Protein AF-A0A382CA10-F1 (afdb_monomer_lite)

Foldseek 3Di:
DDDDDDDDDDDDDDPDPPDDVVVVVVCLVPDQQALQLCQFFCNVVLVLVCLQVQNFAWSVLPDTFDRDHCPDPLNVLSVVDLHRDDPPDPSNVVNVVCCCPRRVDPHSSRTRCVSSVSDADPLHDDDLLLLLLLLQLLLCVLLVHDRCDDDSNVSHVSVCVRQVQLSVLLNVQCCVVPVDSGKDAQQPDDDADWDPLLPPDPGPGFLQGIDDDLAREREAEVVAFFLDWAALTNLLSLLSLLVVQDDDDDVLVVLSVVLNVLSVVQFWWFPDFFDPVVLVVQVVVCVVVVNDDDPNSVSSVVVQLSNLVSQVVSLVSQVVSCVVLLSQLSSSLCSNFVCNTNHHSGSSGGQKYWYAYSSSDTLDIDGSDDSVPNSSLRSQQKGWTWDWDHDPRGDIIIITITIAGDDDDDDDDDDDDDQAALLRLLVVLCVVLVNPDPVCVVLNVDQSVRSVVVLVVQCVDDDPPSNVSSVSSVVSSVVSVVVLLVVLVVVVVCSSVSSCVRNVNPPDDDDDDDHHSPGGD

pLDDT: mean 73.77, std 19.65, range [24.27, 97.69]

Sequence (521 aa):
MSMIQDCVKQVKPRTENYIPPVEKIQNFLSEAFGLADIWKRDNHKNFIDKLVAGELLNVDGITKFPKLSAGDELVKLLKSLKDEPETKTPDHTKLNSLLKTKLGIRGLNSIAKAENNFSGPSSGNPKGEDWEALAVCGIRAHQGKPYNSGPEWERVGKFWGDYSLPAIELGKNFASEFGIDDMEQWGAKGGLSTTDRWKPAKNKTPKTDLKSGKYKISLKKFGGSQLMSGGPEESISTLDAAMVTYCEDKRSKDKVHAVMTNIQNKMGSMSEKGTIGALEKRMADAEKTGKKLSPKDAQSAVELSLGNLNAAAITKDLENLFKDKAMKAHFCWEAATGQVKFGKNHPAAANELIVFKETGTLANRMTLDSPLGAGMKLATANNFYVSFKTGGGGSKPYLALRSSKAKVDKASLQTSSYIPTFNEILAEELHRENLLTEATEHLLQLDEFALWNTIKKKAKGAASKVLDASKKIYGAVMKRLKQAFDAIKRLAGRMLNGLLNFFGIKVSNVKVKGGGSYPLL

Radius of gyration: 28.77 Å; chains: 1; bounding box: 77×86×63 Å

Secondary structure (DSSP, 8-state):
---------PPPP-------HHHHHHHHS-----HHHHTSTTHHHHHHHHHHHT-PBBTTSSPBPPP--TTSHHHHHHHH-SSPPPTTSHHHHHHHHHHHHHH--SSGGGB-TTTTT-SPPTT----HHHHHHHHHHHHHHHTT---SSSHHHHHHHHHHHHHHHHHHHHHHHHHHHHT-S--EE-TT-------TTS-S------S-SEEETTEEEEEEETTT--S-EE-HHHHHHHHHHHHHHS---HHHHHHHHHHHHHHHHH--B-SS-S-HHHHHHHHHHHHHHTPPPPHHHHHHHHHHHHHHHHHHHHHHHHHHHTTSHHHHHHHHHHHHH-HHHH-TT-TTS-SEEEEE-TTS-EEEEEE---IIIIIHHHHHHEEEEEEEE--STTS--EEEEEEEEPPP-------------HHHHHHHHHHHTT---TTTGGGGGS-HHHHHHHHHHHTTS--HHHHHHHHHHHHHHHHHHHHHHHHHHTTGGGHHHHHHHHTT------------S----

Structure (mmCIF, N/CA/C/O backbone):
data_AF-A0A382CA10-F1
#
_entry.id   AF-A0A382CA10-F1
#
loop_
_atom_site.group_PDB
_atom_site.id
_atom_site.type_symbol
_atom_site.label_atom_id
_atom_site.label_alt_id
_atom_site.label_comp_id
_atom_site.label_asym_id
_atom_site.label_entity_id
_atom_site.label_seq_id
_atom_site.pdbx_PDB_ins_code
_atom_site.Cartn_x
_atom_site.Cartn_y
_atom_site.Cartn_z
_atom_site.occupancy
_atom_site.B_iso_or_equiv
_atom_site.auth_seq_id
_atom_site.auth_comp_id
_atom_site.auth_asym_id
_atom_site.auth_atom_id
_atom_site.pdbx_PDB_model_num
ATOM 1 N N . MET A 1 1 ? 47.431 -10.584 39.532 1.00 34.59 1 MET A N 1
ATOM 2 C CA . MET A 1 1 ? 47.152 -11.941 39.011 1.00 34.59 1 MET A CA 1
ATOM 3 C C . MET A 1 1 ? 46.099 -12.555 39.908 1.00 34.59 1 MET A C 1
ATOM 5 O O . MET A 1 1 ? 46.282 -12.473 41.107 1.00 34.59 1 MET A O 1
ATOM 9 N N . SER A 1 2 ? 44.989 -13.120 39.477 1.00 37.59 2 SER A N 1
ATOM 10 C CA . SER A 1 2 ? 44.355 -13.335 38.176 1.00 37.59 2 SER A CA 1
ATOM 11 C C . SER A 1 2 ? 42.897 -13.656 38.552 1.00 37.59 2 SER A C 1
ATOM 13 O O . SER A 1 2 ? 42.641 -14.255 39.591 1.00 37.59 2 SER A O 1
ATOM 15 N N . MET A 1 3 ? 41.904 -13.076 37.885 1.00 24.27 3 MET A N 1
ATOM 16 C CA . MET A 1 3 ? 41.167 -13.779 36.830 1.00 24.27 3 MET A CA 1
ATOM 17 C C . MET A 1 3 ? 40.839 -15.235 37.197 1.00 24.27 3 MET A C 1
ATOM 19 O O . MET A 1 3 ? 41.730 -16.071 37.272 1.00 24.27 3 MET A O 1
ATOM 23 N N . ILE A 1 4 ? 39.573 -15.475 37.542 1.00 26.61 4 ILE A N 1
ATOM 24 C CA . ILE A 1 4 ? 38.610 -16.167 36.662 1.00 26.61 4 ILE A CA 1
ATOM 25 C C . ILE A 1 4 ? 38.807 -17.681 36.736 1.00 26.61 4 ILE A C 1
ATOM 27 O O . ILE A 1 4 ? 39.700 -18.221 36.098 1.00 26.61 4 ILE A O 1
ATOM 31 N N . GLN A 1 5 ? 37.943 -18.335 37.511 1.00 26.28 5 GLN A N 1
ATOM 32 C CA . GLN A 1 5 ? 37.141 -19.492 37.093 1.00 26.28 5 GLN A CA 1
ATOM 33 C C . GLN A 1 5 ? 36.351 -19.959 38.323 1.00 26.28 5 GLN A C 1
ATOM 35 O O . GLN A 1 5 ? 36.919 -20.287 39.356 1.00 26.28 5 GLN A O 1
ATOM 40 N N . ASP A 1 6 ? 35.042 -19.741 38.369 1.00 29.66 6 ASP A N 1
ATOM 41 C CA . ASP A 1 6 ? 34.031 -20.471 37.592 1.00 29.66 6 ASP A CA 1
ATOM 42 C C . ASP A 1 6 ? 33.881 -21.923 38.054 1.00 29.66 6 ASP A C 1
ATOM 44 O O . ASP A 1 6 ? 34.851 -22.667 38.134 1.00 29.66 6 ASP A O 1
ATOM 48 N N . CYS A 1 7 ? 32.611 -22.303 38.242 1.00 27.89 7 CYS A N 1
ATOM 49 C CA . CYS A 1 7 ? 32.060 -23.569 38.751 1.00 27.89 7 CYS A CA 1
ATOM 50 C C . CYS A 1 7 ? 31.847 -23.515 40.274 1.00 27.89 7 CYS A C 1
ATOM 52 O O . CYS A 1 7 ? 32.763 -23.720 41.047 1.00 27.89 7 CYS A O 1
ATOM 54 N N . VAL A 1 8 ? 30.659 -23.224 40.812 1.00 26.59 8 VAL A N 1
ATOM 55 C CA . VAL A 1 8 ? 29.401 -23.941 40.574 1.00 26.59 8 VAL A CA 1
ATOM 56 C C . VAL A 1 8 ? 28.214 -23.023 40.906 1.00 26.59 8 VAL A C 1
ATOM 58 O O . VAL A 1 8 ? 28.053 -22.568 42.036 1.00 26.59 8 VAL A O 1
ATOM 61 N N . LYS A 1 9 ? 27.338 -22.778 39.924 1.00 28.89 9 LYS A N 1
ATOM 62 C CA . LYS A 1 9 ? 25.990 -22.240 40.160 1.00 28.89 9 LYS A CA 1
ATOM 63 C C . LYS A 1 9 ? 25.115 -23.357 40.731 1.00 28.89 9 LYS A C 1
ATOM 65 O O . LYS A 1 9 ? 24.809 -24.313 40.025 1.00 28.89 9 LYS A O 1
ATOM 70 N N . GLN A 1 10 ? 24.673 -23.212 41.979 1.00 28.09 10 GLN A N 1
ATOM 71 C CA . GLN A 1 10 ? 23.561 -23.996 42.514 1.00 28.09 10 GLN A CA 1
ATOM 72 C C . GLN A 1 10 ? 22.258 -23.567 41.829 1.00 28.09 10 GLN A C 1
ATOM 74 O O . GLN A 1 10 ? 21.859 -22.400 41.843 1.00 28.09 10 GLN A O 1
ATOM 79 N N . VAL A 1 11 ? 21.631 -24.544 41.186 1.00 29.16 11 VAL A N 1
ATOM 80 C CA . VAL A 1 11 ? 20.383 -24.448 40.433 1.00 29.16 11 VAL A CA 1
ATOM 81 C C . VAL A 1 11 ? 19.231 -24.164 41.404 1.00 29.16 11 VAL A C 1
ATOM 83 O O . VAL A 1 11 ? 18.971 -24.961 42.302 1.00 29.16 11 VAL A O 1
ATOM 86 N N . LYS A 1 12 ? 18.532 -23.033 41.234 1.00 29.34 12 LYS A N 1
ATOM 87 C CA . LYS A 1 12 ? 17.223 -22.793 41.869 1.00 29.34 12 LYS A CA 1
ATOM 88 C C . LYS A 1 12 ? 16.103 -23.453 41.043 1.00 29.34 12 LYS A C 1
ATOM 90 O O . LYS A 1 12 ? 16.277 -23.618 39.835 1.00 29.34 12 LYS A O 1
ATOM 95 N N . PRO A 1 13 ? 14.975 -23.841 41.669 1.00 32.38 13 PRO A N 1
ATOM 96 C CA . PRO A 1 13 ? 13.980 -24.736 41.080 1.00 32.38 13 PRO A CA 1
ATOM 97 C C . PRO A 1 13 ? 13.322 -24.157 39.825 1.00 32.38 13 PRO A C 1
ATOM 99 O O . PRO A 1 13 ? 13.088 -22.951 39.744 1.00 32.38 13 PRO A O 1
ATOM 102 N N . ARG A 1 14 ? 12.985 -25.043 38.878 1.00 32.69 14 ARG A N 1
ATOM 103 C CA . ARG A 1 14 ? 12.124 -24.758 37.722 1.00 32.69 14 ARG A CA 1
ATOM 104 C C . ARG A 1 14 ? 10.846 -24.064 38.199 1.00 32.69 14 ARG A C 1
ATOM 106 O O . ARG A 1 14 ? 9.996 -24.691 38.822 1.00 32.69 14 ARG A O 1
ATOM 113 N N . THR A 1 15 ? 10.680 -22.797 37.843 1.00 34.03 15 THR A N 1
ATOM 114 C CA . THR A 1 15 ? 9.354 -22.219 37.648 1.00 34.03 15 THR A CA 1
ATOM 115 C C . THR A 1 15 ? 8.733 -22.934 36.455 1.00 34.03 15 THR A C 1
ATOM 117 O O . THR A 1 15 ? 9.037 -22.643 35.298 1.00 34.03 15 THR A O 1
ATOM 120 N N . GLU A 1 16 ? 7.899 -23.932 36.728 1.00 36.88 16 GLU A N 1
ATOM 121 C CA . GLU A 1 16 ? 6.942 -24.400 35.738 1.00 36.88 16 GLU A CA 1
ATOM 122 C C . GLU A 1 16 ? 6.044 -23.210 35.390 1.00 36.88 16 GLU A C 1
ATOM 124 O O . GLU A 1 16 ? 5.404 -22.620 36.261 1.00 36.88 16 GLU A O 1
ATOM 129 N N . ASN A 1 17 ? 6.053 -22.812 34.116 1.00 37.00 17 ASN A N 1
ATOM 130 C CA . ASN A 1 17 ? 5.106 -21.849 33.569 1.00 37.00 17 ASN A CA 1
ATOM 131 C C . ASN A 1 17 ? 3.706 -22.471 33.633 1.00 37.00 17 ASN A C 1
ATOM 133 O O . ASN A 1 17 ? 3.216 -23.046 32.659 1.00 37.00 17 ASN A O 1
ATOM 137 N N . TYR A 1 18 ? 3.073 -22.382 34.798 1.00 39.38 18 TYR A N 1
ATOM 138 C CA . TYR A 1 18 ? 1.661 -22.666 34.955 1.00 39.38 18 TYR A CA 1
ATOM 139 C C . TYR A 1 18 ? 0.876 -21.534 34.291 1.00 39.38 18 TYR A C 1
ATOM 141 O O . TYR A 1 18 ? 0.683 -20.458 34.852 1.00 39.38 18 TYR A O 1
ATOM 149 N N . ILE A 1 19 ? 0.471 -21.782 33.050 1.00 37.72 19 ILE A N 1
ATOM 150 C CA . ILE A 1 19 ? -0.463 -20.940 32.308 1.00 37.72 19 ILE A CA 1
ATOM 151 C C . ILE A 1 19 ? -1.875 -21.365 32.736 1.00 37.72 19 ILE A C 1
ATOM 153 O O . ILE A 1 19 ? -2.214 -22.543 32.560 1.00 37.72 19 ILE A O 1
ATOM 157 N N . PRO A 1 20 ? -2.714 -20.461 33.277 1.00 34.78 20 PRO A N 1
ATOM 158 C CA . PRO A 1 20 ? -4.090 -20.783 33.631 1.00 34.78 20 PRO A CA 1
ATOM 159 C C . PRO A 1 20 ? -4.843 -21.365 32.419 1.00 34.78 20 PRO A C 1
ATOM 161 O O . PRO A 1 20 ? -4.661 -20.873 31.302 1.00 34.78 20 PRO A O 1
ATOM 164 N N . PRO A 1 21 ? -5.740 -22.354 32.595 1.00 41.38 21 PRO A N 1
ATOM 165 C CA . PRO A 1 21 ? -6.520 -22.935 31.495 1.00 41.38 21 PRO A CA 1
ATOM 166 C C . PRO A 1 21 ? -7.257 -21.891 30.639 1.00 41.38 21 PRO A C 1
ATOM 168 O O . PRO A 1 21 ? -7.434 -22.088 29.441 1.00 41.38 21 PRO A O 1
ATOM 171 N N . VAL A 1 22 ? -7.609 -20.745 31.229 1.00 36.31 22 VAL A N 1
ATOM 172 C CA . VAL A 1 22 ? -8.256 -19.613 30.550 1.00 36.31 22 VAL A CA 1
ATOM 173 C C . VAL A 1 22 ? -7.341 -18.958 29.501 1.00 36.31 22 VAL A C 1
ATOM 175 O O . VAL A 1 22 ? -7.819 -18.637 28.420 1.00 36.31 22 VAL A O 1
ATOM 178 N N . GLU A 1 23 ? -6.027 -18.854 29.737 1.00 34.66 23 GLU A N 1
ATOM 179 C CA . GLU A 1 23 ? -5.065 -18.347 28.739 1.00 34.66 23 GLU A CA 1
ATOM 180 C C . GLU A 1 23 ? -4.758 -19.379 27.643 1.00 34.66 23 GLU A C 1
ATOM 182 O O . GLU A 1 23 ? -4.571 -19.008 26.483 1.00 34.66 23 GLU A O 1
ATOM 187 N N . LYS A 1 24 ? -4.799 -20.684 27.957 1.00 34.91 24 LYS A N 1
ATOM 188 C CA . LYS A 1 24 ? -4.784 -21.730 26.918 1.00 34.91 24 LYS A CA 1
ATOM 189 C C . LYS A 1 24 ? -6.020 -21.622 26.022 1.00 34.91 24 LYS A C 1
ATOM 191 O O . LYS A 1 24 ? -5.872 -21.633 24.805 1.00 34.91 24 LYS A O 1
ATOM 196 N N . ILE A 1 25 ? -7.208 -21.419 26.594 1.00 33.62 25 ILE A N 1
ATOM 197 C CA . ILE A 1 25 ? -8.459 -21.214 25.841 1.00 33.62 25 ILE A CA 1
ATOM 198 C C . ILE A 1 25 ? -8.427 -19.897 25.038 1.00 33.62 25 ILE A C 1
ATOM 200 O O . ILE A 1 25 ? -8.965 -19.838 23.936 1.00 33.62 25 ILE A O 1
ATOM 204 N N . GLN A 1 26 ? -7.728 -18.862 25.516 1.00 28.91 26 GLN A N 1
ATOM 205 C CA . GLN A 1 26 ? -7.550 -17.604 24.779 1.00 28.91 26 GLN A CA 1
ATOM 206 C C . GLN A 1 26 ? -6.580 -17.721 23.590 1.00 28.91 26 GLN A C 1
ATOM 208 O O . GLN A 1 26 ? -6.774 -17.029 22.596 1.00 28.91 26 GLN A O 1
ATOM 213 N N . ASN A 1 27 ? -5.594 -18.624 23.642 1.00 30.44 27 ASN A N 1
ATOM 214 C CA . ASN A 1 27 ? -4.784 -18.991 22.472 1.00 30.44 27 ASN A CA 1
ATOM 215 C C . ASN A 1 27 ? -5.535 -19.936 21.508 1.00 30.44 27 ASN A C 1
ATOM 217 O O . ASN A 1 27 ? -5.245 -19.935 20.313 1.00 30.44 27 ASN A O 1
ATOM 221 N N . PHE A 1 28 ? -6.527 -20.695 22.000 1.00 34.38 28 PHE A N 1
ATOM 222 C CA . PHE A 1 28 ? -7.478 -21.458 21.174 1.00 34.38 28 PHE A CA 1
ATOM 223 C C . PHE A 1 28 ? -8.572 -20.596 20.529 1.00 34.38 28 PHE A C 1
ATOM 225 O O . PHE A 1 28 ? -9.148 -21.018 19.525 1.00 34.38 28 PHE A O 1
ATOM 232 N N . LEU A 1 29 ? -8.755 -19.338 20.958 1.00 35.28 29 LEU A N 1
ATOM 233 C CA . LEU A 1 29 ? -9.301 -18.265 20.106 1.00 35.28 29 LEU A CA 1
ATOM 234 C C . LEU A 1 29 ? -8.260 -17.846 19.046 1.00 35.28 29 LEU A C 1
ATOM 236 O O . LEU A 1 29 ? -7.985 -16.669 18.814 1.00 35.28 29 LEU A O 1
ATOM 240 N N . SER A 1 30 ? -7.669 -18.869 18.433 1.00 42.72 30 SER A N 1
ATOM 241 C CA . SER A 1 30 ? -6.812 -18.847 17.268 1.00 42.72 30 SER A CA 1
ATOM 242 C C . SER A 1 30 ? -7.513 -18.103 16.138 1.00 42.72 30 SER A C 1
ATOM 244 O O . SER A 1 30 ? -8.743 -18.091 16.051 1.00 42.72 30 SER A O 1
ATOM 246 N N . GLU A 1 31 ? -6.728 -17.443 15.287 1.00 58.78 31 GLU A N 1
ATOM 247 C CA . GLU A 1 31 ? -7.199 -16.825 14.050 1.00 58.78 31 GLU A CA 1
ATOM 248 C C . GLU A 1 31 ? -8.205 -17.744 13.348 1.00 58.78 31 GLU A C 1
ATOM 250 O O . GLU A 1 31 ? -7.814 -18.760 12.769 1.00 58.78 31 GLU A O 1
ATOM 255 N N . ALA A 1 32 ? -9.494 -17.408 13.420 1.00 66.25 32 ALA A N 1
ATOM 256 C CA . ALA A 1 32 ? -10.532 -18.213 12.799 1.00 66.25 32 ALA A CA 1
ATOM 257 C C . ALA A 1 32 ? -10.167 -18.461 11.331 1.00 66.25 32 ALA A C 1
ATOM 259 O O . ALA A 1 32 ? -9.778 -17.519 10.632 1.00 66.25 32 ALA A O 1
ATOM 260 N N . PHE A 1 33 ? -10.273 -19.714 10.878 1.00 78.44 33 PHE A N 1
ATOM 261 C CA . PHE A 1 33 ? -9.975 -20.058 9.492 1.00 78.44 33 PHE A CA 1
ATOM 262 C C . PHE A 1 33 ? -10.861 -19.219 8.562 1.00 78.44 33 PHE A C 1
ATOM 264 O O . PHE A 1 33 ? -12.093 -19.269 8.622 1.00 78.44 33 PHE A O 1
ATOM 271 N N . GLY A 1 34 ? -10.219 -18.378 7.757 1.00 83.94 34 GLY A N 1
ATOM 272 C CA . GLY A 1 34 ? -10.864 -17.471 6.818 1.00 83.94 34 GLY A CA 1
ATOM 273 C C . GLY A 1 34 ? -10.759 -17.968 5.381 1.00 83.94 34 GLY A C 1
ATOM 274 O O . GLY A 1 34 ? -9.956 -18.839 5.065 1.00 83.94 34 GLY A O 1
ATOM 275 N N . LEU A 1 35 ? -11.534 -17.366 4.475 1.00 83.25 35 LEU A N 1
ATOM 276 C CA . LEU A 1 35 ? -11.519 -17.733 3.051 1.00 83.25 35 LEU A CA 1
ATOM 277 C C . LEU A 1 35 ? -10.123 -17.597 2.436 1.00 83.25 35 LEU A C 1
ATOM 279 O O . LEU A 1 35 ? -9.640 -18.523 1.791 1.00 83.25 35 LEU A O 1
ATOM 283 N N . ALA A 1 36 ? -9.449 -16.487 2.732 1.00 78.44 36 ALA A N 1
ATOM 284 C CA . ALA A 1 36 ? -8.081 -16.234 2.304 1.00 78.44 36 ALA A CA 1
ATOM 285 C C . ALA A 1 36 ? -7.090 -17.315 2.764 1.00 78.44 36 ALA A C 1
ATOM 287 O O . ALA A 1 36 ? -6.092 -17.539 2.087 1.00 78.44 36 ALA A O 1
ATOM 288 N N . ASP A 1 37 ? -7.337 -17.997 3.892 1.00 83.56 37 ASP A N 1
ATOM 289 C CA . ASP A 1 37 ? -6.430 -19.041 4.382 1.00 83.56 37 ASP A CA 1
ATOM 290 C C . ASP A 1 37 ? -6.384 -20.256 3.447 1.00 83.56 37 ASP A C 1
ATOM 292 O O . ASP A 1 37 ? -5.364 -20.940 3.437 1.00 83.56 37 ASP A O 1
ATOM 296 N N . ILE A 1 38 ? -7.413 -20.489 2.619 1.00 88.75 38 ILE A N 1
ATOM 297 C CA . ILE A 1 38 ? -7.394 -21.547 1.597 1.00 88.75 38 ILE A CA 1
ATOM 298 C C . ILE A 1 38 ? -6.277 -21.287 0.581 1.00 88.75 38 ILE A C 1
ATOM 300 O O . ILE A 1 38 ? -5.610 -22.228 0.190 1.00 88.75 38 ILE A O 1
ATOM 304 N N . TRP A 1 39 ? -6.010 -20.039 0.186 1.00 86.12 39 TRP A N 1
ATOM 305 C CA . TRP A 1 39 ? -5.020 -19.715 -0.858 1.00 86.12 39 TRP A CA 1
ATOM 306 C C . TRP A 1 39 ? -3.644 -19.300 -0.329 1.00 86.12 39 TRP A C 1
ATOM 308 O O . TRP A 1 39 ? -2.800 -18.835 -1.090 1.00 86.12 39 TRP A O 1
ATOM 318 N N . LYS A 1 40 ? -3.378 -19.458 0.969 1.00 79.81 40 LYS A N 1
ATOM 319 C CA . LYS A 1 40 ? -2.053 -19.154 1.525 1.00 79.81 40 LYS A CA 1
ATOM 320 C C . LYS A 1 40 ? -1.101 -20.328 1.333 1.00 79.81 40 LYS A C 1
ATOM 322 O O . LYS A 1 40 ? -1.406 -21.427 1.787 1.00 79.81 40 LYS A O 1
ATOM 327 N N . ARG A 1 41 ? 0.091 -20.073 0.781 1.00 79.06 41 ARG A N 1
ATOM 328 C CA . ARG A 1 41 ? 1.165 -21.078 0.647 1.00 79.06 41 ARG A CA 1
ATOM 329 C C . ARG A 1 41 ? 0.636 -22.348 -0.043 1.00 79.06 41 ARG A C 1
ATOM 331 O O . ARG A 1 41 ? 0.036 -22.257 -1.110 1.00 79.06 41 ARG A O 1
ATOM 338 N N . ASP A 1 42 ? 0.767 -23.495 0.618 1.00 82.00 42 ASP A N 1
ATOM 339 C CA . ASP A 1 42 ? 0.346 -24.803 0.114 1.00 82.00 42 ASP A CA 1
ATOM 340 C C . ASP A 1 42 ? -1.058 -25.194 0.591 1.00 82.00 42 ASP A C 1
ATOM 342 O O . ASP A 1 42 ? -1.559 -26.272 0.258 1.00 82.00 42 ASP A O 1
ATOM 346 N N . ASN A 1 43 ? -1.730 -24.318 1.352 1.00 87.69 43 ASN A N 1
ATOM 347 C CA . ASN A 1 43 ? -3.038 -24.608 1.931 1.00 87.69 43 ASN A CA 1
ATOM 348 C C . ASN A 1 43 ? -4.063 -24.959 0.857 1.00 87.69 43 ASN A C 1
ATOM 350 O O . ASN A 1 43 ? -4.928 -25.781 1.122 1.00 87.69 43 ASN A O 1
ATOM 354 N N . HIS A 1 44 ? -3.959 -24.407 -0.355 1.00 90.12 44 HIS A N 1
ATOM 355 C CA . HIS A 1 44 ? -4.973 -24.645 -1.379 1.00 90.12 44 HIS A CA 1
ATOM 356 C C . HIS A 1 44 ? -4.956 -26.105 -1.828 1.00 90.12 44 HIS A C 1
ATOM 358 O O . HIS A 1 44 ? -5.987 -26.782 -1.837 1.00 90.12 44 HIS A O 1
ATOM 364 N N . LYS A 1 45 ? -3.755 -26.613 -2.113 1.00 88.81 45 LYS A N 1
ATOM 365 C CA . LYS A 1 45 ? -3.528 -28.021 -2.425 1.00 88.81 45 LYS A CA 1
ATOM 366 C C . LYS A 1 45 ? -3.908 -28.904 -1.237 1.00 88.81 45 LYS A C 1
ATOM 368 O O . LYS A 1 45 ? -4.704 -29.822 -1.405 1.00 88.81 45 LYS A O 1
ATOM 373 N N . ASN A 1 46 ? -3.419 -28.581 -0.041 1.00 90.62 46 ASN A N 1
ATOM 374 C CA . ASN A 1 46 ? -3.677 -29.370 1.167 1.00 90.62 46 ASN A CA 1
ATOM 375 C C . ASN A 1 46 ? -5.171 -29.429 1.522 1.00 90.62 46 ASN A C 1
ATOM 377 O O . ASN A 1 46 ? -5.666 -30.467 1.955 1.00 90.62 46 ASN A O 1
ATOM 381 N N . PHE A 1 47 ? -5.907 -28.339 1.307 1.00 93.56 47 PHE A N 1
ATOM 382 C CA . PHE A 1 47 ? -7.348 -28.260 1.520 1.00 93.56 47 PHE A CA 1
ATOM 383 C C . PHE A 1 47 ? -8.105 -29.166 0.546 1.00 93.56 47 PHE A C 1
ATOM 385 O O . PHE A 1 47 ? -8.951 -29.949 0.976 1.00 93.56 47 PHE A O 1
ATOM 392 N N . ILE A 1 48 ? -7.768 -29.118 -0.749 1.00 94.50 48 ILE A N 1
ATOM 393 C CA . ILE A 1 48 ? -8.353 -30.009 -1.763 1.00 94.50 48 ILE A CA 1
ATOM 394 C C . ILE A 1 48 ? -8.027 -31.475 -1.454 1.00 94.50 48 ILE A C 1
ATOM 396 O O . ILE A 1 48 ? -8.927 -32.316 -1.478 1.00 94.50 48 ILE A O 1
ATOM 400 N N . ASP A 1 49 ? -6.768 -31.785 -1.147 1.00 94.81 49 ASP A N 1
ATOM 401 C CA . ASP A 1 49 ? -6.316 -33.153 -0.891 1.00 94.81 49 ASP A CA 1
ATOM 402 C C . ASP A 1 49 ? -7.028 -33.735 0.345 1.00 94.81 49 ASP A C 1
ATOM 404 O O . ASP A 1 49 ? -7.569 -34.840 0.282 1.00 94.81 49 ASP A O 1
ATOM 408 N N . LYS A 1 50 ? -7.163 -32.955 1.428 1.00 95.38 50 LYS A N 1
ATOM 409 C CA . LYS A 1 50 ? -7.919 -33.352 2.630 1.00 95.38 50 LYS A CA 1
ATOM 410 C C . LYS A 1 50 ? -9.418 -33.511 2.382 1.00 95.38 50 LYS A C 1
ATOM 412 O O . LYS A 1 50 ? -10.021 -34.433 2.931 1.00 95.38 50 LYS A O 1
ATOM 417 N N . LEU A 1 51 ? -10.033 -32.660 1.556 1.00 95.31 51 LEU A N 1
ATOM 418 C CA . LEU A 1 51 ? -11.439 -32.815 1.160 1.00 95.31 51 LEU A CA 1
ATOM 419 C C . LEU A 1 51 ? -11.675 -34.125 0.402 1.00 95.31 51 LEU A C 1
ATOM 421 O O . LEU A 1 51 ? -12.642 -34.839 0.677 1.00 95.31 51 LEU A O 1
ATOM 425 N N . VAL A 1 52 ? -10.783 -34.449 -0.537 1.00 96.44 52 VAL A N 1
ATOM 426 C CA . VAL A 1 52 ? -10.887 -35.663 -1.355 1.00 96.44 52 VAL A CA 1
ATOM 427 C C . VAL A 1 52 ? -10.558 -36.919 -0.550 1.00 96.44 52 VAL A C 1
ATOM 429 O O . VAL A 1 52 ? -11.176 -37.962 -0.763 1.00 96.44 52 VAL A O 1
ATOM 432 N N . ALA A 1 53 ? -9.634 -36.829 0.407 1.00 95.44 53 ALA A N 1
ATOM 433 C CA . ALA A 1 53 ? -9.306 -37.922 1.318 1.00 95.44 53 ALA A CA 1
ATOM 434 C C . ALA A 1 53 ? -10.379 -38.147 2.403 1.00 95.44 53 ALA A C 1
ATOM 436 O O . ALA A 1 53 ? -10.490 -39.252 2.930 1.00 95.44 53 ALA A O 1
ATOM 437 N N . GLY A 1 54 ? -11.208 -37.140 2.709 1.00 94.50 54 GLY A N 1
ATOM 438 C CA . GLY A 1 54 ? -12.128 -37.179 3.852 1.00 94.50 54 GLY A CA 1
ATOM 439 C C . GLY A 1 54 ? -11.405 -36.969 5.184 1.00 94.50 54 GLY A C 1
ATOM 440 O O . GLY A 1 54 ? -11.747 -37.582 6.190 1.00 94.50 54 GLY A O 1
ATOM 441 N N . GLU A 1 55 ? -10.362 -36.142 5.181 1.00 95.62 55 GLU A N 1
ATOM 442 C CA . GLU A 1 55 ? -9.481 -35.876 6.325 1.00 95.62 55 GLU A CA 1
ATOM 443 C C . GLU A 1 55 ? -9.540 -34.425 6.807 1.00 95.62 55 GLU A C 1
ATOM 445 O O . GLU A 1 55 ? -8.781 -34.041 7.695 1.00 95.62 55 GLU A O 1
ATOM 450 N N . LEU A 1 56 ? -10.410 -33.603 6.217 1.00 94.12 56 LEU A N 1
ATOM 451 C CA . LEU A 1 56 ? -10.599 -32.228 6.656 1.00 94.12 56 LEU A CA 1
ATOM 452 C C . LEU A 1 56 ? -11.324 -32.216 8.008 1.00 94.12 56 LEU A C 1
ATOM 454 O O . LEU A 1 56 ? -12.442 -32.720 8.113 1.00 94.12 56 LEU A O 1
ATOM 458 N N . LEU A 1 57 ? -10.697 -31.628 9.023 1.00 90.12 57 LEU A N 1
ATOM 459 C CA . LEU A 1 57 ? -11.203 -31.583 10.395 1.00 90.12 57 LEU A CA 1
ATOM 460 C C . LEU A 1 57 ? -12.017 -30.310 10.674 1.00 90.12 57 LEU A C 1
ATOM 462 O O . LEU A 1 57 ? -11.675 -29.213 10.221 1.00 90.12 57 LEU A O 1
ATOM 466 N N . ASN A 1 58 ? -13.084 -30.466 11.447 1.00 89.19 58 ASN A N 1
ATOM 467 C CA . ASN A 1 58 ? -13.899 -29.400 12.023 1.00 89.19 58 ASN A CA 1
ATOM 468 C C . ASN A 1 58 ? -13.146 -28.720 13.179 1.00 89.19 58 ASN A C 1
ATOM 470 O O . ASN A 1 58 ? -12.130 -29.226 13.634 1.00 89.19 58 ASN A O 1
ATOM 474 N N . VAL A 1 59 ? -13.641 -27.579 13.656 1.00 83.44 59 VAL A N 1
ATOM 475 C CA . VAL A 1 59 ? -13.064 -26.730 14.714 1.00 83.44 59 VAL A CA 1
ATOM 476 C C . VAL A 1 59 ? -12.815 -27.450 16.043 1.00 83.44 59 VAL A C 1
ATOM 478 O O . VAL A 1 59 ? -12.029 -26.971 16.850 1.00 83.44 59 VAL A O 1
ATOM 481 N N . ASP A 1 60 ? -13.456 -28.596 16.276 1.00 82.12 60 ASP A N 1
ATOM 482 C CA . ASP A 1 60 ? -13.182 -29.455 17.434 1.00 82.12 60 ASP A CA 1
ATOM 483 C C . ASP A 1 60 ? -11.887 -30.281 17.297 1.00 82.12 60 ASP A C 1
ATOM 485 O O . ASP A 1 60 ? -11.476 -30.930 18.255 1.00 82.12 60 ASP A O 1
ATOM 489 N N . GLY A 1 61 ? -11.251 -30.270 16.120 1.00 80.00 61 GLY A N 1
ATOM 490 C CA . GLY A 1 61 ? -10.017 -30.995 15.821 1.00 80.00 61 GLY A CA 1
ATOM 491 C C . GLY A 1 61 ? -10.186 -32.510 15.669 1.00 80.00 61 GLY A C 1
ATOM 492 O O . GLY A 1 61 ? -9.196 -33.213 15.479 1.00 80.00 61 GLY A O 1
ATOM 493 N N . ILE A 1 62 ? -11.414 -33.029 15.750 1.00 82.75 62 ILE A N 1
ATOM 494 C CA . ILE A 1 62 ? -11.702 -34.471 15.818 1.00 82.75 62 ILE A CA 1
ATOM 495 C C . ILE A 1 62 ? -12.699 -34.870 14.730 1.00 82.75 62 ILE A C 1
ATOM 497 O O . ILE A 1 62 ? -12.490 -35.853 14.013 1.00 82.75 62 ILE A O 1
ATOM 501 N N . THR A 1 63 ? -13.784 -34.112 14.581 1.00 89.81 63 THR A N 1
ATOM 502 C CA . THR A 1 63 ? -14.856 -34.427 13.641 1.00 89.81 63 THR A CA 1
ATOM 503 C C . THR A 1 63 ? -14.399 -34.148 12.216 1.00 89.81 63 THR A C 1
ATOM 505 O O . THR A 1 63 ? -13.927 -33.058 11.902 1.00 89.81 63 THR A O 1
ATOM 508 N N . LYS A 1 64 ? -14.572 -35.122 11.321 1.00 93.81 64 LYS A N 1
ATOM 509 C CA . LYS A 1 64 ? -14.237 -34.987 9.898 1.00 93.81 64 LYS A CA 1
ATOM 510 C C . LYS A 1 64 ? -15.423 -34.459 9.096 1.00 93.81 64 LYS A C 1
ATOM 512 O O . LYS A 1 64 ? -16.563 -34.866 9.314 1.00 93.81 64 LYS A O 1
ATOM 517 N N . PHE A 1 65 ? -15.146 -33.589 8.131 1.00 93.06 65 PHE A N 1
ATOM 518 C CA . PHE A 1 65 ? -16.120 -33.205 7.113 1.00 93.06 65 PHE A CA 1
ATOM 519 C C . PHE A 1 65 ? -16.394 -34.356 6.132 1.00 93.06 65 PHE A C 1
ATOM 521 O O . PHE A 1 65 ? -15.560 -35.257 5.985 1.00 93.06 65 PHE A O 1
ATOM 528 N N . PRO A 1 66 ? -17.540 -34.328 5.422 1.00 92.88 66 PRO A N 1
ATOM 529 C CA . PRO A 1 66 ? -17.845 -35.321 4.401 1.00 92.88 66 PRO A CA 1
ATOM 530 C C . PRO A 1 66 ? -16.744 -35.407 3.340 1.00 92.88 66 PRO A C 1
ATOM 532 O O . PRO A 1 66 ? -16.309 -34.392 2.793 1.00 92.88 66 PRO A O 1
ATOM 535 N N . LYS A 1 67 ? -16.328 -36.636 3.018 1.00 96.12 67 LYS A N 1
ATOM 536 C CA . LYS A 1 67 ? -15.435 -36.911 1.889 1.00 96.12 67 LYS A CA 1
ATOM 537 C C . LYS A 1 67 ? -16.114 -36.489 0.588 1.00 96.12 67 LYS A C 1
ATOM 539 O O . LYS A 1 67 ? -17.230 -36.927 0.307 1.00 96.12 67 LYS A O 1
ATOM 544 N N . LEU A 1 68 ? -15.425 -35.701 -0.232 1.00 96.31 68 LEU A N 1
ATOM 545 C CA . LEU A 1 68 ? -15.912 -35.309 -1.555 1.00 96.31 68 LEU A CA 1
ATOM 546 C C . LEU A 1 68 ? -15.166 -36.069 -2.650 1.00 96.31 68 LEU A C 1
ATOM 548 O O . LEU A 1 68 ? -13.965 -36.306 -2.563 1.00 96.31 68 LEU A O 1
ATOM 552 N N . SER A 1 69 ? -15.867 -36.462 -3.713 1.00 94.56 69 SER A N 1
ATOM 553 C CA . SER A 1 69 ? -15.194 -37.076 -4.862 1.00 94.56 69 SER A CA 1
ATOM 554 C C . SER A 1 69 ? -14.350 -36.041 -5.613 1.00 94.56 69 SER A C 1
ATOM 556 O O . SER A 1 69 ? -14.674 -34.854 -5.635 1.00 94.56 69 SER A O 1
ATOM 558 N N . ALA A 1 70 ? -13.308 -36.488 -6.320 1.00 91.44 70 ALA A N 1
ATOM 559 C CA . ALA A 1 70 ? -12.514 -35.608 -7.181 1.00 91.44 70 ALA A CA 1
ATOM 560 C C . ALA A 1 70 ? -13.346 -34.920 -8.286 1.00 91.44 70 ALA A C 1
ATOM 562 O O . ALA A 1 70 ? -12.910 -33.906 -8.835 1.00 91.44 70 ALA A O 1
ATOM 563 N N . GLY A 1 71 ? -14.519 -35.480 -8.610 1.00 93.19 71 GLY A N 1
ATOM 564 C CA . GLY A 1 71 ? -15.470 -34.950 -9.580 1.00 93.19 71 GLY A CA 1
ATOM 565 C C . GLY A 1 71 ? -16.545 -34.027 -8.997 1.00 93.19 71 GLY A C 1
ATOM 566 O O . GLY A 1 71 ? -17.329 -33.489 -9.786 1.00 93.19 71 GLY A O 1
ATOM 567 N N . ASP A 1 72 ? -16.593 -33.848 -7.670 1.00 97.19 72 ASP A N 1
ATOM 568 C CA . ASP A 1 72 ? -17.559 -32.973 -7.003 1.00 97.19 72 ASP A CA 1
ATOM 569 C C . ASP A 1 72 ? -17.390 -31.518 -7.458 1.00 97.19 72 ASP A C 1
ATOM 571 O O . ASP A 1 72 ? -16.286 -31.054 -7.754 1.00 97.19 72 ASP A O 1
ATOM 575 N N . GLU A 1 73 ? -18.502 -30.791 -7.527 1.00 95.94 73 GLU A N 1
ATOM 576 C CA . GLU A 1 73 ? -18.533 -29.423 -8.033 1.00 95.94 73 GLU A CA 1
ATOM 577 C C . GLU A 1 73 ? -17.665 -28.460 -7.210 1.00 95.94 73 GLU A C 1
ATOM 579 O O . GLU A 1 73 ? -16.995 -27.608 -7.796 1.00 95.94 73 GLU A O 1
ATOM 584 N N . LEU A 1 74 ? -17.610 -28.616 -5.880 1.00 95.19 74 LEU A N 1
ATOM 585 C CA . LEU A 1 74 ? -16.736 -27.800 -5.031 1.00 95.19 74 LEU A CA 1
ATOM 586 C C . LEU A 1 74 ? -15.265 -28.080 -5.342 1.00 95.19 74 LEU A C 1
ATOM 588 O O . LEU A 1 74 ? -14.481 -27.150 -5.511 1.00 95.19 74 LEU A O 1
ATOM 592 N N . VAL A 1 75 ? -14.901 -29.358 -5.463 1.00 96.12 75 VAL A N 1
ATOM 593 C CA . VAL A 1 75 ? -13.523 -29.777 -5.753 1.00 96.12 75 VAL A CA 1
ATOM 594 C C . VAL A 1 75 ? -13.089 -29.296 -7.139 1.00 96.12 75 VAL A C 1
ATOM 596 O O . VAL A 1 75 ? -11.978 -28.787 -7.290 1.00 96.12 75 VAL A O 1
ATOM 599 N N . LYS A 1 76 ? -13.963 -29.401 -8.147 1.00 96.50 76 LYS A N 1
ATOM 600 C CA . LYS A 1 76 ? -13.711 -28.877 -9.498 1.00 96.50 76 LYS A CA 1
ATOM 601 C C . LYS A 1 76 ? -13.526 -27.362 -9.498 1.00 96.50 76 LYS A C 1
ATOM 603 O O . LYS A 1 76 ? -12.583 -26.875 -10.118 1.00 96.50 76 LYS A O 1
ATOM 608 N N . LEU A 1 77 ? -14.390 -26.631 -8.790 1.00 95.00 77 LEU A N 1
ATOM 609 C CA . LEU A 1 77 ? -14.290 -25.178 -8.695 1.00 95.00 77 LEU A CA 1
ATOM 610 C C . LEU A 1 77 ? -12.978 -24.759 -8.023 1.00 95.00 77 LEU A C 1
ATOM 612 O O . LEU A 1 77 ? -12.249 -23.956 -8.595 1.00 95.00 77 LEU A O 1
ATOM 616 N N . LEU A 1 78 ? -12.634 -25.345 -6.872 1.00 94.06 78 LEU A N 1
ATOM 617 C CA . LEU A 1 78 ? -11.373 -25.063 -6.175 1.00 94.06 78 LEU A CA 1
ATOM 618 C C . LEU A 1 78 ? -10.165 -25.308 -7.090 1.00 94.06 78 LEU A C 1
ATOM 620 O O . LEU A 1 78 ? -9.351 -24.413 -7.280 1.00 94.06 78 LEU A O 1
ATOM 624 N N . LYS A 1 79 ? -10.105 -26.457 -7.774 1.00 93.50 79 LYS A N 1
ATOM 625 C CA . LYS A 1 79 ? -9.024 -26.760 -8.731 1.00 93.50 79 LYS A CA 1
ATOM 626 C C . LYS A 1 79 ? -8.921 -25.758 -9.886 1.00 93.50 79 LYS A C 1
ATOM 628 O O . LYS A 1 79 ? -7.825 -25.551 -10.399 1.00 93.50 79 LYS A O 1
ATOM 633 N N . SER A 1 80 ? -10.034 -25.157 -10.311 1.00 92.62 80 SER A N 1
ATOM 634 C CA . SER A 1 80 ? -10.026 -24.137 -11.369 1.00 92.62 80 SER A CA 1
ATOM 635 C C . SER A 1 80 ? -9.566 -22.754 -10.886 1.00 92.62 80 SER A C 1
ATOM 637 O O . SER A 1 80 ? -9.094 -21.949 -11.687 1.00 92.62 80 SER A O 1
ATOM 639 N N . LEU A 1 81 ? -9.670 -22.478 -9.582 1.00 89.69 81 LEU A N 1
ATOM 640 C CA . LEU A 1 81 ? -9.370 -21.179 -8.984 1.00 89.69 81 LEU A CA 1
ATOM 641 C C . LEU A 1 81 ? -7.916 -21.104 -8.516 1.00 89.69 81 LEU A C 1
ATOM 643 O O . LEU A 1 81 ? -7.575 -21.545 -7.424 1.00 89.69 81 LEU A O 1
ATOM 647 N N . LYS A 1 82 ? -7.048 -20.469 -9.306 1.00 83.88 82 LYS A N 1
ATOM 648 C CA . LYS A 1 82 ? -5.647 -20.248 -8.901 1.00 83.88 82 LYS A CA 1
ATOM 649 C C . LYS A 1 82 ? -5.501 -19.369 -7.653 1.00 83.88 82 LYS A C 1
ATOM 651 O O . LYS A 1 82 ? -4.576 -19.575 -6.877 1.00 83.88 82 LYS A O 1
ATOM 656 N N . ASP A 1 83 ? -6.422 -18.428 -7.458 1.00 82.94 83 ASP A N 1
ATOM 657 C CA . ASP A 1 83 ? -6.421 -17.468 -6.354 1.00 82.94 83 ASP A CA 1
ATOM 658 C C . ASP A 1 83 ? -7.784 -17.391 -5.670 1.00 82.94 83 ASP A C 1
ATOM 660 O O . ASP A 1 83 ? -8.801 -17.788 -6.244 1.00 82.94 83 ASP A O 1
ATOM 664 N N . GLU A 1 84 ? -7.807 -16.762 -4.490 1.00 84.12 84 GLU A N 1
ATOM 665 C CA . GLU A 1 84 ? -9.052 -16.345 -3.852 1.00 84.12 84 GLU A CA 1
ATOM 666 C C . GLU A 1 84 ? -9.868 -15.478 -4.832 1.00 84.12 84 GLU A C 1
ATOM 668 O O . GLU A 1 84 ? -9.356 -14.461 -5.330 1.00 84.12 84 GLU A O 1
ATOM 673 N N . PRO A 1 85 ? -11.123 -15.860 -5.132 1.00 80.69 85 PRO A N 1
ATOM 674 C CA . PRO A 1 85 ? -11.963 -15.097 -6.038 1.00 80.69 85 PRO A CA 1
ATOM 675 C C . PRO A 1 85 ? -12.347 -13.763 -5.395 1.00 80.69 85 PRO A C 1
ATOM 677 O O . PRO A 1 85 ? -12.709 -13.698 -4.219 1.00 80.69 85 PRO A O 1
ATOM 680 N N . GLU A 1 86 ? -12.317 -12.684 -6.179 1.00 73.31 86 GLU A N 1
ATOM 681 C CA . GLU A 1 86 ? -12.654 -11.357 -5.667 1.00 73.31 86 GLU A CA 1
ATOM 682 C C . GLU A 1 86 ? -14.080 -11.319 -5.106 1.00 73.31 86 GLU A C 1
ATOM 684 O O . GLU A 1 86 ? -15.016 -11.911 -5.656 1.00 73.31 86 GLU A O 1
ATOM 689 N N . THR A 1 87 ? -14.267 -10.584 -4.010 1.00 73.81 87 THR A N 1
ATOM 690 C CA . THR A 1 87 ? -15.569 -10.481 -3.349 1.00 73.81 87 THR A CA 1
ATOM 691 C C . THR A 1 87 ? -16.655 -10.035 -4.329 1.00 73.81 87 THR A C 1
ATOM 693 O O . THR A 1 87 ? -16.454 -9.081 -5.078 1.00 73.81 87 THR A O 1
ATOM 696 N N . LYS A 1 88 ? -17.837 -10.661 -4.251 1.00 72.44 88 LYS A N 1
ATOM 697 C CA . LYS A 1 88 ? -19.026 -10.378 -5.089 1.00 72.44 88 LYS A CA 1
ATOM 698 C C . LYS A 1 88 ? -18.916 -10.795 -6.563 1.00 72.44 88 LYS A C 1
ATOM 700 O O . LYS A 1 88 ? -19.818 -10.480 -7.334 1.00 72.44 88 LYS A O 1
ATOM 705 N N . THR A 1 89 ? -17.880 -11.530 -6.955 1.00 76.69 89 THR A N 1
ATOM 706 C CA . THR A 1 89 ? -17.858 -12.211 -8.259 1.00 76.69 89 THR A CA 1
ATOM 707 C C . THR A 1 89 ? -18.783 -13.440 -8.267 1.00 76.69 89 THR A C 1
ATOM 709 O O . THR A 1 89 ? -19.131 -13.959 -7.192 1.00 76.69 89 THR A O 1
ATOM 712 N N . PRO A 1 90 ? -19.195 -13.933 -9.455 1.00 87.00 90 PRO A N 1
ATOM 713 C CA . PRO A 1 90 ? -19.918 -15.198 -9.579 1.00 87.00 90 PRO A CA 1
ATOM 714 C C . PRO A 1 90 ? -19.168 -16.355 -8.916 1.00 87.00 90 PRO A C 1
ATOM 716 O O . PRO A 1 90 ? -19.772 -17.090 -8.139 1.00 87.00 90 PRO A O 1
ATOM 719 N N . ASP A 1 91 ? -17.850 -16.441 -9.114 1.00 87.00 91 ASP A N 1
ATOM 720 C CA . ASP A 1 91 ? -17.013 -17.483 -8.512 1.00 87.00 91 ASP A CA 1
ATOM 721 C C . ASP A 1 91 ? -16.972 -17.381 -6.989 1.00 87.00 91 ASP A C 1
ATOM 723 O O . ASP A 1 91 ? -17.173 -18.382 -6.307 1.00 87.00 91 ASP A O 1
ATOM 727 N N . HIS A 1 92 ? -16.818 -16.175 -6.428 1.00 86.12 92 HIS A N 1
ATOM 728 C CA . HIS A 1 92 ? -16.877 -15.975 -4.977 1.00 86.12 92 HIS A CA 1
ATOM 729 C C . HIS A 1 92 ? -18.243 -16.373 -4.399 1.00 86.12 92 HIS A C 1
ATOM 731 O O . HIS A 1 92 ? -18.328 -16.970 -3.323 1.00 86.12 92 HIS A O 1
ATOM 737 N N . THR A 1 93 ? -19.331 -16.055 -5.100 1.00 87.69 93 THR A N 1
ATOM 738 C CA . THR A 1 93 ? -20.694 -16.408 -4.671 1.00 87.69 93 THR A CA 1
ATOM 739 C C . THR A 1 93 ? -20.917 -17.917 -4.742 1.00 87.69 93 THR A C 1
ATOM 741 O O . THR A 1 93 ? -21.398 -18.519 -3.779 1.00 87.69 93 THR A O 1
ATOM 744 N N . LYS A 1 94 ? -20.512 -18.534 -5.855 1.00 92.62 94 LYS A N 1
ATOM 745 C CA . LYS A 1 94 ? -20.625 -19.970 -6.097 1.00 92.62 94 LYS A CA 1
ATOM 746 C C . LYS A 1 94 ? -19.797 -20.766 -5.094 1.00 92.62 94 LYS A C 1
ATOM 748 O O . LYS A 1 94 ? -20.325 -21.681 -4.470 1.00 92.62 94 LYS A O 1
ATOM 753 N N . LEU A 1 95 ? -18.546 -20.370 -4.872 1.00 92.31 95 LEU A N 1
ATOM 754 C CA . LEU A 1 95 ? -17.647 -20.988 -3.905 1.00 92.31 95 LEU A CA 1
ATOM 755 C C . LEU A 1 95 ? -18.233 -20.963 -2.491 1.00 92.31 95 LEU A C 1
ATOM 757 O O . LEU A 1 95 ? -18.313 -22.004 -1.848 1.00 92.31 95 LEU A O 1
ATOM 761 N N . ASN A 1 96 ? -18.693 -19.802 -2.015 1.00 89.19 96 ASN A N 1
ATOM 762 C CA . ASN A 1 96 ? -19.300 -19.698 -0.686 1.00 89.19 96 ASN A CA 1
ATOM 763 C C . ASN A 1 96 ? -20.572 -20.548 -0.556 1.00 89.19 96 ASN A C 1
ATOM 765 O O . ASN A 1 96 ? -20.823 -21.118 0.504 1.00 89.19 96 ASN A O 1
ATOM 769 N N . SER A 1 97 ? -21.374 -20.641 -1.619 1.00 91.69 97 SER A N 1
ATOM 770 C CA . SER A 1 97 ? -22.565 -21.494 -1.634 1.00 91.69 97 SER A CA 1
ATOM 771 C C . SER A 1 97 ? -22.195 -22.979 -1.571 1.00 91.69 97 SER A C 1
ATOM 773 O O . SER A 1 97 ? -22.740 -23.722 -0.754 1.00 91.69 97 SER A O 1
ATOM 775 N N . LEU A 1 98 ? -21.209 -23.409 -2.362 1.00 94.06 98 LEU A N 1
ATOM 776 C CA . LEU A 1 98 ? -20.731 -24.790 -2.378 1.00 94.06 98 LEU A CA 1
ATOM 777 C C . LEU A 1 98 ? -20.059 -25.191 -1.064 1.00 94.06 98 LEU A C 1
ATOM 779 O O . LEU A 1 98 ? -20.345 -26.265 -0.554 1.00 94.06 98 LEU A O 1
ATOM 783 N N . LEU A 1 99 ? -19.243 -24.324 -0.460 1.00 91.81 99 LEU A N 1
ATOM 784 C CA . LEU A 1 99 ? -18.659 -24.572 0.861 1.00 91.81 99 LEU A CA 1
ATOM 785 C C . LEU A 1 99 ? -19.750 -24.835 1.909 1.00 91.81 99 LEU A C 1
ATOM 787 O O . LEU A 1 99 ? -19.679 -25.821 2.637 1.00 91.81 99 LEU A O 1
ATOM 791 N N . LYS A 1 100 ? -20.804 -24.010 1.942 1.00 90.19 100 LYS A N 1
ATOM 792 C CA . LYS A 1 100 ? -21.929 -24.184 2.876 1.00 90.19 100 LYS A CA 1
ATOM 793 C C . LYS A 1 100 ? -22.724 -25.458 2.609 1.00 90.19 100 LYS A C 1
ATOM 795 O O . LYS A 1 100 ? -23.030 -26.196 3.538 1.00 90.19 100 LYS A O 1
ATOM 800 N N . THR A 1 101 ? -23.071 -25.708 1.350 1.00 92.62 101 THR A N 1
ATOM 801 C CA . THR A 1 101 ? -23.961 -26.817 0.972 1.00 92.62 101 THR A CA 1
ATOM 802 C C . THR A 1 101 ? -23.260 -28.172 1.001 1.00 92.62 101 THR A C 1
ATOM 804 O O . THR A 1 101 ? -23.856 -29.143 1.451 1.00 92.62 101 THR A O 1
ATOM 807 N N . LYS A 1 102 ? -21.995 -28.251 0.569 1.00 92.69 102 LYS A N 1
ATOM 808 C CA . LYS A 1 102 ? -21.229 -29.506 0.502 1.00 92.69 102 LYS A CA 1
ATOM 809 C C . LYS A 1 102 ? -20.582 -29.890 1.826 1.00 92.69 102 LYS A C 1
ATOM 811 O O . LYS A 1 102 ? -20.466 -31.078 2.103 1.00 92.69 102 LYS A O 1
ATOM 816 N N . LEU A 1 103 ? -20.171 -28.913 2.639 1.00 89.25 103 LEU A N 1
ATOM 817 C CA . LEU A 1 103 ? -19.532 -29.176 3.936 1.00 89.25 103 LEU A CA 1
ATOM 818 C C . LEU A 1 103 ? -20.485 -28.998 5.124 1.00 89.25 103 LEU A C 1
ATOM 820 O O . LEU A 1 103 ? -20.109 -29.299 6.251 1.00 89.25 103 LEU A O 1
ATOM 824 N N . GLY A 1 104 ? -21.702 -28.490 4.904 1.00 86.12 104 GLY A N 1
ATOM 825 C CA . GLY A 1 104 ? -22.674 -28.238 5.973 1.00 86.12 104 GLY A CA 1
ATOM 826 C C . GLY A 1 104 ? -22.265 -27.118 6.939 1.00 86.12 104 GLY A C 1
ATOM 827 O O . GLY A 1 104 ? -22.806 -27.023 8.039 1.00 86.12 104 GLY A O 1
ATOM 828 N N . ILE A 1 105 ? -21.303 -26.269 6.561 1.00 82.56 105 ILE A N 1
ATOM 829 C CA . ILE A 1 105 ? -20.770 -25.216 7.434 1.00 82.56 105 ILE A CA 1
ATOM 830 C C . ILE A 1 105 ? -21.600 -23.933 7.357 1.00 82.56 105 ILE A C 1
ATOM 832 O O . ILE A 1 105 ? -22.038 -23.513 6.288 1.00 82.56 105 ILE A O 1
ATOM 836 N N . ARG A 1 106 ? -21.768 -23.248 8.497 1.00 71.56 106 ARG A N 1
ATOM 837 C CA . ARG A 1 106 ? -22.351 -21.890 8.541 1.00 71.56 106 ARG A CA 1
ATOM 838 C C . ARG A 1 106 ? -21.313 -20.803 8.247 1.00 71.56 106 ARG A C 1
ATOM 840 O O . ARG A 1 106 ? -21.670 -19.741 7.735 1.00 71.56 106 ARG A O 1
ATOM 847 N N . GLY A 1 107 ? -20.042 -21.091 8.519 1.00 78.50 107 GLY A N 1
ATOM 848 C CA . GLY A 1 107 ? -18.895 -20.230 8.259 1.00 78.50 107 GLY A CA 1
ATOM 849 C C . GLY A 1 107 ? -17.594 -21.032 8.264 1.00 78.50 107 GLY A C 1
ATOM 850 O O . GLY A 1 107 ? -17.543 -22.147 8.777 1.00 78.50 107 GLY A O 1
ATOM 851 N N . LEU A 1 108 ? -16.540 -20.468 7.676 1.00 83.81 108 LEU A N 1
ATOM 852 C CA . LEU A 1 108 ? -15.226 -21.120 7.586 1.00 83.81 108 LEU A CA 1
ATOM 853 C C . LEU A 1 108 ? -14.518 -21.256 8.939 1.00 83.81 108 LEU A C 1
ATOM 855 O O . LEU A 1 108 ? -13.650 -22.108 9.085 1.00 83.81 108 LEU A O 1
ATOM 859 N N . ASN A 1 109 ? -14.960 -20.510 9.953 1.00 81.12 109 ASN A N 1
ATOM 860 C CA . ASN A 1 109 ? -14.517 -20.664 11.337 1.00 81.12 109 ASN A CA 1
ATOM 861 C C . ASN A 1 109 ? -14.864 -22.034 11.949 1.00 81.12 109 ASN A C 1
ATOM 863 O O . ASN A 1 109 ? -14.385 -22.342 13.034 1.00 81.12 109 ASN A O 1
ATOM 867 N N . SER A 1 110 ? -15.682 -22.847 11.273 1.00 86.38 110 SER A N 1
ATOM 868 C CA . SER A 1 110 ? -15.909 -24.254 11.613 1.00 86.38 110 SER A CA 1
ATOM 869 C C . SER A 1 110 ? -14.779 -25.184 11.148 1.00 86.38 110 SER A C 1
ATOM 871 O O . SER A 1 110 ? -14.870 -26.378 11.373 1.00 86.38 110 SER A O 1
ATOM 873 N N . ILE A 1 111 ? -13.730 -24.706 10.479 1.00 87.69 111 ILE A N 1
ATOM 874 C CA . ILE A 1 111 ? -12.583 -25.540 10.086 1.00 87.69 111 ILE A CA 1
ATOM 875 C C . ILE A 1 111 ? -11.451 -25.333 11.092 1.00 87.69 111 ILE A C 1
ATOM 877 O O . ILE A 1 111 ? -11.044 -24.199 11.351 1.00 87.69 111 ILE A O 1
ATOM 881 N N . ALA A 1 112 ? -10.923 -26.430 11.636 1.00 86.31 112 ALA A N 1
ATOM 882 C CA . ALA A 1 112 ? -9.788 -26.397 12.553 1.00 86.31 112 ALA A CA 1
ATOM 883 C C . ALA A 1 112 ? -8.515 -25.960 11.822 1.00 86.31 112 ALA A C 1
ATOM 885 O O . ALA A 1 112 ? -7.937 -26.717 11.042 1.00 86.31 112 ALA A O 1
ATOM 886 N N . LYS A 1 113 ? -8.071 -24.722 12.041 1.00 85.94 113 LYS A N 1
ATOM 887 C CA . LYS A 1 113 ? -6.912 -24.171 11.329 1.00 85.94 113 LYS A CA 1
ATOM 888 C C . LYS A 1 113 ? -5.619 -24.914 11.679 1.00 85.94 113 LYS A C 1
ATOM 890 O O . LYS A 1 113 ? -4.851 -25.239 10.776 1.00 85.94 113 LYS A O 1
ATOM 895 N N . ALA A 1 114 ? -5.382 -25.203 12.957 1.00 80.25 114 ALA A N 1
ATOM 896 C CA . ALA A 1 114 ? -4.132 -25.804 13.416 1.00 80.25 114 ALA A CA 1
ATOM 897 C C . ALA A 1 114 ? -4.052 -27.297 13.106 1.00 80.25 114 ALA A C 1
ATOM 899 O O . ALA A 1 114 ? -3.072 -27.750 12.526 1.00 80.25 114 ALA A O 1
ATOM 900 N N . GLU A 1 115 ? -5.108 -28.036 13.410 1.00 82.56 115 GLU A N 1
ATOM 901 C CA . GLU A 1 115 ? -5.178 -29.489 13.278 1.00 82.56 115 GLU A CA 1
ATOM 902 C C . GLU A 1 115 ? -5.198 -29.926 11.805 1.00 82.56 115 GLU A C 1
ATOM 904 O O . GLU A 1 115 ? -4.779 -31.031 11.468 1.00 82.56 115 GLU A O 1
ATOM 909 N N . ASN A 1 116 ? -5.618 -29.037 10.897 1.00 84.81 116 ASN A N 1
ATOM 910 C CA . ASN A 1 116 ? -5.487 -29.250 9.456 1.00 84.81 116 ASN A CA 1
ATOM 911 C C . ASN A 1 116 ? -4.162 -28.743 8.860 1.00 84.81 116 ASN A C 1
ATOM 913 O O . ASN A 1 116 ? -3.983 -28.848 7.647 1.00 84.81 116 ASN A O 1
ATOM 917 N N . ASN A 1 117 ? -3.234 -28.230 9.675 1.00 82.75 117 ASN A N 1
ATOM 918 C CA . ASN A 1 117 ? -1.966 -27.627 9.247 1.00 82.75 117 ASN A CA 1
ATOM 919 C C . ASN A 1 117 ? -2.131 -26.389 8.342 1.00 82.75 117 ASN A C 1
ATOM 921 O O . ASN A 1 117 ? -1.313 -26.140 7.461 1.00 82.75 117 ASN A O 1
ATOM 925 N N . PHE A 1 118 ? -3.175 -25.588 8.566 1.00 84.06 118 PHE A N 1
ATOM 926 C CA . PHE A 1 118 ? -3.391 -24.302 7.889 1.00 84.06 118 PHE A CA 1
ATOM 927 C C . PHE A 1 118 ? -2.952 -23.088 8.724 1.00 84.06 118 PHE A C 1
ATOM 929 O O . PHE A 1 118 ? -3.134 -21.938 8.308 1.00 84.06 118 PHE A O 1
ATOM 936 N N . SER A 1 119 ? -2.400 -23.326 9.916 1.00 70.06 119 SER A N 1
ATOM 937 C CA . SER A 1 119 ? -1.882 -22.292 10.817 1.00 70.06 119 SER A CA 1
ATOM 938 C C . SER A 1 119 ? -0.755 -21.463 10.206 1.00 70.06 119 SER A C 1
ATOM 940 O O . SER A 1 119 ? -0.138 -21.832 9.207 1.00 70.06 119 SER A O 1
ATOM 942 N N . GLY A 1 120 ? -0.511 -20.292 10.805 1.00 62.84 120 GLY A N 1
ATOM 943 C CA . GLY A 1 120 ? 0.612 -19.426 10.453 1.00 62.84 120 GLY A CA 1
ATOM 944 C C . GLY A 1 120 ? 1.956 -20.166 10.543 1.00 62.84 120 GLY A C 1
ATOM 945 O O . GLY A 1 120 ? 2.101 -21.061 11.373 1.00 62.84 120 GLY A O 1
ATOM 946 N N . PRO A 1 121 ? 2.933 -19.803 9.702 1.00 59.62 121 PRO A N 1
ATOM 947 C CA . PRO A 1 121 ? 4.215 -20.485 9.654 1.00 59.62 121 PRO A CA 1
ATOM 948 C C . PRO A 1 121 ? 5.046 -20.114 10.884 1.00 59.62 121 PRO A C 1
ATOM 950 O O . PRO A 1 121 ? 4.972 -18.977 11.366 1.00 59.62 121 PRO A O 1
ATOM 953 N N . SER A 1 122 ? 5.899 -21.024 11.358 1.00 58.03 122 SER A N 1
ATOM 954 C CA . SER A 1 122 ? 6.837 -20.727 12.451 1.00 58.03 122 SER A CA 1
ATOM 955 C C . SER A 1 122 ? 7.814 -19.599 12.094 1.00 58.03 122 SER A C 1
ATOM 957 O O . SER A 1 122 ? 8.345 -18.942 12.987 1.00 58.03 122 SER A O 1
ATOM 959 N N . SER A 1 123 ? 8.018 -19.330 10.797 1.00 64.12 123 SER A N 1
ATOM 960 C CA . SER A 1 123 ? 8.866 -18.248 10.284 1.00 64.12 123 SER A CA 1
ATOM 961 C C . SER A 1 123 ? 8.246 -16.844 10.379 1.00 64.12 123 SER A C 1
ATOM 963 O O . SER A 1 123 ? 8.947 -15.852 10.174 1.00 64.12 123 SER A O 1
ATOM 965 N N . GLY A 1 124 ? 6.935 -16.730 10.632 1.00 75.50 124 GLY A N 1
ATOM 966 C CA . GLY A 1 124 ? 6.178 -15.481 10.483 1.00 75.50 124 GLY A CA 1
ATOM 967 C C . GLY A 1 124 ? 5.891 -15.098 9.019 1.00 75.50 124 GLY A C 1
ATOM 968 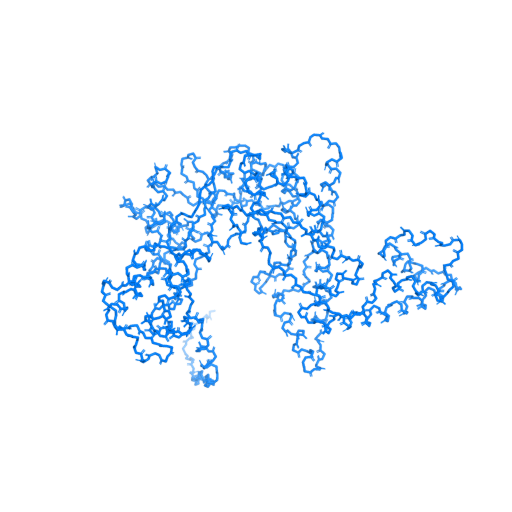O O . GLY A 1 124 ? 6.262 -15.807 8.084 1.00 75.50 124 GLY A O 1
ATOM 969 N N . ASN A 1 125 ? 5.200 -13.971 8.807 1.00 82.31 125 ASN A N 1
ATOM 970 C CA . ASN A 1 125 ? 4.798 -13.505 7.470 1.00 82.31 125 ASN A CA 1
ATOM 971 C C . ASN A 1 125 ? 5.884 -12.618 6.818 1.00 82.31 125 ASN A C 1
ATOM 973 O O . ASN A 1 125 ? 6.319 -11.658 7.468 1.00 82.31 125 ASN A O 1
ATOM 977 N N . PRO A 1 126 ? 6.268 -12.861 5.546 1.00 86.38 126 PRO A N 1
ATOM 978 C CA . PRO A 1 126 ? 7.209 -12.010 4.821 1.00 86.38 126 PRO A CA 1
ATOM 979 C C . PRO A 1 126 ? 6.685 -10.574 4.658 1.00 86.38 126 PRO A C 1
ATOM 981 O O . PRO A 1 126 ? 5.509 -10.343 4.348 1.00 86.38 126 PRO A O 1
ATOM 984 N N . LYS A 1 127 ? 7.564 -9.590 4.865 1.00 86.56 127 LYS A N 1
ATOM 985 C CA . LYS A 1 127 ? 7.311 -8.163 4.602 1.00 86.56 127 LYS A CA 1
ATOM 986 C C . LYS A 1 127 ? 7.581 -7.823 3.130 1.00 86.56 127 LYS A C 1
ATOM 988 O O . LYS A 1 127 ? 7.984 -8.680 2.359 1.00 86.56 127 LYS A O 1
ATOM 993 N N . GLY A 1 128 ? 7.379 -6.559 2.739 1.00 85.56 128 GLY A N 1
ATOM 994 C CA . GLY A 1 128 ? 7.608 -6.093 1.359 1.00 85.56 128 GLY A CA 1
ATOM 995 C C . GLY A 1 128 ? 9.002 -6.442 0.823 1.00 85.56 128 GLY A C 1
ATOM 996 O O . GLY A 1 128 ? 9.104 -7.169 -0.156 1.00 85.56 128 GLY A O 1
ATOM 997 N N . GLU A 1 129 ? 10.055 -6.042 1.541 1.00 89.81 129 GLU A N 1
ATOM 998 C CA . GLU A 1 129 ? 11.445 -6.370 1.178 1.00 89.81 129 GLU A CA 1
ATOM 999 C C . GLU A 1 129 ? 11.735 -7.881 1.188 1.00 89.81 129 GLU A C 1
ATOM 1001 O O . GLU A 1 129 ? 12.621 -8.350 0.480 1.00 89.81 129 GLU A O 1
ATOM 1006 N N . ASP A 1 130 ? 11.015 -8.661 1.998 1.00 93.81 130 ASP A N 1
ATOM 1007 C CA . ASP A 1 130 ? 11.179 -10.116 2.007 1.00 93.81 130 ASP A CA 1
ATOM 1008 C C . ASP A 1 130 ? 10.544 -10.724 0.747 1.00 93.81 130 ASP A C 1
ATOM 1010 O O . ASP A 1 130 ? 11.118 -11.619 0.143 1.00 93.81 130 ASP A O 1
ATOM 1014 N N . TRP A 1 131 ? 9.400 -10.207 0.288 1.00 94.06 131 TRP A N 1
ATOM 1015 C CA . TRP A 1 131 ? 8.781 -10.635 -0.971 1.00 94.06 131 TRP A CA 1
ATOM 1016 C C . TRP A 1 131 ? 9.618 -10.287 -2.204 1.00 94.06 131 TRP A C 1
ATOM 1018 O O . TRP A 1 131 ? 9.652 -11.071 -3.148 1.00 94.06 131 TRP A O 1
ATOM 1028 N N . GLU A 1 132 ? 10.323 -9.156 -2.194 1.00 95.44 132 GLU A N 1
ATOM 1029 C CA . GLU A 1 132 ? 11.289 -8.815 -3.246 1.00 95.44 132 GLU A CA 1
ATOM 1030 C C . GLU A 1 132 ? 12.412 -9.859 -3.329 1.00 95.44 132 GLU A C 1
ATOM 1032 O O . GLU A 1 132 ? 12.672 -10.411 -4.395 1.00 95.44 132 GLU A O 1
ATOM 1037 N N . ALA A 1 133 ? 13.042 -10.183 -2.196 1.00 96.25 133 ALA A N 1
ATOM 1038 C CA . ALA A 1 133 ? 14.093 -11.195 -2.145 1.00 96.25 133 ALA A CA 1
ATOM 1039 C C . ALA A 1 133 ? 13.567 -12.606 -2.474 1.00 96.25 133 ALA A C 1
ATOM 1041 O O . ALA A 1 133 ? 14.227 -13.354 -3.194 1.00 96.25 133 ALA A O 1
ATOM 1042 N N . LEU A 1 134 ? 12.352 -12.957 -2.032 1.00 96.69 134 LEU A N 1
ATOM 1043 C CA . LEU A 1 134 ? 11.688 -14.206 -2.420 1.00 96.69 134 LEU A CA 1
ATOM 1044 C C . LEU A 1 134 ? 11.468 -14.277 -3.934 1.00 96.69 134 LEU A C 1
ATOM 1046 O O . LEU A 1 134 ? 11.705 -15.332 -4.513 1.00 96.69 134 LEU A O 1
ATOM 1050 N N . ALA A 1 135 ? 11.074 -13.182 -4.590 1.00 97.25 135 ALA A N 1
ATOM 1051 C CA . ALA A 1 135 ? 10.922 -13.151 -6.044 1.00 97.25 135 ALA A CA 1
ATOM 1052 C C . ALA A 1 135 ? 12.260 -13.416 -6.758 1.00 97.25 135 ALA A C 1
ATOM 1054 O O . ALA A 1 135 ? 12.298 -14.214 -7.695 1.00 97.25 135 ALA A O 1
ATOM 1055 N N . VAL A 1 136 ? 13.356 -12.803 -6.288 1.00 97.62 136 VAL A N 1
ATOM 1056 C CA . VAL A 1 136 ? 14.719 -13.006 -6.820 1.00 97.62 136 VAL A CA 1
ATOM 1057 C C . VAL A 1 136 ? 15.169 -14.464 -6.666 1.00 97.62 136 VAL A C 1
ATOM 1059 O O . VAL A 1 136 ? 15.571 -15.100 -7.639 1.00 97.62 136 VAL A O 1
ATOM 1062 N N . CYS A 1 137 ? 15.062 -15.037 -5.465 1.00 97.00 137 CYS A N 1
ATOM 1063 C CA . CYS A 1 137 ? 15.373 -16.453 -5.253 1.00 97.00 137 CYS A CA 1
ATOM 1064 C C . CYS A 1 137 ? 14.447 -17.360 -6.085 1.00 97.00 137 CYS A C 1
ATOM 1066 O O . CYS A 1 137 ? 14.892 -18.345 -6.667 1.00 97.00 137 CYS A O 1
ATOM 1068 N N . GLY A 1 138 ? 13.167 -17.006 -6.190 1.00 96.81 138 GLY A N 1
ATOM 1069 C CA . GLY A 1 138 ? 12.154 -17.742 -6.934 1.00 96.81 138 GLY A CA 1
ATOM 1070 C C . GLY A 1 138 ? 12.424 -17.824 -8.433 1.00 96.81 138 GLY A C 1
ATOM 1071 O O . GLY A 1 138 ? 12.337 -18.912 -9.001 1.00 96.81 138 GLY A O 1
ATOM 1072 N N . ILE A 1 139 ? 12.794 -16.713 -9.083 1.00 97.69 139 ILE A N 1
ATOM 1073 C CA . ILE A 1 139 ? 13.108 -16.733 -10.520 1.00 97.69 139 ILE A CA 1
ATOM 1074 C C . ILE A 1 139 ? 14.371 -17.546 -10.790 1.00 97.69 139 ILE A C 1
ATOM 1076 O O . ILE A 1 139 ? 14.394 -18.340 -11.725 1.00 97.69 139 ILE A O 1
ATOM 1080 N N . ARG A 1 140 ? 15.392 -17.432 -9.932 1.00 97.12 140 ARG A N 1
ATOM 1081 C CA . ARG A 1 140 ? 16.626 -18.217 -10.056 1.00 97.12 140 ARG A CA 1
ATOM 1082 C C . ARG A 1 140 ? 16.345 -19.708 -9.892 1.00 97.12 140 ARG A C 1
ATOM 1084 O O . ARG A 1 140 ? 16.761 -20.489 -10.741 1.00 97.12 140 ARG A O 1
ATOM 1091 N N . ALA A 1 141 ? 15.560 -20.088 -8.882 1.00 94.50 141 ALA A N 1
ATOM 1092 C CA . ALA A 1 141 ? 15.126 -21.467 -8.673 1.00 94.50 141 ALA A CA 1
ATOM 1093 C C . ALA A 1 141 ? 14.333 -22.011 -9.872 1.00 94.50 141 ALA A C 1
ATOM 1095 O O . ALA A 1 141 ? 14.605 -23.115 -10.336 1.00 94.50 141 ALA A O 1
ATOM 1096 N N . HIS A 1 142 ? 13.399 -21.223 -10.417 1.00 95.00 142 HIS A N 1
ATOM 1097 C CA . HIS A 1 142 ? 12.633 -21.590 -11.610 1.00 95.00 142 HIS A CA 1
ATOM 1098 C C . HIS A 1 142 ? 13.529 -21.847 -12.833 1.00 95.00 142 HIS A C 1
ATOM 1100 O O . HIS A 1 142 ? 13.273 -22.773 -13.597 1.00 95.00 142 HIS A O 1
ATOM 1106 N N . GLN A 1 143 ? 14.588 -21.052 -12.991 1.00 93.88 143 GLN A N 1
ATOM 1107 C CA . GLN A 1 143 ? 15.540 -21.134 -14.101 1.00 93.88 143 GLN A CA 1
ATOM 1108 C C . GLN A 1 143 ? 16.677 -22.145 -13.859 1.00 93.88 143 GLN A C 1
ATOM 1110 O O . GLN A 1 143 ? 17.610 -22.219 -14.655 1.00 93.88 143 GLN A O 1
ATOM 1115 N N . GLY A 1 144 ? 16.655 -22.894 -12.748 1.00 90.38 144 GLY A N 1
ATOM 1116 C CA . GLY A 1 144 ? 17.732 -23.821 -12.380 1.00 90.38 144 GLY A CA 1
ATOM 1117 C C . GLY A 1 144 ? 19.062 -23.137 -12.030 1.00 90.38 144 GLY A C 1
ATOM 1118 O O . GLY A 1 144 ? 20.110 -23.780 -12.042 1.00 90.38 144 GLY A O 1
ATOM 1119 N N . LYS A 1 145 ? 19.038 -21.835 -11.728 1.00 92.75 145 LYS A N 1
ATOM 1120 C CA . LYS A 1 145 ? 20.204 -21.051 -11.302 1.00 92.75 145 LYS A CA 1
ATOM 1121 C C . LYS A 1 145 ? 20.407 -21.162 -9.784 1.00 92.75 145 LYS A C 1
ATOM 1123 O O . LYS A 1 145 ? 19.433 -21.367 -9.054 1.00 92.75 145 LYS A O 1
ATOM 1128 N N . PRO A 1 146 ? 21.635 -20.956 -9.269 1.00 91.50 146 PRO A N 1
ATOM 1129 C CA . PRO A 1 146 ? 21.869 -20.843 -7.830 1.00 91.50 146 PRO A CA 1
ATOM 1130 C C . PRO A 1 146 ? 20.993 -19.747 -7.207 1.00 91.50 146 PRO A C 1
ATOM 1132 O O . PRO A 1 146 ? 21.056 -18.585 -7.604 1.00 91.50 146 PRO A O 1
ATOM 1135 N N . TYR A 1 147 ? 20.159 -20.120 -6.237 1.00 92.75 147 TYR A N 1
ATOM 1136 C CA . TYR A 1 147 ? 19.179 -19.223 -5.607 1.00 92.75 147 TYR A CA 1
ATOM 1137 C C . TYR A 1 147 ? 19.313 -19.145 -4.083 1.00 92.75 147 TYR A C 1
ATOM 1139 O O . TYR A 1 147 ? 18.739 -18.256 -3.456 1.00 92.75 147 TYR A O 1
ATOM 1147 N N . ASN A 1 148 ? 20.056 -20.078 -3.489 1.00 90.44 148 ASN A N 1
ATOM 1148 C CA . ASN A 1 148 ? 20.184 -20.296 -2.052 1.00 90.44 148 ASN A CA 1
ATOM 1149 C C . ASN A 1 148 ? 21.502 -19.750 -1.477 1.00 90.44 148 ASN A C 1
ATOM 1151 O O . ASN A 1 148 ? 22.087 -20.326 -0.561 1.00 90.44 148 ASN A O 1
ATOM 1155 N N . SER A 1 149 ? 21.978 -18.639 -2.034 1.00 88.12 149 SER A N 1
ATOM 1156 C CA . SER A 1 149 ? 23.203 -17.953 -1.625 1.00 88.12 149 SER A CA 1
ATOM 1157 C C . SER A 1 149 ? 23.089 -16.448 -1.874 1.00 88.12 149 SER A C 1
ATOM 1159 O O . SER A 1 149 ? 22.364 -16.029 -2.777 1.00 88.12 149 SER A O 1
ATOM 1161 N N . GLY A 1 150 ? 23.847 -15.647 -1.124 1.00 89.31 150 GLY A N 1
ATOM 1162 C CA . GLY A 1 150 ? 23.906 -14.192 -1.279 1.00 89.31 150 GLY A CA 1
ATOM 1163 C C . GLY A 1 150 ? 22.868 -13.420 -0.449 1.00 89.31 150 GLY A C 1
ATOM 1164 O O . GLY A 1 150 ? 22.087 -14.028 0.288 1.00 89.31 150 GLY A O 1
ATOM 1165 N N . PRO A 1 151 ? 22.852 -12.077 -0.562 1.00 91.56 151 PRO A N 1
ATOM 1166 C CA . PRO A 1 151 ? 22.103 -11.202 0.344 1.00 91.56 151 PRO A CA 1
ATOM 1167 C C . PRO A 1 151 ? 20.588 -11.440 0.350 1.00 91.56 151 PRO A C 1
ATOM 1169 O O . PRO A 1 151 ? 19.956 -11.373 1.405 1.00 91.56 151 PRO A O 1
ATOM 1172 N N . GLU A 1 152 ? 19.986 -11.741 -0.807 1.00 94.06 152 GLU A N 1
ATOM 1173 C CA . GLU A 1 152 ? 18.560 -12.062 -0.877 1.00 94.06 152 GLU A CA 1
ATOM 1174 C C . GLU A 1 152 ? 18.250 -13.348 -0.104 1.00 94.06 152 GLU A C 1
ATOM 1176 O O . GLU A 1 152 ? 17.327 -13.365 0.712 1.00 94.06 152 GLU A O 1
ATOM 1181 N N . TRP A 1 153 ? 19.063 -14.397 -0.273 1.00 93.38 153 TRP A N 1
ATOM 1182 C CA . TRP A 1 153 ? 18.890 -15.649 0.463 1.00 93.38 153 TRP A CA 1
ATOM 1183 C C . TRP A 1 153 ? 19.119 -15.483 1.966 1.00 93.38 153 TRP A C 1
ATOM 1185 O O . TRP A 1 153 ? 18.344 -16.010 2.758 1.00 93.38 153 TRP A O 1
ATOM 1195 N N . GLU A 1 154 ? 20.125 -14.716 2.388 1.00 92.62 154 GLU A N 1
ATOM 1196 C CA . GLU A 1 154 ? 20.360 -14.424 3.810 1.00 92.62 154 GLU A CA 1
ATOM 1197 C C . GLU A 1 154 ? 19.135 -13.776 4.474 1.00 92.62 154 GLU A C 1
ATOM 1199 O O . GLU A 1 154 ? 18.814 -14.063 5.631 1.00 92.62 154 GLU A O 1
ATOM 1204 N N . ARG A 1 155 ? 18.396 -12.946 3.726 1.00 92.25 155 ARG A N 1
ATOM 1205 C CA . ARG A 1 155 ? 17.143 -12.340 4.188 1.00 92.25 155 ARG A CA 1
ATOM 1206 C C . ARG A 1 155 ? 15.998 -13.350 4.269 1.00 92.25 155 ARG A C 1
ATOM 1208 O O . ARG A 1 155 ? 15.257 -13.340 5.261 1.00 92.25 155 ARG A O 1
ATOM 1215 N N . VAL A 1 156 ? 15.815 -14.179 3.234 1.00 93.06 156 VAL A N 1
ATOM 1216 C CA . VAL A 1 156 ? 14.579 -14.970 3.059 1.00 93.06 156 VAL A CA 1
ATOM 1217 C C . VAL A 1 156 ? 14.710 -16.471 3.253 1.00 93.06 156 VAL A C 1
ATOM 1219 O O . VAL A 1 156 ? 13.691 -17.157 3.270 1.00 93.06 156 VAL A O 1
ATOM 1222 N N . GLY A 1 157 ? 15.911 -16.997 3.486 1.00 87.62 157 GLY A N 1
ATOM 1223 C CA . GLY A 1 157 ? 16.148 -18.428 3.686 1.00 87.62 157 GLY A CA 1
ATOM 1224 C C . GLY A 1 157 ? 15.295 -19.006 4.819 1.00 87.62 157 GLY A C 1
ATOM 1225 O O . GLY A 1 157 ? 14.740 -20.093 4.689 1.00 87.62 157 GLY A O 1
ATOM 1226 N N . LYS A 1 158 ? 15.060 -18.221 5.881 1.00 86.50 158 LYS A N 1
ATOM 1227 C CA . LYS A 1 158 ? 14.156 -18.577 6.992 1.00 86.50 158 LYS A CA 1
ATOM 1228 C C . LYS A 1 158 ? 12.677 -18.719 6.601 1.00 86.50 158 LYS A C 1
ATOM 1230 O O . LYS A 1 158 ? 11.928 -19.342 7.340 1.00 86.50 158 LYS A O 1
ATOM 1235 N N . PHE A 1 159 ? 12.250 -18.107 5.496 1.00 88.06 159 PHE A N 1
ATOM 1236 C CA . PHE A 1 159 ? 10.887 -18.200 4.965 1.00 88.06 159 PHE A CA 1
ATOM 1237 C C . PHE A 1 159 ? 10.763 -19.294 3.900 1.00 88.06 159 PHE A C 1
ATOM 1239 O O . PHE A 1 159 ? 9.653 -19.696 3.572 1.00 88.06 159 PHE A O 1
ATOM 1246 N N . TRP A 1 160 ? 11.872 -19.777 3.335 1.00 84.62 160 TRP A N 1
ATOM 1247 C CA . TRP A 1 160 ? 11.839 -20.627 2.144 1.00 84.62 160 TRP A CA 1
ATOM 1248 C C . TRP A 1 160 ? 11.073 -21.938 2.346 1.00 84.62 160 TRP A C 1
ATOM 1250 O O . TRP A 1 160 ? 10.340 -22.352 1.453 1.00 84.62 160 TRP A O 1
ATOM 1260 N N . GLY A 1 161 ? 11.182 -22.558 3.526 1.00 80.19 161 GLY A N 1
ATOM 1261 C CA . GLY A 1 161 ? 10.432 -23.779 3.846 1.00 80.19 161 GLY A CA 1
ATOM 1262 C C . GLY A 1 161 ? 8.918 -23.610 3.680 1.00 80.19 161 GLY A C 1
ATOM 1263 O O . GLY A 1 161 ? 8.264 -24.497 3.147 1.00 80.19 161 GLY A O 1
ATOM 1264 N N . ASP A 1 162 ? 8.393 -22.439 4.043 1.00 79.75 162 ASP A N 1
ATOM 1265 C CA . ASP A 1 162 ? 6.960 -22.136 4.005 1.00 79.75 162 ASP A CA 1
ATOM 1266 C C . ASP A 1 162 ? 6.523 -21.397 2.725 1.00 79.75 162 ASP A C 1
ATOM 1268 O O . ASP A 1 162 ? 5.339 -21.373 2.395 1.00 79.75 162 ASP A O 1
ATOM 1272 N N . TYR A 1 163 ? 7.454 -20.747 2.016 1.00 86.31 163 TYR A N 1
ATOM 1273 C CA . TYR A 1 163 ? 7.148 -19.826 0.911 1.00 86.31 163 TYR A CA 1
ATOM 1274 C C . TYR A 1 163 ? 7.862 -20.153 -0.410 1.00 86.31 163 TYR A C 1
ATOM 1276 O O . TYR A 1 163 ? 7.763 -19.372 -1.353 1.00 86.31 163 TYR A O 1
ATOM 1284 N N . SER A 1 164 ? 8.553 -21.288 -0.527 1.00 87.12 164 SER A N 1
ATOM 1285 C CA . SER A 1 164 ? 9.256 -21.669 -1.764 1.00 87.12 164 SER A CA 1
ATOM 1286 C C . SER A 1 164 ? 8.325 -21.806 -2.971 1.00 87.12 164 SER A C 1
ATOM 1288 O O . SER A 1 164 ? 8.621 -21.237 -4.019 1.00 87.12 164 SER A O 1
ATOM 1290 N N . LEU A 1 165 ? 7.180 -22.486 -2.838 1.00 86.50 165 LEU A N 1
ATOM 1291 C CA . LEU A 1 165 ? 6.210 -22.627 -3.930 1.00 86.50 165 LEU A CA 1
ATOM 1292 C C . LEU A 1 165 ? 5.679 -21.275 -4.439 1.00 86.50 165 LEU A C 1
ATOM 1294 O O . LEU A 1 165 ? 5.834 -21.006 -5.634 1.00 86.50 165 LEU A O 1
ATOM 1298 N N . PRO A 1 166 ? 5.126 -20.383 -3.591 1.00 89.38 166 PRO A N 1
ATOM 1299 C CA . PRO A 1 166 ? 4.689 -19.073 -4.065 1.00 89.38 166 PRO A CA 1
ATOM 1300 C C . PRO A 1 166 ? 5.846 -18.187 -4.549 1.00 89.38 166 PRO A C 1
ATOM 1302 O O . PRO A 1 166 ? 5.650 -17.389 -5.461 1.00 89.38 166 PRO A O 1
ATOM 1305 N N . ALA A 1 167 ? 7.057 -18.323 -3.998 1.00 93.25 167 ALA A N 1
ATOM 1306 C CA . ALA A 1 167 ? 8.231 -17.596 -4.482 1.00 93.25 167 ALA A CA 1
ATOM 1307 C C . ALA A 1 167 ? 8.631 -18.024 -5.903 1.00 93.25 167 ALA A C 1
ATOM 1309 O O . ALA A 1 167 ? 8.846 -17.173 -6.765 1.00 93.25 167 ALA A O 1
ATOM 1310 N N . ILE A 1 168 ? 8.690 -19.333 -6.166 1.00 94.38 168 ILE A N 1
ATOM 1311 C CA . ILE A 1 168 ? 8.998 -19.893 -7.489 1.00 94.38 168 ILE A CA 1
ATOM 1312 C C . ILE A 1 168 ? 7.917 -19.499 -8.499 1.00 94.38 168 ILE A C 1
ATOM 1314 O O . ILE A 1 168 ? 8.248 -19.069 -9.602 1.00 94.38 168 ILE A O 1
ATOM 1318 N N . GLU A 1 169 ? 6.638 -19.584 -8.125 1.00 93.44 169 GLU A N 1
ATOM 1319 C CA . GLU A 1 169 ? 5.534 -19.162 -8.995 1.00 93.44 169 GLU A CA 1
ATOM 1320 C C . GLU A 1 169 ? 5.604 -17.656 -9.299 1.00 93.44 169 GLU A C 1
ATOM 1322 O O . GLU A 1 169 ? 5.442 -17.254 -10.452 1.00 93.44 169 GLU A O 1
ATOM 1327 N N . LEU A 1 170 ? 5.947 -16.823 -8.309 1.00 95.00 170 LEU A N 1
ATOM 1328 C CA . LEU A 1 170 ? 6.195 -15.394 -8.518 1.00 95.00 170 LEU A CA 1
ATOM 1329 C C . LEU A 1 170 ? 7.335 -15.153 -9.508 1.00 95.00 170 LEU A C 1
ATOM 1331 O O . LEU A 1 170 ? 7.175 -14.393 -10.463 1.00 95.00 170 LEU A O 1
ATOM 1335 N N . GLY A 1 171 ? 8.467 -15.831 -9.316 1.00 96.31 171 GLY A N 1
ATOM 1336 C CA . GLY A 1 171 ? 9.624 -15.745 -10.201 1.00 96.31 171 GLY A CA 1
ATOM 1337 C C . GLY A 1 171 ? 9.328 -16.188 -11.635 1.00 96.31 171 GLY A C 1
ATOM 1338 O O . GLY A 1 171 ? 9.702 -15.501 -12.583 1.00 96.31 171 GLY A O 1
ATOM 1339 N N . LYS A 1 172 ? 8.597 -17.293 -11.802 1.00 97.12 172 LYS A N 1
ATOM 1340 C CA . LYS A 1 172 ? 8.114 -17.784 -13.099 1.00 97.12 172 LYS A CA 1
ATOM 1341 C C . LYS A 1 172 ? 7.205 -16.773 -13.792 1.00 97.12 172 LYS A C 1
ATOM 1343 O O . LYS A 1 172 ? 7.369 -16.518 -14.984 1.00 97.12 172 LYS A O 1
ATOM 1348 N N . ASN A 1 173 ? 6.268 -16.173 -13.058 1.00 95.56 173 ASN A N 1
ATOM 1349 C CA . ASN A 1 173 ? 5.381 -15.163 -13.625 1.00 95.56 173 ASN A CA 1
ATOM 1350 C C . ASN A 1 173 ? 6.155 -13.900 -14.031 1.00 95.56 173 ASN A C 1
ATOM 1352 O O . ASN A 1 173 ? 5.882 -13.350 -15.093 1.00 95.56 173 ASN A O 1
ATOM 1356 N N . PHE A 1 174 ? 7.178 -13.488 -13.273 1.00 97.38 174 PHE A N 1
ATOM 1357 C CA . PHE A 1 174 ? 8.097 -12.428 -13.706 1.00 97.38 174 PHE A CA 1
ATOM 1358 C C . PHE A 1 174 ? 8.872 -12.798 -14.972 1.00 97.38 174 PHE A C 1
ATOM 1360 O O . PHE A 1 174 ? 8.939 -11.989 -15.898 1.00 97.38 174 PHE A O 1
ATOM 1367 N N . ALA A 1 175 ? 9.423 -14.012 -15.035 1.00 96.56 175 ALA A N 1
ATOM 1368 C CA . ALA A 1 175 ? 10.162 -14.482 -16.201 1.00 96.56 175 ALA A CA 1
ATOM 1369 C C . ALA A 1 175 ? 9.300 -14.436 -17.469 1.00 96.56 175 ALA A C 1
ATOM 1371 O O . ALA A 1 175 ? 9.719 -13.886 -18.487 1.00 96.56 175 ALA A O 1
ATOM 1372 N N . SER A 1 176 ? 8.067 -14.939 -17.377 1.00 95.94 176 SER A N 1
ATOM 1373 C CA . SER A 1 176 ? 7.110 -14.945 -18.484 1.00 95.94 176 SER A CA 1
ATOM 1374 C C . SER A 1 176 ? 6.640 -13.541 -18.874 1.00 95.94 176 SER A C 1
ATOM 1376 O O . SER A 1 176 ? 6.573 -13.232 -20.059 1.00 95.94 176 SER A O 1
ATOM 1378 N N . GLU A 1 177 ? 6.294 -12.692 -17.903 1.00 94.12 177 GLU A N 1
ATOM 1379 C CA . GLU A 1 177 ? 5.697 -11.368 -18.146 1.00 94.12 177 GLU A CA 1
ATOM 1380 C C . GLU A 1 177 ? 6.700 -10.360 -18.732 1.00 94.12 177 GLU A C 1
ATOM 1382 O O . GLU A 1 177 ? 6.334 -9.454 -19.489 1.00 94.12 177 GLU A O 1
ATOM 1387 N N . PHE A 1 178 ? 7.978 -10.497 -18.372 1.00 94.69 178 PHE A N 1
ATOM 1388 C CA . PHE A 1 178 ? 9.028 -9.558 -18.764 1.00 94.69 178 PHE A CA 1
ATOM 1389 C C . PHE A 1 178 ? 10.047 -10.137 -19.749 1.00 94.69 178 PHE A C 1
ATOM 1391 O O . PHE A 1 178 ? 10.870 -9.377 -20.260 1.00 94.69 178 PHE A O 1
ATOM 1398 N N . GLY A 1 179 ? 10.000 -11.442 -20.032 1.00 95.94 179 GLY A N 1
ATOM 1399 C CA . GLY A 1 179 ? 11.005 -12.117 -20.856 1.00 95.94 179 GLY A CA 1
ATOM 1400 C C . GLY A 1 179 ? 12.398 -12.047 -20.226 1.00 95.94 179 GLY A C 1
ATOM 1401 O O . GLY A 1 179 ? 13.374 -11.779 -20.922 1.00 95.94 179 GLY A O 1
ATOM 1402 N N . ILE A 1 180 ? 12.470 -12.208 -18.903 1.00 95.75 180 ILE A N 1
ATOM 1403 C CA . ILE A 1 180 ? 13.708 -12.123 -18.118 1.00 95.75 180 ILE A CA 1
ATOM 1404 C C . ILE A 1 180 ? 14.042 -13.476 -17.498 1.00 95.75 180 ILE A C 1
ATOM 1406 O O . ILE A 1 180 ? 13.163 -14.280 -17.199 1.00 95.75 180 ILE A O 1
ATOM 1410 N N . ASP A 1 181 ? 15.321 -13.715 -17.262 1.00 94.12 181 ASP A N 1
ATOM 1411 C CA . ASP A 1 181 ? 15.836 -14.942 -16.661 1.00 94.12 181 ASP A CA 1
ATOM 1412 C C . ASP A 1 181 ? 16.474 -14.701 -15.281 1.00 94.12 181 ASP A C 1
ATOM 1414 O O . ASP A 1 181 ? 16.901 -15.650 -14.621 1.00 94.12 181 ASP A O 1
ATOM 1418 N N . ASP A 1 182 ? 16.579 -13.441 -14.851 1.00 95.88 182 ASP A N 1
ATOM 1419 C CA . ASP A 1 182 ? 17.030 -13.029 -13.522 1.00 95.88 182 ASP A CA 1
ATOM 1420 C C . ASP A 1 182 ? 16.578 -11.591 -13.197 1.00 95.88 182 ASP A C 1
ATOM 1422 O O . ASP A 1 182 ? 16.202 -10.808 -14.081 1.00 95.88 182 ASP A O 1
ATOM 1426 N N . MET A 1 183 ? 16.630 -11.234 -11.914 1.00 95.94 183 MET A N 1
ATOM 1427 C CA . MET A 1 183 ? 16.408 -9.878 -11.407 1.00 95.94 183 MET A CA 1
ATOM 1428 C C . MET A 1 183 ? 17.158 -9.646 -10.090 1.00 95.94 183 MET A C 1
ATOM 1430 O O . MET A 1 183 ? 17.586 -10.580 -9.421 1.00 95.94 183 MET A O 1
ATOM 1434 N N . GLU A 1 184 ? 17.296 -8.381 -9.706 1.00 94.88 184 GLU A N 1
ATOM 1435 C CA . GLU A 1 184 ? 17.948 -7.964 -8.462 1.00 94.88 184 GLU A CA 1
ATOM 1436 C C . GLU A 1 184 ? 16.968 -7.281 -7.515 1.00 94.88 184 GLU A C 1
ATOM 1438 O O . GLU A 1 184 ? 16.132 -6.477 -7.953 1.00 94.88 184 GLU A O 1
ATOM 1443 N N . GLN A 1 185 ? 17.157 -7.491 -6.210 1.00 94.88 185 GLN A N 1
ATOM 1444 C CA . GLN A 1 185 ? 16.487 -6.688 -5.198 1.00 94.88 185 GLN A CA 1
ATOM 1445 C C . GLN A 1 185 ? 17.079 -5.271 -5.156 1.00 94.88 185 GLN A C 1
ATOM 1447 O O . GLN A 1 185 ? 18.289 -5.061 -5.041 1.00 94.88 185 GLN A O 1
ATOM 1452 N N . TRP A 1 186 ? 16.199 -4.275 -5.211 1.00 93.50 186 TRP A N 1
ATOM 1453 C CA . TRP A 1 186 ? 16.545 -2.859 -5.117 1.00 93.50 186 TRP A CA 1
ATOM 1454 C C . TRP A 1 186 ? 15.898 -2.154 -3.927 1.00 93.50 186 TRP A C 1
ATOM 1456 O O . TRP A 1 186 ? 16.520 -1.232 -3.404 1.00 93.50 186 TRP A O 1
ATOM 1466 N N . GLY A 1 187 ? 14.735 -2.603 -3.440 1.00 85.50 187 GLY A N 1
ATOM 1467 C CA . GLY A 1 187 ? 14.023 -1.955 -2.328 1.00 85.50 187 GLY A CA 1
ATOM 1468 C C . GLY A 1 187 ? 14.842 -1.873 -1.033 1.00 85.50 187 GLY A C 1
ATOM 1469 O O . GLY A 1 187 ? 14.722 -0.911 -0.277 1.00 85.50 187 GLY A O 1
ATOM 1470 N N . ALA A 1 188 ? 15.766 -2.819 -0.833 1.00 83.75 188 ALA A N 1
ATOM 1471 C CA . ALA A 1 188 ? 16.693 -2.850 0.298 1.00 83.75 188 ALA A CA 1
ATOM 1472 C C . ALA A 1 188 ? 17.951 -1.963 0.136 1.00 83.75 188 ALA A C 1
ATOM 1474 O O . ALA A 1 188 ? 18.735 -1.839 1.081 1.00 83.75 188 ALA A O 1
ATOM 1475 N N . LYS A 1 189 ? 18.188 -1.344 -1.033 1.00 84.50 189 LYS A N 1
ATOM 1476 C CA . LYS A 1 189 ? 19.371 -0.494 -1.259 1.00 84.50 189 LYS A CA 1
ATOM 1477 C C . LYS A 1 189 ? 19.194 0.862 -0.560 1.00 84.50 189 LYS A C 1
ATOM 1479 O O . LYS A 1 189 ? 18.258 1.610 -0.837 1.00 84.50 189 LYS A O 1
ATOM 1484 N N . GLY A 1 190 ? 20.114 1.191 0.349 1.00 73.25 190 GLY A N 1
ATOM 1485 C CA . GLY A 1 190 ? 20.140 2.456 1.091 1.00 73.25 190 GLY A CA 1
ATOM 1486 C C . GLY A 1 190 ? 21.119 3.490 0.519 1.00 73.25 190 GLY A C 1
ATOM 1487 O O . GLY A 1 190 ? 21.937 3.189 -0.343 1.00 73.25 190 GLY A O 1
ATOM 1488 N N . GLY A 1 191 ? 21.053 4.727 1.025 1.00 71.81 191 GLY A N 1
ATOM 1489 C CA . GLY A 1 191 ? 22.095 5.743 0.798 1.00 71.81 191 GLY A CA 1
ATOM 1490 C C . GLY A 1 191 ? 22.112 6.428 -0.575 1.00 71.81 191 GLY A C 1
ATOM 1491 O O . GLY A 1 191 ? 23.029 7.200 -0.842 1.00 71.81 191 GLY A O 1
ATOM 1492 N N . LEU A 1 192 ? 21.105 6.204 -1.420 1.00 86.00 192 LEU A N 1
ATOM 1493 C CA . LEU A 1 192 ? 21.035 6.767 -2.774 1.00 86.00 192 LEU A CA 1
ATOM 1494 C C . LEU A 1 192 ? 20.952 8.305 -2.774 1.00 86.00 192 LEU A C 1
ATOM 1496 O O . LEU A 1 192 ? 20.424 8.919 -1.844 1.00 86.00 192 LEU A O 1
ATOM 1500 N N . SER A 1 193 ? 21.467 8.949 -3.821 1.00 87.12 193 SER A N 1
ATOM 1501 C CA . SER A 1 193 ? 21.297 10.390 -4.015 1.00 87.12 193 SER A CA 1
ATOM 1502 C C . SER A 1 193 ? 19.862 10.715 -4.439 1.00 87.12 193 SER A C 1
ATOM 1504 O O . SER A 1 193 ? 19.212 9.957 -5.155 1.00 87.12 193 SER A O 1
ATOM 1506 N N . THR A 1 194 ? 19.362 11.855 -3.973 1.00 91.56 194 THR A N 1
ATOM 1507 C CA . THR A 1 194 ? 18.110 12.467 -4.431 1.00 91.56 194 THR A CA 1
ATOM 1508 C C . THR A 1 194 ? 18.437 13.814 -5.057 1.00 91.56 194 THR A C 1
ATOM 1510 O O . THR A 1 194 ? 19.509 14.367 -4.811 1.00 91.56 194 THR A O 1
ATOM 1513 N N . THR A 1 195 ? 17.523 14.355 -5.854 1.00 89.44 195 THR A N 1
ATOM 1514 C CA . THR A 1 195 ? 17.682 15.695 -6.428 1.00 89.44 195 THR A CA 1
ATOM 1515 C C . THR A 1 195 ? 17.654 16.768 -5.335 1.00 89.44 195 THR A C 1
ATOM 1517 O O . THR A 1 195 ? 17.049 16.579 -4.277 1.00 89.44 195 THR A O 1
ATOM 1520 N N . ASP A 1 196 ? 18.263 17.929 -5.593 1.00 87.50 196 ASP A N 1
ATOM 1521 C CA . ASP A 1 196 ? 18.311 19.045 -4.632 1.00 87.50 196 ASP A CA 1
ATOM 1522 C C . ASP A 1 196 ? 16.936 19.587 -4.238 1.00 87.50 196 ASP A C 1
ATOM 1524 O O . ASP A 1 196 ? 16.790 20.207 -3.180 1.00 87.50 196 ASP A O 1
ATOM 1528 N N . ARG A 1 197 ? 15.936 19.355 -5.094 1.00 83.62 197 ARG A N 1
ATOM 1529 C CA . ARG A 1 197 ? 14.540 19.735 -4.884 1.00 83.62 197 ARG A CA 1
ATOM 1530 C C . ARG A 1 197 ? 13.803 18.789 -3.942 1.00 83.62 197 ARG A C 1
ATOM 1532 O O . ARG A 1 197 ? 12.804 19.193 -3.360 1.00 83.62 197 ARG A O 1
ATOM 1539 N N . TRP A 1 198 ? 14.280 17.558 -3.752 1.00 89.94 198 TRP A N 1
ATOM 1540 C CA . TRP A 1 198 ? 13.665 16.603 -2.833 1.00 89.94 198 TRP A CA 1
ATOM 1541 C C . TRP A 1 198 ? 13.936 16.994 -1.372 1.00 89.94 198 TRP A C 1
ATOM 1543 O O . TRP A 1 198 ? 14.745 16.393 -0.672 1.00 89.94 198 TRP A O 1
ATOM 1553 N N . LYS A 1 199 ? 13.284 18.072 -0.937 1.00 85.56 199 LYS A N 1
ATOM 1554 C CA . LYS A 1 199 ? 13.357 18.692 0.385 1.00 85.56 199 LYS A CA 1
ATOM 1555 C C . LYS A 1 199 ? 11.929 19.030 0.833 1.00 85.56 199 LYS A C 1
ATOM 1557 O O . LYS A 1 199 ? 11.068 19.265 -0.016 1.00 85.56 199 LYS A O 1
ATOM 1562 N N . PRO A 1 200 ? 11.620 18.997 2.136 1.00 89.12 200 PRO A N 1
ATOM 1563 C CA . PRO A 1 200 ? 12.524 18.728 3.255 1.00 89.12 200 PRO A CA 1
ATOM 1564 C C . PRO A 1 200 ? 12.840 17.237 3.482 1.00 89.12 200 PRO A C 1
ATOM 1566 O O . PRO A 1 200 ? 13.654 16.931 4.350 1.00 89.12 200 PRO A O 1
ATOM 1569 N N . ALA A 1 201 ? 12.238 16.313 2.722 1.00 89.06 201 ALA A N 1
ATOM 1570 C CA . ALA A 1 201 ? 12.401 14.878 2.941 1.00 89.06 201 ALA A CA 1
ATOM 1571 C C . ALA A 1 201 ? 13.853 14.402 2.821 1.00 89.06 201 ALA A C 1
ATOM 1573 O O . ALA A 1 201 ? 14.525 14.618 1.820 1.00 89.06 201 ALA A O 1
ATOM 1574 N N . LYS A 1 202 ? 14.308 13.641 3.821 1.00 85.81 202 LYS A N 1
ATOM 1575 C CA . LYS A 1 202 ? 15.647 13.021 3.825 1.00 85.81 202 LYS A CA 1
ATOM 1576 C C . LYS A 1 202 ? 15.648 11.558 3.386 1.00 85.81 202 LYS A C 1
ATOM 1578 O O . LYS A 1 202 ? 16.713 10.949 3.292 1.00 85.81 202 LYS A O 1
ATOM 1583 N N . ASN A 1 203 ? 14.471 10.969 3.159 1.00 80.81 203 ASN A N 1
ATOM 1584 C CA . ASN A 1 203 ? 14.363 9.554 2.830 1.00 80.81 203 ASN A CA 1
ATOM 1585 C C . ASN A 1 203 ? 14.900 9.253 1.420 1.00 80.81 203 ASN A C 1
ATOM 1587 O O . ASN A 1 203 ? 14.390 9.764 0.421 1.00 80.81 203 ASN A O 1
ATOM 1591 N N . LYS A 1 204 ? 15.863 8.333 1.348 1.00 85.12 204 LYS A N 1
ATOM 1592 C CA . LYS A 1 204 ? 16.581 7.917 0.138 1.00 85.12 204 LYS A CA 1
ATOM 1593 C C . LYS A 1 204 ? 16.172 6.532 -0.382 1.00 85.12 204 LYS A C 1
ATOM 1595 O O . LYS A 1 204 ? 16.801 6.036 -1.308 1.00 85.12 204 LYS A O 1
ATOM 1600 N N . THR A 1 205 ? 15.115 5.921 0.167 1.00 85.88 205 THR A N 1
ATOM 1601 C CA . THR A 1 205 ? 14.612 4.617 -0.304 1.00 85.88 205 THR A CA 1
ATOM 1602 C C . THR A 1 205 ? 14.146 4.699 -1.763 1.00 85.88 205 THR A C 1
ATOM 1604 O O . THR A 1 205 ? 13.350 5.606 -2.070 1.00 85.88 205 THR A O 1
ATOM 1607 N N . PRO A 1 206 ? 14.622 3.796 -2.646 1.00 91.19 206 PRO A N 1
ATOM 1608 C CA . PRO A 1 206 ? 14.206 3.732 -4.044 1.00 91.19 206 PRO A CA 1
ATOM 1609 C C . PRO A 1 206 ? 12.704 3.451 -4.184 1.00 91.19 206 PRO A C 1
ATOM 1611 O O . PRO A 1 206 ? 12.047 2.983 -3.260 1.00 91.19 206 PRO A O 1
ATOM 1614 N N . LYS A 1 207 ? 12.143 3.785 -5.349 1.00 92.62 207 LYS A N 1
ATOM 1615 C CA . LYS A 1 207 ? 10.809 3.326 -5.775 1.00 92.62 207 LYS A CA 1
ATOM 1616 C C . LYS A 1 207 ? 10.880 2.018 -6.555 1.00 92.62 207 LYS A C 1
ATOM 1618 O O . LYS A 1 207 ? 9.894 1.294 -6.629 1.00 92.62 207 LYS A O 1
ATOM 1623 N N . THR A 1 208 ? 12.040 1.749 -7.146 1.00 95.88 208 THR A N 1
ATOM 1624 C CA . THR A 1 208 ? 12.384 0.455 -7.721 1.00 95.88 208 THR A CA 1
ATOM 1625 C C . THR A 1 208 ? 12.616 -0.545 -6.598 1.00 95.88 208 THR A C 1
ATOM 1627 O O . THR A 1 208 ? 13.581 -0.422 -5.848 1.00 95.88 208 THR A O 1
ATOM 1630 N N . ASP A 1 209 ? 11.742 -1.535 -6.527 1.00 95.75 209 ASP A N 1
ATOM 1631 C CA . ASP A 1 209 ? 11.803 -2.641 -5.580 1.00 95.75 209 ASP A CA 1
ATOM 1632 C C . ASP A 1 209 ? 12.574 -3.822 -6.210 1.00 95.75 209 ASP A C 1
ATOM 1634 O O . ASP A 1 209 ? 13.426 -4.429 -5.565 1.00 95.75 209 ASP A O 1
ATOM 1638 N N . LEU A 1 210 ? 12.363 -4.071 -7.512 1.00 97.12 210 LEU A N 1
ATOM 1639 C CA . LEU A 1 210 ? 13.058 -5.081 -8.322 1.00 97.12 210 LEU A CA 1
ATOM 1640 C C . LEU A 1 210 ? 13.587 -4.476 -9.628 1.00 97.12 210 LEU A C 1
ATOM 1642 O O . LEU A 1 210 ? 12.915 -3.652 -10.255 1.00 97.12 210 LEU A O 1
ATOM 1646 N N . LYS A 1 211 ? 14.768 -4.904 -10.083 1.00 96.50 211 LYS A N 1
ATOM 1647 C CA . LYS A 1 211 ? 15.349 -4.440 -11.354 1.00 96.50 211 LYS A CA 1
ATOM 1648 C C . LYS A 1 211 ? 15.828 -5.599 -12.222 1.00 96.50 211 LYS A C 1
ATOM 1650 O O . LYS A 1 211 ? 16.552 -6.465 -11.748 1.00 96.50 211 LYS A O 1
ATOM 1655 N N . SER A 1 212 ? 15.510 -5.547 -13.516 1.00 96.06 212 SER A N 1
ATOM 1656 C CA . SER A 1 212 ? 16.110 -6.406 -14.544 1.00 96.06 212 SER A CA 1
ATOM 1657 C C . SER A 1 212 ? 16.215 -5.649 -15.869 1.00 96.06 212 SER A C 1
ATOM 1659 O O . SER A 1 212 ? 15.215 -5.175 -16.410 1.00 96.06 212 SER A O 1
ATOM 1661 N N . GLY A 1 213 ? 17.440 -5.443 -16.366 1.00 93.38 213 GLY A N 1
ATOM 1662 C CA . GLY A 1 213 ? 17.691 -4.638 -17.566 1.00 93.38 213 GLY A CA 1
ATOM 1663 C C . GLY A 1 213 ? 17.033 -3.251 -17.496 1.00 93.38 213 GLY A C 1
ATOM 1664 O O . GLY A 1 213 ? 17.347 -2.454 -16.600 1.00 93.38 213 GLY A O 1
ATOM 1665 N N . LYS A 1 214 ? 16.113 -2.989 -18.438 1.00 94.44 214 LYS A N 1
ATOM 1666 C CA . LYS A 1 214 ? 15.305 -1.757 -18.540 1.00 94.44 214 LYS A CA 1
ATOM 1667 C C . LYS A 1 214 ? 14.127 -1.696 -17.561 1.00 94.44 214 LYS A C 1
ATOM 1669 O O . LYS A 1 214 ? 13.589 -0.610 -17.349 1.00 94.44 214 LYS A O 1
ATOM 1674 N N . TYR A 1 215 ? 13.708 -2.823 -16.992 1.00 97.00 215 TYR A N 1
ATOM 1675 C CA . TYR A 1 215 ? 12.566 -2.896 -16.086 1.00 97.00 215 TYR A CA 1
ATOM 1676 C C . TYR A 1 215 ? 12.992 -2.507 -14.670 1.00 97.00 215 TYR A C 1
ATOM 1678 O O . TYR A 1 215 ? 13.939 -3.060 -14.108 1.00 97.00 215 TYR A O 1
ATOM 1686 N N . LYS A 1 216 ? 12.291 -1.519 -14.117 1.00 97.25 216 LYS A N 1
ATOM 1687 C CA . LYS A 1 216 ? 12.472 -0.951 -12.782 1.00 97.25 216 LYS A CA 1
ATOM 1688 C C . LYS A 1 216 ? 11.114 -1.005 -12.095 1.00 97.25 216 LYS A C 1
ATOM 1690 O O . LYS A 1 216 ? 10.273 -0.124 -12.268 1.00 97.25 216 LYS A O 1
ATOM 1695 N N . ILE A 1 217 ? 10.876 -2.104 -11.402 1.00 96.94 217 ILE A N 1
ATOM 1696 C CA . ILE A 1 217 ? 9.557 -2.524 -10.947 1.00 96.94 217 ILE A CA 1
ATOM 1697 C C . ILE A 1 217 ? 9.343 -2.023 -9.525 1.00 96.94 217 ILE A C 1
ATOM 1699 O O . ILE A 1 217 ? 10.138 -2.336 -8.642 1.00 96.94 217 ILE A O 1
ATOM 1703 N N . SER A 1 218 ? 8.254 -1.293 -9.289 1.00 94.75 218 SER A N 1
ATOM 1704 C CA . SER A 1 218 ? 7.685 -1.164 -7.952 1.00 94.75 218 SER A CA 1
ATOM 1705 C C . SER A 1 218 ? 6.724 -2.323 -7.706 1.00 94.75 218 SER A C 1
ATOM 1707 O O . SER A 1 218 ? 5.766 -2.525 -8.456 1.00 94.75 218 SER A O 1
ATOM 1709 N N . LEU A 1 219 ? 6.986 -3.088 -6.655 1.00 93.00 219 LEU A N 1
ATOM 1710 C CA . LEU A 1 219 ? 6.252 -4.282 -6.285 1.00 93.00 219 LEU A CA 1
ATOM 1711 C C . LEU A 1 219 ? 5.263 -3.962 -5.160 1.00 93.00 219 LEU A C 1
ATOM 1713 O O . LEU A 1 219 ? 5.618 -3.422 -4.111 1.00 93.00 219 LEU A O 1
ATOM 1717 N N . LYS A 1 220 ? 3.990 -4.302 -5.365 1.00 85.00 220 LYS A N 1
ATOM 1718 C CA . LYS A 1 220 ? 2.915 -4.095 -4.389 1.00 85.00 220 LYS A CA 1
ATOM 1719 C C . LYS A 1 220 ? 2.170 -5.389 -4.131 1.00 85.00 220 LYS A C 1
ATOM 1721 O O . LYS A 1 220 ? 1.799 -6.104 -5.051 1.00 85.00 220 LYS A O 1
ATOM 1726 N N . LYS A 1 221 ? 1.875 -5.657 -2.865 1.00 81.19 221 LYS A N 1
ATOM 1727 C CA . LYS A 1 221 ? 1.045 -6.791 -2.476 1.00 81.19 221 LYS A CA 1
ATOM 1728 C C . LYS A 1 221 ? -0.434 -6.434 -2.635 1.00 81.19 221 LYS A C 1
ATOM 1730 O O . LYS A 1 221 ? -0.901 -5.410 -2.120 1.00 81.19 221 LYS A O 1
ATOM 1735 N N . PHE A 1 222 ? -1.183 -7.297 -3.314 1.00 72.81 222 PHE A N 1
ATOM 1736 C CA . PHE A 1 222 ? -2.624 -7.178 -3.499 1.00 72.81 222 PHE A CA 1
ATOM 1737 C C . PHE A 1 222 ? -3.332 -7.091 -2.147 1.00 72.81 222 PHE A C 1
ATOM 1739 O O . PHE A 1 222 ? -3.066 -7.879 -1.241 1.00 72.81 222 PHE A O 1
ATOM 1746 N N . GLY A 1 223 ? -4.214 -6.098 -1.991 1.00 60.19 223 GLY A N 1
ATOM 1747 C CA . GLY A 1 223 ? -4.963 -5.901 -0.747 1.00 60.19 223 GLY A CA 1
ATOM 1748 C C . GLY A 1 223 ? -4.097 -5.610 0.486 1.00 60.19 223 GLY A C 1
ATOM 1749 O O . GLY A 1 223 ? -4.621 -5.650 1.593 1.00 60.19 223 GLY A O 1
ATOM 1750 N N . GLY A 1 224 ? -2.802 -5.309 0.315 1.00 58.53 224 GLY A N 1
ATOM 1751 C CA . GLY A 1 224 ? -1.851 -5.089 1.411 1.00 58.53 224 GLY A CA 1
ATOM 1752 C C . GLY A 1 224 ? -1.012 -3.812 1.303 1.00 58.53 224 GLY A C 1
ATOM 1753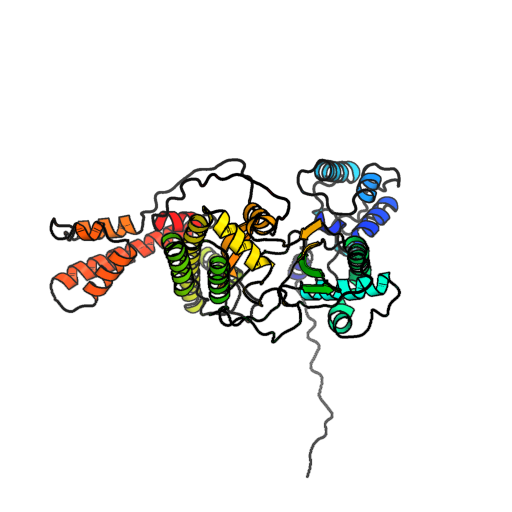 O O . GLY A 1 224 ? -0.425 -3.385 2.296 1.00 58.53 224 GLY A O 1
ATOM 1754 N N . SER A 1 225 ? -0.939 -3.188 0.126 1.00 65.00 225 SER A N 1
ATOM 1755 C CA . SER A 1 225 ? -0.045 -2.051 -0.117 1.00 65.00 225 SER A CA 1
ATOM 1756 C C . SER A 1 225 ? -0.797 -0.757 -0.415 1.00 65.00 225 SER A C 1
ATOM 1758 O O . SER A 1 225 ? -1.778 -0.754 -1.152 1.00 65.00 225 SER A O 1
ATOM 1760 N N . GLN A 1 226 ? -0.289 0.344 0.140 1.00 72.62 226 GLN A N 1
ATOM 1761 C CA . GLN A 1 226 ? -0.690 1.716 -0.178 1.00 72.62 226 GLN A CA 1
ATOM 1762 C C . GLN A 1 226 ? 0.253 2.276 -1.256 1.00 72.62 226 GLN A C 1
ATOM 1764 O O . GLN A 1 226 ? 1.425 1.895 -1.305 1.00 72.62 226 GLN A O 1
ATOM 1769 N N . LEU A 1 227 ? -0.230 3.196 -2.094 1.00 81.62 227 LEU A N 1
ATOM 1770 C CA . LEU A 1 227 ? 0.593 3.949 -3.048 1.00 81.62 227 LEU A CA 1
ATOM 1771 C C . LEU A 1 227 ? 1.658 4.764 -2.317 1.00 81.62 227 LEU A C 1
ATOM 1773 O O . LEU A 1 227 ? 2.807 4.839 -2.744 1.00 81.62 227 LEU A O 1
ATOM 1777 N N . MET A 1 228 ? 1.273 5.338 -1.178 1.00 83.62 228 MET A N 1
ATOM 1778 C CA . MET A 1 228 ? 2.188 6.012 -0.275 1.00 83.62 228 MET A CA 1
ATOM 1779 C C . MET A 1 228 ? 1.691 5.988 1.169 1.00 83.62 228 MET A C 1
ATOM 1781 O O . MET A 1 228 ? 0.500 5.844 1.447 1.00 83.62 228 MET A O 1
ATOM 1785 N N . SER A 1 229 ? 2.647 6.144 2.080 1.00 82.94 229 SER A N 1
ATOM 1786 C CA . SER A 1 229 ? 2.444 6.297 3.519 1.00 82.94 229 SER A CA 1
ATOM 1787 C C . SER A 1 229 ? 3.505 7.266 4.060 1.00 82.94 229 SER A C 1
ATOM 1789 O O . SER A 1 229 ? 4.303 6.892 4.924 1.00 82.94 229 SER A O 1
ATOM 1791 N N . GLY A 1 230 ? 3.552 8.474 3.499 1.00 85.00 230 GLY A N 1
ATOM 1792 C CA . GLY A 1 230 ? 4.607 9.450 3.766 1.00 85.00 230 GLY A CA 1
ATOM 1793 C C . GLY A 1 230 ? 4.389 10.215 5.068 1.00 85.00 230 GLY A C 1
ATOM 1794 O O . GLY A 1 230 ? 3.262 10.585 5.397 1.00 85.00 230 GLY A O 1
ATOM 1795 N N . GLY A 1 231 ? 5.471 10.480 5.801 1.00 88.00 231 GLY A N 1
ATOM 1796 C CA . GLY A 1 231 ? 5.457 11.486 6.869 1.00 88.00 231 GLY A CA 1
ATOM 1797 C C . GLY A 1 231 ? 5.265 12.910 6.319 1.00 88.00 231 GLY A C 1
ATOM 1798 O O . GLY A 1 231 ? 5.133 13.085 5.104 1.00 88.00 231 GLY A O 1
ATOM 1799 N N . PRO A 1 232 ? 5.277 13.942 7.181 1.00 87.31 232 PRO A N 1
ATOM 1800 C CA . PRO A 1 232 ? 5.084 15.333 6.763 1.00 87.31 232 PRO A CA 1
ATOM 1801 C C . PRO A 1 232 ? 6.060 15.737 5.654 1.00 87.31 232 PRO A C 1
ATOM 1803 O O . PRO A 1 232 ? 5.646 16.206 4.598 1.00 87.31 232 PRO A O 1
ATOM 1806 N N . GLU A 1 233 ? 7.350 15.455 5.856 1.00 90.31 233 GLU A N 1
ATOM 1807 C CA . GLU A 1 233 ? 8.401 15.840 4.917 1.00 90.31 233 GLU A CA 1
ATOM 1808 C C . GLU A 1 233 ? 8.245 15.157 3.554 1.00 90.31 233 GLU A C 1
ATOM 1810 O O . GLU A 1 233 ? 8.283 15.821 2.524 1.00 90.31 233 GLU A O 1
ATOM 1815 N N . GLU A 1 234 ? 8.015 13.839 3.534 1.00 90.12 234 GLU A N 1
ATOM 1816 C CA . GLU A 1 234 ? 7.807 13.093 2.285 1.00 90.12 234 GLU A CA 1
ATOM 1817 C C . GLU A 1 234 ? 6.540 13.540 1.553 1.00 90.12 234 GLU A C 1
ATOM 1819 O O . GLU A 1 234 ? 6.523 13.579 0.324 1.00 90.12 234 GLU A O 1
ATOM 1824 N N . SER A 1 235 ? 5.488 13.900 2.291 1.00 91.31 235 SER A N 1
ATOM 1825 C CA . SER A 1 235 ? 4.237 14.396 1.712 1.00 91.31 235 SER A CA 1
ATOM 1826 C C . SER A 1 235 ? 4.448 15.746 1.024 1.00 91.31 235 SER A C 1
ATOM 1828 O O . SER A 1 235 ? 4.027 15.920 -0.118 1.00 91.31 235 SER A O 1
ATOM 1830 N N . ILE A 1 236 ? 5.161 16.664 1.686 1.00 86.94 236 ILE A N 1
ATOM 1831 C CA . ILE A 1 236 ? 5.539 17.977 1.144 1.00 86.94 236 ILE A CA 1
ATOM 1832 C C . ILE A 1 236 ? 6.422 17.810 -0.092 1.00 86.94 236 ILE A C 1
ATOM 1834 O O . ILE A 1 236 ? 6.113 18.383 -1.133 1.00 86.94 236 ILE A O 1
ATOM 1838 N N . SER A 1 237 ? 7.474 16.990 -0.017 1.00 89.50 237 SER A N 1
ATOM 1839 C CA . SER A 1 237 ? 8.372 16.768 -1.157 1.00 89.50 237 SER A CA 1
ATOM 1840 C C . SER A 1 237 ? 7.667 16.111 -2.342 1.00 89.50 237 SER A C 1
ATOM 1842 O O . SER A 1 237 ? 7.969 16.450 -3.478 1.00 89.50 237 SER A O 1
ATOM 1844 N N . THR A 1 238 ? 6.691 15.225 -2.105 1.00 91.69 238 THR A N 1
ATOM 1845 C CA . THR A 1 238 ? 5.893 14.624 -3.190 1.00 91.69 238 THR A CA 1
ATOM 1846 C C . THR A 1 238 ? 4.966 15.655 -3.846 1.00 91.69 238 THR A C 1
ATOM 1848 O O . THR A 1 238 ? 4.829 15.650 -5.066 1.00 91.69 238 THR A O 1
ATOM 1851 N N . LEU A 1 239 ? 4.348 16.556 -3.069 1.00 88.94 239 LEU A N 1
ATOM 1852 C CA . LEU A 1 239 ? 3.529 17.653 -3.605 1.00 88.94 239 LEU A CA 1
ATOM 1853 C C . LEU A 1 239 ? 4.369 18.656 -4.412 1.00 88.94 239 LEU A C 1
ATOM 1855 O O . LEU A 1 239 ? 3.974 19.001 -5.524 1.00 88.94 239 LEU A O 1
ATOM 1859 N N . ASP A 1 240 ? 5.534 19.068 -3.898 1.00 84.44 240 ASP A N 1
ATOM 1860 C CA . ASP A 1 240 ? 6.456 19.962 -4.621 1.00 84.44 240 ASP A CA 1
ATOM 1861 C C . ASP A 1 240 ? 6.967 19.314 -5.912 1.00 84.44 240 ASP A C 1
ATOM 1863 O O . ASP A 1 240 ? 6.975 19.922 -6.980 1.00 84.44 240 ASP A O 1
ATOM 1867 N N . ALA A 1 241 ? 7.333 18.036 -5.843 1.00 87.69 241 ALA A N 1
ATOM 1868 C CA . ALA A 1 241 ? 7.766 17.282 -7.006 1.00 87.69 241 ALA A CA 1
ATOM 1869 C C . ALA A 1 241 ? 6.653 17.144 -8.058 1.00 87.69 241 ALA A C 1
ATOM 1871 O O . ALA A 1 241 ? 6.905 17.326 -9.250 1.00 87.69 241 ALA A O 1
ATOM 1872 N N . ALA A 1 242 ? 5.411 16.897 -7.634 1.00 88.31 242 ALA A N 1
ATOM 1873 C CA . ALA A 1 242 ? 4.264 16.874 -8.534 1.00 88.31 242 ALA A CA 1
ATOM 1874 C C . ALA A 1 242 ? 4.092 18.217 -9.259 1.00 88.31 242 ALA A C 1
ATOM 1876 O O . ALA A 1 242 ? 3.900 18.215 -10.475 1.00 88.31 242 ALA A O 1
ATOM 1877 N N . MET A 1 243 ? 4.259 19.345 -8.557 1.00 81.50 243 MET A N 1
ATOM 1878 C CA . MET A 1 243 ? 4.197 20.693 -9.141 1.00 81.50 243 MET A CA 1
ATOM 1879 C C . MET A 1 243 ? 5.256 20.966 -10.211 1.00 81.50 243 MET A C 1
ATOM 1881 O O . MET A 1 243 ? 5.013 21.772 -11.099 1.00 81.50 243 MET A O 1
ATOM 1885 N N . VAL A 1 244 ? 6.422 20.314 -10.175 1.00 76.25 244 VAL A N 1
ATOM 1886 C CA . VAL A 1 244 ? 7.413 20.452 -11.264 1.00 76.25 244 VAL A CA 1
ATOM 1887 C C . VAL A 1 244 ? 6.825 19.991 -12.592 1.00 76.25 244 VAL A C 1
ATOM 1889 O O . VAL A 1 244 ? 7.149 20.526 -13.647 1.00 76.25 244 VAL A O 1
ATOM 1892 N N . THR A 1 245 ? 5.974 18.973 -12.529 1.00 75.38 245 THR A N 1
ATOM 1893 C CA . THR A 1 245 ? 5.365 18.363 -13.709 1.00 75.38 245 THR A CA 1
ATOM 1894 C C . THR A 1 245 ? 3.952 18.888 -13.979 1.00 75.38 245 THR A C 1
ATOM 1896 O O . THR A 1 245 ? 3.494 18.795 -15.113 1.00 75.38 245 THR A O 1
ATOM 1899 N N . TYR A 1 246 ? 3.275 19.448 -12.971 1.00 71.25 246 TYR A N 1
ATOM 1900 C CA . TYR A 1 246 ? 1.918 19.990 -13.039 1.00 71.25 246 TYR A CA 1
ATOM 1901 C C . TYR A 1 246 ? 1.917 21.527 -13.131 1.00 71.25 246 TYR A C 1
ATOM 1903 O O . TYR A 1 246 ? 2.342 22.196 -12.199 1.00 71.25 246 TYR A O 1
ATOM 1911 N N . CYS A 1 247 ? 1.377 22.036 -14.243 1.00 55.22 247 CYS A N 1
ATOM 1912 C CA . CYS A 1 247 ? 0.927 23.402 -14.560 1.00 55.22 247 CYS A CA 1
ATOM 1913 C C . CYS A 1 247 ? 1.656 24.643 -13.986 1.00 55.22 247 CYS A C 1
ATOM 1915 O O . CYS A 1 247 ? 1.814 24.875 -12.790 1.00 55.22 247 CYS A O 1
ATOM 1917 N N . GLU A 1 248 ? 1.958 25.550 -14.918 1.00 55.47 248 GLU A N 1
ATOM 1918 C CA . GLU A 1 248 ? 2.819 26.729 -14.796 1.00 55.47 248 GLU A CA 1
ATOM 1919 C C . GLU A 1 248 ? 2.121 28.007 -14.267 1.00 55.47 248 GLU A C 1
ATOM 1921 O O . GLU A 1 248 ? 2.741 29.071 -14.250 1.00 55.47 248 GLU A O 1
ATOM 1926 N N . ASP A 1 249 ? 0.870 27.944 -13.780 1.00 56.22 249 ASP A N 1
ATOM 1927 C CA . ASP A 1 249 ? 0.112 29.125 -13.321 1.00 56.22 249 ASP A CA 1
ATOM 1928 C C . ASP A 1 249 ? 0.195 29.389 -11.801 1.00 56.22 249 ASP A C 1
ATOM 1930 O O . ASP A 1 249 ? 0.323 28.484 -10.975 1.00 56.22 249 ASP A O 1
ATOM 1934 N N . LYS A 1 250 ? 0.109 30.668 -11.413 1.00 59.84 250 LYS A N 1
ATOM 1935 C CA . LYS A 1 250 ? 0.301 31.125 -10.025 1.00 59.84 250 LYS A CA 1
ATOM 1936 C C . LYS A 1 250 ? -0.783 30.629 -9.053 1.00 59.84 250 LYS A C 1
ATOM 1938 O O . LYS A 1 250 ? -0.464 30.292 -7.917 1.00 59.84 250 LYS A O 1
ATOM 1943 N N . ARG A 1 251 ? -2.052 30.555 -9.478 1.00 62.59 251 ARG A N 1
ATOM 1944 C CA . ARG A 1 251 ? -3.181 30.204 -8.590 1.00 62.59 251 ARG A CA 1
ATOM 1945 C C . ARG A 1 251 ? -3.133 28.739 -8.172 1.00 62.59 251 ARG A C 1
ATOM 1947 O O . ARG A 1 251 ? -3.501 28.408 -7.045 1.00 62.59 251 ARG A O 1
ATOM 1954 N N . SER A 1 252 ? -2.688 27.869 -9.070 1.00 64.69 252 SER A N 1
ATOM 1955 C CA . SER A 1 252 ? -2.485 26.448 -8.793 1.00 64.69 252 SER A CA 1
ATOM 1956 C C . SER A 1 252 ? -1.357 26.235 -7.773 1.00 64.69 252 SER A C 1
ATOM 1958 O O . SER A 1 252 ? -1.526 25.467 -6.825 1.00 64.69 252 SER A O 1
ATOM 1960 N N . LYS A 1 253 ? -0.265 27.010 -7.873 1.00 68.31 253 LYS A N 1
ATOM 1961 C CA . LYS A 1 253 ? 0.852 26.994 -6.907 1.00 68.31 253 LYS A CA 1
ATOM 1962 C C . LYS A 1 253 ? 0.421 27.429 -5.507 1.00 68.31 253 LYS A C 1
ATOM 1964 O O . LYS A 1 253 ? 0.745 26.751 -4.537 1.00 68.31 253 LYS A O 1
ATOM 1969 N N . ASP A 1 254 ? -0.353 28.508 -5.393 1.00 72.19 254 ASP A N 1
ATOM 1970 C CA . ASP A 1 254 ? -0.803 29.026 -4.091 1.00 72.19 254 ASP A CA 1
ATOM 1971 C C . ASP A 1 254 ? -1.660 28.001 -3.326 1.00 72.19 254 ASP A C 1
ATOM 1973 O O . ASP A 1 254 ? -1.486 27.815 -2.120 1.00 72.19 254 ASP A O 1
ATOM 1977 N N . LYS A 1 255 ? -2.540 27.271 -4.029 1.00 77.00 255 LYS A N 1
ATOM 1978 C CA . LYS A 1 255 ? -3.350 26.199 -3.424 1.00 77.00 255 LYS A CA 1
ATOM 1979 C C . LYS A 1 255 ? -2.484 25.059 -2.898 1.00 77.00 255 LYS A C 1
ATOM 1981 O O . LYS A 1 255 ? -2.707 24.607 -1.779 1.00 77.00 255 LYS A O 1
ATOM 1986 N N . VAL A 1 256 ? -1.504 24.598 -3.678 1.00 79.19 256 VAL A N 1
ATOM 1987 C CA . VAL A 1 256 ? -0.615 23.507 -3.252 1.00 79.19 256 VAL A CA 1
ATOM 1988 C C . VAL A 1 256 ? 0.250 23.944 -2.069 1.00 79.19 256 VAL A C 1
ATOM 1990 O O . VAL A 1 256 ? 0.323 23.217 -1.078 1.00 79.19 256 VAL A O 1
ATOM 1993 N N . HIS A 1 257 ? 0.826 25.151 -2.112 1.00 80.81 257 HIS A N 1
ATOM 1994 C CA . HIS A 1 257 ? 1.604 25.697 -0.999 1.00 80.81 257 HIS A CA 1
ATOM 1995 C C . HIS A 1 257 ? 0.778 25.803 0.286 1.00 80.81 257 HIS A C 1
ATOM 1997 O O . HIS A 1 257 ? 1.277 25.434 1.346 1.00 80.81 257 HIS A O 1
ATOM 2003 N N . ALA A 1 258 ? -0.491 26.219 0.211 1.00 77.00 258 ALA A N 1
ATOM 2004 C CA . ALA A 1 258 ? -1.368 26.258 1.382 1.00 77.00 258 ALA A CA 1
ATOM 2005 C C . ALA A 1 258 ? -1.548 24.864 2.016 1.00 77.00 258 ALA A C 1
ATOM 2007 O O . ALA A 1 258 ? -1.440 24.718 3.237 1.00 77.00 258 ALA A O 1
ATOM 2008 N N . VAL A 1 259 ? -1.743 23.822 1.195 1.00 80.69 259 VAL A N 1
ATOM 2009 C CA . VAL A 1 259 ? -1.805 22.432 1.678 1.00 80.69 259 VAL A CA 1
ATOM 2010 C C . VAL A 1 259 ? -0.466 21.995 2.282 1.00 80.69 259 VAL A C 1
ATOM 2012 O O . VAL A 1 259 ? -0.453 21.406 3.362 1.00 80.69 259 VAL A O 1
ATOM 2015 N N . MET A 1 260 ? 0.665 22.316 1.645 1.00 80.06 260 MET A N 1
ATOM 2016 C CA . MET A 1 260 ? 2.005 22.008 2.166 1.00 80.06 260 MET A CA 1
ATOM 2017 C C . MET A 1 260 ? 2.270 22.693 3.513 1.00 80.06 260 MET A C 1
ATOM 2019 O O . MET A 1 260 ? 2.767 22.050 4.436 1.00 80.06 260 MET A O 1
ATOM 2023 N N . THR A 1 261 ? 1.892 23.964 3.670 1.00 77.38 261 THR A N 1
ATOM 2024 C CA . THR A 1 261 ? 1.987 24.697 4.940 1.00 77.38 261 THR A CA 1
ATOM 2025 C C . THR A 1 261 ? 1.121 24.052 6.018 1.00 77.38 261 THR A C 1
ATOM 2027 O O . THR A 1 261 ? 1.575 23.875 7.150 1.00 77.38 261 THR A O 1
ATOM 2030 N N . ASN A 1 262 ? -0.103 23.639 5.681 1.00 75.00 262 ASN A N 1
ATOM 2031 C CA . ASN A 1 262 ? -0.961 22.927 6.624 1.00 75.00 262 ASN A CA 1
ATOM 2032 C C . ASN A 1 262 ? -0.362 21.575 7.020 1.00 75.00 262 ASN A C 1
ATOM 2034 O O . ASN A 1 262 ? -0.346 21.261 8.207 1.00 75.00 262 ASN A O 1
ATOM 2038 N N . ILE A 1 263 ? 0.203 20.813 6.082 1.00 75.25 263 ILE A N 1
ATOM 2039 C CA . ILE A 1 263 ? 0.935 19.576 6.385 1.00 75.25 263 ILE A CA 1
ATOM 2040 C C . ILE A 1 263 ? 2.100 19.856 7.343 1.00 75.25 263 ILE A C 1
ATOM 2042 O O . ILE A 1 263 ? 2.189 19.210 8.386 1.00 75.25 263 ILE A O 1
ATOM 2046 N N . GLN A 1 264 ? 2.940 20.846 7.033 1.00 79.12 264 GLN A N 1
ATOM 2047 C CA . GLN A 1 264 ? 4.110 21.212 7.835 1.00 79.12 264 GLN A CA 1
ATOM 2048 C C . GLN A 1 264 ? 3.736 21.589 9.274 1.00 79.12 264 GLN A C 1
ATOM 2050 O O . GLN A 1 264 ? 4.426 21.200 10.215 1.00 79.12 264 GLN A O 1
ATOM 2055 N N . ASN A 1 265 ? 2.644 22.336 9.446 1.00 76.25 265 ASN A N 1
ATOM 2056 C CA . ASN A 1 265 ? 2.243 22.876 10.743 1.00 76.25 265 ASN A CA 1
ATOM 2057 C C . ASN A 1 265 ? 1.382 21.909 11.564 1.00 76.25 265 ASN A C 1
ATOM 2059 O O . ASN A 1 265 ? 1.351 22.009 12.790 1.00 76.25 265 ASN A O 1
ATOM 2063 N N . LYS A 1 266 ? 0.641 21.007 10.907 1.00 79.75 266 LYS A N 1
ATOM 2064 C CA . LYS A 1 266 ? -0.411 20.207 11.553 1.00 79.75 266 LYS A CA 1
ATOM 2065 C C . LYS A 1 266 ? -0.121 18.701 11.580 1.00 79.75 266 LYS A C 1
ATOM 2067 O O . LYS A 1 266 ? -0.672 18.022 12.450 1.00 79.75 266 LYS A O 1
ATOM 2072 N N . MET A 1 267 ? 0.744 18.154 10.712 1.00 82.44 267 MET A N 1
ATOM 2073 C CA . MET A 1 267 ? 1.154 16.740 10.795 1.00 82.44 267 MET A CA 1
ATOM 2074 C C . MET A 1 267 ? 2.221 16.530 11.875 1.00 82.44 267 MET A C 1
ATOM 2076 O O . MET A 1 267 ? 3.420 16.521 11.609 1.00 82.44 267 MET A O 1
ATOM 2080 N N . GLY A 1 268 ? 1.761 16.360 13.115 1.00 80.94 268 GLY A N 1
ATOM 2081 C CA . GLY A 1 268 ? 2.608 16.110 14.280 1.00 80.94 268 GLY A CA 1
ATOM 2082 C C . GLY A 1 268 ? 2.822 14.629 14.610 1.00 80.94 268 GLY A C 1
ATOM 2083 O O . GLY A 1 268 ? 2.192 13.728 14.048 1.00 80.94 268 GLY A O 1
ATOM 2084 N N . SER A 1 269 ? 3.708 14.397 15.578 1.00 85.56 269 SER A N 1
ATOM 2085 C CA . SER A 1 269 ? 3.883 13.111 16.260 1.00 85.56 269 SER A CA 1
ATOM 2086 C C . SER A 1 269 ? 3.361 13.197 17.688 1.00 85.56 269 SER A C 1
ATOM 2088 O O . SER A 1 269 ? 3.396 14.267 18.291 1.00 85.56 269 SER A O 1
ATOM 2090 N N . MET A 1 270 ? 2.924 12.067 18.235 1.00 81.06 270 MET A N 1
ATOM 2091 C CA . MET A 1 270 ? 2.653 11.934 19.666 1.00 81.06 270 MET A CA 1
ATOM 2092 C C . MET A 1 270 ? 3.941 12.165 20.460 1.00 81.06 270 MET A C 1
ATOM 2094 O O . MET A 1 270 ? 5.032 11.826 19.994 1.00 81.06 270 MET A O 1
ATOM 2098 N N . SER A 1 271 ? 3.828 12.672 21.683 1.00 81.06 271 SER A N 1
ATOM 2099 C CA . SER A 1 271 ? 4.959 12.793 22.606 1.00 81.06 271 SER A CA 1
ATOM 2100 C C . SER A 1 271 ? 5.443 11.422 23.068 1.00 81.06 271 SER A C 1
ATOM 2102 O O . SER A 1 271 ? 6.651 11.204 23.210 1.00 81.06 271 SER A O 1
ATOM 2104 N N . GLU A 1 272 ? 4.508 10.485 23.231 1.00 81.31 272 GLU A N 1
ATOM 2105 C CA . GLU A 1 272 ? 4.746 9.161 23.791 1.00 81.31 272 GLU A CA 1
ATOM 2106 C C . GLU A 1 272 ? 4.887 8.052 22.751 1.00 81.31 272 GLU A C 1
ATOM 2108 O O . GLU A 1 272 ? 4.293 8.070 21.672 1.00 81.31 272 GLU A O 1
ATOM 2113 N N . LYS A 1 273 ? 5.703 7.056 23.108 1.00 85.06 273 LYS A N 1
ATOM 2114 C CA . LYS A 1 273 ? 5.861 5.819 22.336 1.00 85.06 273 LYS A CA 1
ATOM 2115 C C . LYS A 1 273 ? 4.700 4.863 22.608 1.00 85.06 273 LYS A C 1
ATOM 2117 O O . LYS A 1 273 ? 4.101 4.885 23.681 1.00 85.06 273 LYS A O 1
ATOM 2122 N N . GLY A 1 274 ? 4.441 3.977 21.653 1.00 80.50 274 GLY A N 1
ATOM 2123 C CA . GLY A 1 274 ? 3.437 2.922 21.772 1.00 80.50 274 GLY A CA 1
ATOM 2124 C C . GLY A 1 274 ? 2.456 2.931 20.608 1.00 80.50 274 GLY A C 1
ATOM 2125 O O . GLY A 1 274 ? 2.693 3.567 19.585 1.00 80.50 274 GLY A O 1
ATOM 2126 N N . THR A 1 275 ? 1.349 2.205 20.747 1.00 80.69 275 THR A N 1
ATOM 2127 C CA . THR A 1 275 ? 0.308 2.142 19.715 1.00 80.69 275 THR A CA 1
ATOM 2128 C C . THR A 1 275 ? -0.914 2.957 20.124 1.00 80.69 275 THR A C 1
ATOM 2130 O O . THR A 1 275 ? -1.308 2.965 21.291 1.00 80.69 275 THR A O 1
ATOM 2133 N N . ILE A 1 276 ? -1.541 3.617 19.144 1.00 78.88 276 ILE A N 1
ATOM 2134 C CA . ILE A 1 276 ? -2.807 4.337 19.334 1.00 78.88 276 ILE A CA 1
ATOM 2135 C C . ILE A 1 276 ? -3.884 3.382 19.860 1.00 78.88 276 ILE A C 1
ATOM 2137 O O . ILE A 1 276 ? -4.521 3.697 20.855 1.00 78.88 276 ILE A O 1
ATOM 2141 N N . GLY A 1 277 ? -3.992 2.170 19.306 1.00 77.62 277 GLY A N 1
ATOM 2142 C CA . GLY A 1 277 ? -4.973 1.185 19.775 1.00 77.62 277 GLY A CA 1
ATOM 2143 C C . GLY A 1 277 ? -4.793 0.774 21.243 1.00 77.62 277 GLY A C 1
ATOM 2144 O O . GLY A 1 277 ? -5.774 0.571 21.954 1.00 77.62 277 GLY A O 1
ATOM 2145 N N . ALA A 1 278 ? -3.554 0.696 21.746 1.00 82.44 278 ALA A N 1
ATOM 2146 C CA . ALA A 1 278 ? -3.326 0.422 23.166 1.00 82.44 278 ALA A CA 1
ATOM 2147 C C . ALA A 1 278 ? -3.751 1.602 24.053 1.00 82.44 278 ALA A C 1
ATOM 2149 O O . ALA A 1 278 ? -4.273 1.379 25.144 1.00 82.44 278 ALA A O 1
ATOM 2150 N N . LEU A 1 279 ? -3.536 2.840 23.598 1.00 77.19 279 LEU A N 1
ATOM 2151 C CA . LEU A 1 279 ? -4.015 4.037 24.290 1.00 77.19 279 LEU A CA 1
ATOM 2152 C C . LEU A 1 279 ? -5.550 4.092 24.299 1.00 77.19 279 LEU A C 1
ATOM 2154 O O . LEU A 1 279 ? -6.137 4.253 25.363 1.00 77.19 279 LEU A O 1
ATOM 2158 N N . GLU A 1 280 ? -6.195 3.876 23.152 1.00 77.94 280 GLU A N 1
ATOM 2159 C CA . GLU A 1 280 ? -7.658 3.828 23.023 1.00 77.94 280 GLU A CA 1
ATOM 2160 C C . GLU A 1 280 ? -8.271 2.751 23.925 1.00 77.94 280 GLU A C 1
ATOM 2162 O O . GLU A 1 280 ? -9.263 3.008 24.606 1.00 77.94 280 GLU A O 1
ATOM 2167 N N . LYS A 1 281 ? -7.646 1.568 24.011 1.00 80.31 281 LYS A N 1
A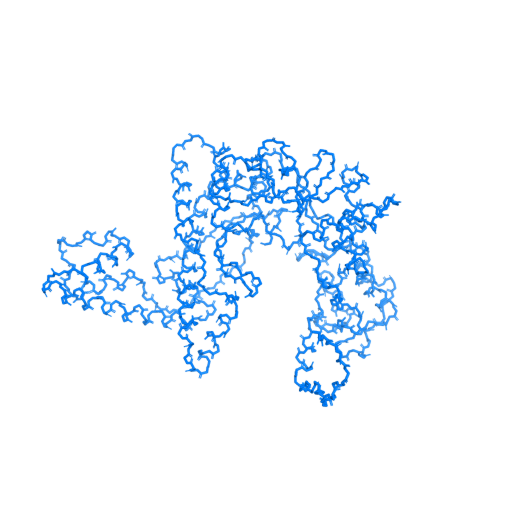TOM 2168 C CA . LYS A 1 281 ? -8.073 0.511 24.936 1.00 80.31 281 LYS A CA 1
ATOM 2169 C C . LYS A 1 281 ? -7.993 0.967 26.394 1.00 80.31 281 LYS A C 1
ATOM 2171 O O . LYS A 1 281 ? -8.964 0.809 27.126 1.00 80.31 281 LYS A O 1
ATOM 2176 N N . ARG A 1 282 ? -6.882 1.590 26.808 1.00 79.75 282 ARG A N 1
ATOM 2177 C CA . ARG A 1 282 ? -6.744 2.135 28.172 1.00 79.75 282 ARG A CA 1
ATOM 2178 C C . ARG A 1 282 ? -7.780 3.222 28.468 1.00 79.75 282 ARG A C 1
ATOM 2180 O O . ARG A 1 282 ? -8.302 3.265 29.577 1.00 79.75 282 ARG A O 1
ATOM 2187 N N . MET A 1 283 ? -8.104 4.071 27.489 1.00 73.50 283 MET A N 1
ATOM 2188 C CA . MET A 1 283 ? -9.168 5.078 27.600 1.00 73.50 283 MET A CA 1
ATOM 2189 C C . MET A 1 283 ? -10.542 4.432 27.801 1.00 73.50 283 MET A C 1
ATOM 2191 O O . MET A 1 283 ? -11.267 4.825 28.713 1.00 73.50 283 MET A O 1
ATOM 2195 N N . ALA A 1 284 ? -10.870 3.411 27.007 1.00 72.88 284 ALA A N 1
ATOM 2196 C CA . ALA A 1 284 ? -12.126 2.678 27.129 1.00 72.88 284 ALA A CA 1
ATOM 2197 C C . ALA A 1 284 ? -12.236 1.921 28.465 1.00 72.88 284 ALA A C 1
ATOM 2199 O O . ALA A 1 284 ? -13.301 1.892 29.079 1.00 72.88 284 ALA A O 1
ATOM 2200 N N . ASP A 1 285 ? -11.143 1.325 28.946 1.00 73.75 285 ASP A N 1
ATOM 2201 C CA . ASP A 1 285 ? -11.117 0.618 30.230 1.00 73.75 285 ASP A CA 1
ATOM 2202 C C . ASP A 1 285 ? -11.266 1.589 31.414 1.00 73.75 285 ASP A C 1
ATOM 2204 O O . ASP A 1 285 ? -11.997 1.302 32.366 1.00 73.75 285 ASP A O 1
ATOM 2208 N N . ALA A 1 286 ? -10.629 2.763 31.350 1.00 66.69 286 ALA A N 1
ATOM 2209 C CA . ALA A 1 286 ? -10.793 3.830 32.338 1.00 66.69 286 ALA A CA 1
ATOM 2210 C C . ALA A 1 286 ? -12.254 4.307 32.429 1.00 66.69 286 ALA A C 1
ATOM 2212 O O . ALA A 1 286 ? -12.787 4.459 33.527 1.00 66.69 286 ALA A O 1
ATOM 2213 N N . GLU A 1 287 ? -12.928 4.458 31.286 1.00 66.62 287 GLU A N 1
ATOM 2214 C CA . GLU A 1 287 ? -14.349 4.815 31.223 1.00 66.62 287 GLU A CA 1
ATOM 2215 C C . GLU A 1 287 ? -15.244 3.728 31.834 1.00 66.62 287 GLU A C 1
ATOM 2217 O O . GLU A 1 287 ? -16.061 4.023 32.705 1.00 66.62 287 GLU A O 1
ATOM 2222 N N . LYS A 1 288 ? -15.046 2.461 31.449 1.00 73.62 288 LYS A N 1
ATOM 2223 C CA . LYS A 1 288 ? -15.837 1.328 31.962 1.00 73.62 288 LYS A CA 1
ATOM 2224 C C . LYS A 1 288 ? -15.687 1.121 33.465 1.00 73.62 288 LYS A C 1
ATOM 2226 O O . LYS A 1 288 ? -16.637 0.730 34.132 1.00 73.62 288 LYS A O 1
ATOM 2231 N N . THR A 1 289 ? -14.482 1.324 33.987 1.00 75.94 289 THR A N 1
ATOM 2232 C CA . THR A 1 289 ? -14.159 1.043 35.394 1.00 75.94 289 THR A CA 1
ATOM 2233 C C . THR A 1 289 ? -14.308 2.260 36.303 1.00 75.94 289 THR A C 1
ATOM 2235 O O . THR A 1 289 ? -14.120 2.138 37.512 1.00 75.94 289 THR A O 1
ATOM 2238 N N . GLY A 1 290 ? -14.584 3.444 35.744 1.00 70.44 290 GLY A N 1
ATOM 2239 C CA . GLY A 1 290 ? -14.579 4.712 36.479 1.00 70.44 290 GLY A CA 1
ATOM 2240 C C . GLY A 1 290 ? -13.196 5.125 37.004 1.00 70.44 290 GLY A C 1
ATOM 2241 O O . GLY A 1 290 ? -13.083 6.103 37.748 1.00 70.44 290 GLY A O 1
ATOM 2242 N N . LYS A 1 291 ? -12.129 4.399 36.641 1.00 76.38 291 LYS A N 1
ATOM 2243 C CA . LYS A 1 291 ? -10.756 4.716 37.047 1.00 76.38 291 LYS A CA 1
ATOM 2244 C C . LYS A 1 291 ? -10.246 5.911 36.250 1.00 76.38 291 LYS A C 1
ATOM 2246 O O . LYS A 1 291 ? -10.459 6.020 35.047 1.00 76.38 291 LYS A O 1
ATOM 2251 N N . LYS A 1 292 ? -9.516 6.811 36.912 1.00 70.69 292 LYS A N 1
ATOM 2252 C CA . LYS A 1 292 ? -8.854 7.926 36.222 1.00 70.69 292 LYS A CA 1
ATOM 2253 C C . LYS A 1 292 ? -7.699 7.403 35.370 1.00 70.69 292 LYS A C 1
ATOM 2255 O O . LYS A 1 292 ? -6.933 6.550 35.815 1.00 70.69 292 LYS A O 1
ATOM 2260 N N . LEU A 1 293 ? -7.551 7.964 34.171 1.00 69.69 293 LEU A N 1
ATOM 2261 C CA . LEU A 1 293 ? -6.344 7.787 33.368 1.00 69.69 293 LEU A CA 1
ATOM 2262 C C . LEU A 1 293 ? -5.123 8.327 34.114 1.00 69.69 293 LEU A C 1
ATOM 2264 O O . LEU A 1 293 ? -5.223 9.291 34.879 1.00 69.69 293 LEU A O 1
ATOM 2268 N N . SER A 1 294 ? -3.960 7.735 33.843 1.00 75.00 294 SER A N 1
ATOM 2269 C CA . SER A 1 294 ? -2.697 8.325 34.279 1.00 75.00 294 SER A CA 1
ATOM 2270 C C . SER A 1 294 ? -2.543 9.732 33.669 1.00 75.00 294 SER A C 1
ATOM 2272 O O . SER A 1 294 ? -3.040 9.967 32.563 1.00 75.00 294 SER A O 1
ATOM 2274 N N . PRO A 1 295 ? -1.842 10.680 34.324 1.00 67.44 295 PRO A N 1
ATOM 2275 C CA . PRO A 1 295 ? -1.590 12.007 33.745 1.00 67.44 295 PRO A CA 1
ATOM 2276 C C . PRO A 1 295 ? -0.975 11.935 32.339 1.00 67.44 295 PRO A C 1
ATOM 2278 O O . PRO A 1 295 ? -1.330 12.703 31.447 1.00 67.44 295 PRO A O 1
ATOM 2281 N N . LYS A 1 296 ? -0.113 10.938 32.133 1.00 72.12 296 LYS A N 1
ATOM 2282 C CA . LYS A 1 296 ? 0.552 10.629 30.870 1.00 72.12 296 LYS A CA 1
ATOM 2283 C C . LYS A 1 296 ? -0.417 10.163 29.776 1.00 72.12 296 LYS A C 1
ATOM 2285 O O . LYS A 1 296 ? -0.354 10.645 28.644 1.00 72.12 296 LYS A O 1
ATOM 2290 N N . ASP A 1 297 ? -1.329 9.247 30.100 1.00 70.19 297 ASP A N 1
ATOM 2291 C CA . ASP A 1 297 ? -2.360 8.798 29.157 1.00 70.19 297 ASP A CA 1
ATOM 2292 C C . ASP A 1 297 ? -3.385 9.904 28.882 1.00 70.19 297 ASP A C 1
ATOM 2294 O O . ASP A 1 297 ? -3.851 10.034 27.755 1.00 70.19 297 ASP A O 1
ATOM 2298 N N . ALA A 1 298 ? -3.702 10.741 29.874 1.00 62.91 298 ALA A N 1
ATOM 2299 C CA . ALA A 1 298 ? -4.581 11.892 29.692 1.00 62.91 298 ALA A CA 1
ATOM 2300 C C . ALA A 1 298 ? -3.974 12.924 28.725 1.00 62.91 298 ALA A C 1
ATOM 2302 O O . ALA A 1 298 ? -4.668 13.397 27.825 1.00 62.91 298 ALA A O 1
ATOM 2303 N N . GLN A 1 299 ? -2.677 13.224 28.853 1.00 63.50 299 GLN A N 1
ATOM 2304 C CA . GLN A 1 299 ? -1.953 14.059 27.890 1.00 63.50 299 GLN A CA 1
ATOM 2305 C C . GLN A 1 299 ? -1.950 13.425 26.493 1.00 63.50 299 GLN A C 1
ATOM 2307 O O . GLN A 1 299 ? -2.294 14.086 25.514 1.00 63.50 299 GLN A O 1
ATOM 2312 N N . SER A 1 300 ? -1.637 12.131 26.402 1.00 69.94 300 SER A N 1
ATOM 2313 C CA . SER A 1 300 ? -1.628 11.407 25.125 1.00 69.94 300 SER A CA 1
ATOM 2314 C C . SER A 1 300 ? -3.017 11.391 24.468 1.00 69.94 300 SER A C 1
ATOM 2316 O O . SER A 1 300 ? -3.129 11.522 23.255 1.00 69.94 300 SER A O 1
ATOM 2318 N N . ALA A 1 301 ? -4.100 11.300 25.242 1.00 64.19 301 ALA A N 1
ATOM 2319 C CA . ALA A 1 301 ? -5.465 11.373 24.719 1.00 64.19 301 ALA A CA 1
ATOM 2320 C C . ALA A 1 301 ? -5.797 12.754 24.116 1.00 64.19 301 ALA A C 1
ATOM 2322 O O . ALA A 1 301 ? -6.497 12.839 23.101 1.00 64.19 301 ALA A O 1
ATOM 2323 N N . VAL A 1 302 ? -5.276 13.839 24.703 1.00 62.44 302 VAL A N 1
ATOM 2324 C CA . VAL A 1 302 ? -5.401 15.196 24.143 1.00 62.44 302 VAL A CA 1
ATOM 2325 C C . VAL A 1 302 ? -4.614 15.313 22.838 1.00 62.44 302 VAL A C 1
ATOM 2327 O O . VAL A 1 302 ? -5.155 15.803 21.849 1.00 62.44 302 VAL A O 1
ATOM 2330 N N . GLU A 1 303 ? -3.376 14.819 22.804 1.00 69.44 303 GLU A N 1
ATOM 2331 C CA . GLU A 1 303 ? -2.543 14.809 21.593 1.00 69.44 303 GLU A CA 1
ATOM 2332 C C . GLU A 1 303 ? -3.184 14.001 20.459 1.00 69.44 303 GLU A C 1
ATOM 2334 O O . GLU A 1 303 ? -3.241 14.475 19.325 1.00 69.44 303 GLU A O 1
ATOM 2339 N N . LEU A 1 304 ? -3.745 12.828 20.769 1.00 72.19 304 LEU A N 1
ATOM 2340 C CA . LEU A 1 304 ? -4.500 12.008 19.822 1.00 72.19 304 LEU A CA 1
ATOM 2341 C C . LEU A 1 304 ? -5.707 12.773 19.262 1.00 72.19 304 LEU A C 1
ATOM 2343 O O . LEU A 1 304 ? -5.937 12.775 18.053 1.00 72.19 304 LEU A O 1
ATOM 2347 N N . SER A 1 305 ? -6.454 13.466 20.124 1.00 64.06 305 SER A N 1
ATOM 2348 C CA . SER A 1 305 ? -7.625 14.252 19.714 1.00 64.06 305 SER A CA 1
ATOM 2349 C C . SER A 1 305 ? -7.238 15.413 18.793 1.00 64.06 305 SER A C 1
ATOM 2351 O O . SER A 1 305 ? -7.832 15.578 17.728 1.00 64.06 305 SER A O 1
ATOM 2353 N N . LEU A 1 306 ? -6.207 16.183 19.157 1.00 63.22 306 LEU A N 1
ATOM 2354 C CA . LEU A 1 306 ? -5.680 17.274 18.330 1.00 63.22 306 LEU A CA 1
ATOM 2355 C C . LEU A 1 306 ? -5.110 16.759 17.003 1.00 63.22 306 LEU A C 1
ATOM 2357 O O . LEU A 1 306 ? -5.365 17.342 15.951 1.00 63.22 306 LEU A O 1
ATOM 2361 N N . GLY A 1 307 ? -4.385 15.642 17.031 1.00 68.38 307 GLY A N 1
ATOM 2362 C CA . GLY A 1 307 ? -3.864 15.005 15.828 1.00 68.38 307 GLY A CA 1
ATOM 2363 C C . GLY A 1 307 ? -4.974 14.542 14.885 1.00 68.38 307 GLY A C 1
ATOM 2364 O O . GLY A 1 307 ? -4.880 14.767 13.683 1.00 68.38 307 GLY A O 1
ATOM 2365 N N . ASN A 1 308 ? -6.065 13.977 15.405 1.00 70.56 308 ASN A N 1
ATOM 2366 C CA . ASN A 1 308 ? -7.214 13.587 14.585 1.00 70.56 308 ASN A CA 1
ATOM 2367 C C . ASN A 1 308 ? -7.918 14.796 13.942 1.00 70.56 308 ASN A C 1
ATOM 2369 O O . ASN A 1 308 ? -8.321 14.718 12.782 1.00 70.56 308 ASN A O 1
ATOM 2373 N N . LEU A 1 309 ? -8.014 15.930 14.645 1.00 68.25 309 LEU A N 1
ATOM 2374 C CA . LEU A 1 309 ? -8.539 17.180 14.074 1.00 68.25 309 LEU A CA 1
ATOM 2375 C C . LEU A 1 309 ? -7.665 17.708 12.945 1.00 68.25 309 LEU A C 1
ATOM 2377 O O . LEU A 1 309 ? -8.155 18.034 11.864 1.00 68.25 309 LEU A O 1
ATOM 2381 N N . ASN A 1 310 ? -6.359 17.747 13.188 1.00 72.25 310 ASN A N 1
ATOM 2382 C CA . ASN A 1 310 ? -5.378 18.136 12.190 1.00 72.25 310 ASN A CA 1
ATOM 2383 C C . ASN A 1 310 ? -5.450 17.226 10.961 1.00 72.25 310 ASN A C 1
ATOM 2385 O O . ASN A 1 310 ? -5.475 17.712 9.833 1.00 72.25 310 ASN A O 1
ATOM 2389 N N . ALA A 1 311 ? -5.550 15.915 11.174 1.00 70.69 311 ALA A N 1
ATOM 2390 C CA . ALA A 1 311 ? -5.697 14.933 10.113 1.00 70.69 311 ALA A CA 1
ATOM 2391 C C . ALA A 1 311 ? -6.965 15.165 9.275 1.00 70.69 311 ALA A C 1
ATOM 2393 O O . ALA A 1 311 ? -6.892 15.142 8.046 1.00 70.69 311 ALA A O 1
ATOM 2394 N N . ALA A 1 312 ? -8.105 15.446 9.913 1.00 69.75 312 ALA A N 1
ATOM 2395 C CA . ALA A 1 312 ? -9.358 15.744 9.221 1.00 69.75 312 ALA A CA 1
ATOM 2396 C C . ALA A 1 312 ? -9.273 17.038 8.394 1.00 69.75 312 ALA A C 1
ATOM 2398 O O . ALA A 1 312 ? -9.680 17.051 7.232 1.00 69.75 312 ALA A O 1
ATOM 2399 N N . ALA A 1 313 ? -8.694 18.103 8.959 1.00 69.69 313 ALA A N 1
ATOM 2400 C CA . ALA A 1 313 ? -8.509 19.373 8.258 1.00 69.69 313 ALA A CA 1
ATOM 2401 C C . ALA A 1 313 ? -7.626 19.210 7.010 1.00 69.69 313 ALA A C 1
ATOM 2403 O O . ALA A 1 313 ? -8.022 19.609 5.919 1.00 69.69 313 ALA A O 1
ATOM 2404 N N . ILE A 1 314 ? -6.472 18.549 7.146 1.00 76.25 314 ILE A N 1
ATOM 2405 C CA . ILE A 1 314 ? -5.566 18.312 6.013 1.00 76.25 314 ILE A CA 1
ATOM 2406 C C . ILE A 1 314 ? -6.206 17.378 4.981 1.00 76.25 314 ILE A C 1
ATOM 2408 O O . ILE A 1 314 ? -6.044 17.587 3.784 1.00 76.25 314 ILE A O 1
ATOM 2412 N N . THR A 1 315 ? -6.950 16.357 5.418 1.00 80.06 315 THR A N 1
ATOM 2413 C CA . THR A 1 315 ? -7.670 15.460 4.498 1.00 80.06 315 THR A CA 1
ATOM 2414 C C . THR A 1 315 ? -8.650 16.250 3.634 1.00 80.06 315 THR A C 1
ATOM 2416 O O . THR A 1 315 ? -8.642 16.094 2.418 1.00 80.06 315 THR A O 1
ATOM 2419 N N . LYS A 1 316 ? -9.414 17.174 4.227 1.00 78.44 316 LYS A N 1
ATOM 2420 C CA . LYS A 1 316 ? -10.316 18.065 3.486 1.00 78.44 316 LYS A CA 1
ATOM 2421 C C . LYS A 1 316 ? -9.565 18.975 2.506 1.00 78.44 316 LYS A C 1
ATOM 2423 O O . LYS A 1 316 ? -10.032 19.199 1.389 1.00 78.44 316 LYS A O 1
ATOM 2428 N N . ASP A 1 317 ? -8.403 19.488 2.898 1.00 76.94 317 ASP A N 1
ATOM 2429 C CA . ASP A 1 317 ? -7.562 20.308 2.021 1.00 76.94 317 ASP A CA 1
ATOM 2430 C C . ASP A 1 317 ? -7.044 19.507 0.818 1.00 76.94 317 ASP A C 1
ATOM 2432 O O . ASP A 1 317 ? -7.110 19.980 -0.317 1.00 76.94 317 ASP A O 1
ATOM 2436 N N . LEU A 1 318 ? -6.603 18.266 1.045 1.00 81.81 318 LEU A N 1
ATOM 2437 C CA . LEU A 1 318 ? -6.181 17.338 -0.006 1.00 81.81 318 LEU A CA 1
ATOM 2438 C C . LEU A 1 318 ? -7.338 16.962 -0.929 1.00 81.81 318 LEU A C 1
ATOM 2440 O O . LEU A 1 318 ? -7.168 16.961 -2.143 1.00 81.81 318 LEU A O 1
ATOM 2444 N N . GLU A 1 319 ? -8.519 16.673 -0.384 1.00 83.19 319 GLU A N 1
ATOM 2445 C CA . GLU A 1 319 ? -9.724 16.407 -1.175 1.00 83.19 319 GLU A CA 1
ATOM 2446 C C . GLU A 1 319 ? -10.064 17.591 -2.081 1.00 83.19 319 GLU A C 1
ATOM 2448 O O . GLU A 1 319 ? -10.374 17.404 -3.257 1.00 83.19 319 GLU A O 1
ATOM 2453 N N . ASN A 1 320 ? -9.973 18.815 -1.557 1.00 80.75 320 ASN A N 1
ATOM 2454 C CA . ASN A 1 320 ? -10.200 20.024 -2.339 1.00 80.75 320 ASN A CA 1
ATOM 2455 C C . ASN A 1 320 ? -9.128 20.236 -3.409 1.00 80.75 320 ASN A C 1
ATOM 2457 O O . ASN A 1 320 ? -9.480 20.575 -4.538 1.00 80.75 320 ASN A O 1
ATOM 2461 N N . LEU A 1 321 ? -7.852 20.014 -3.083 1.00 82.38 321 LEU A N 1
ATOM 2462 C CA . LEU A 1 321 ? -6.749 20.094 -4.039 1.00 82.38 321 LEU A CA 1
ATOM 2463 C C . LEU A 1 321 ? -6.929 19.078 -5.175 1.00 82.38 321 LEU A C 1
ATOM 2465 O O . LEU A 1 321 ? -6.839 19.421 -6.349 1.00 82.38 321 LEU A O 1
ATOM 2469 N N . PHE A 1 322 ? -7.262 17.838 -4.827 1.00 86.00 322 PHE A N 1
ATOM 2470 C CA . PHE A 1 322 ? -7.399 16.722 -5.758 1.00 86.00 322 PHE A CA 1
ATOM 2471 C C . PHE A 1 322 ? -8.744 16.660 -6.493 1.00 86.00 322 PHE A C 1
ATOM 2473 O O . PHE A 1 322 ? -8.965 15.737 -7.283 1.00 86.00 322 PHE A O 1
ATOM 2480 N N . LYS A 1 323 ? -9.621 17.660 -6.311 1.00 82.62 323 LYS A N 1
ATOM 2481 C CA . LYS A 1 323 ? -10.669 17.963 -7.303 1.00 82.62 323 LYS A CA 1
ATOM 2482 C C . LYS A 1 323 ? -10.047 18.306 -8.653 1.00 82.62 323 LYS A C 1
ATOM 2484 O O . LYS A 1 323 ? -10.639 17.985 -9.683 1.00 82.62 323 LYS A O 1
ATOM 2489 N N . ASP A 1 324 ? -8.849 18.891 -8.649 1.00 79.12 324 ASP A N 1
ATOM 2490 C CA . ASP A 1 324 ? -8.012 18.928 -9.836 1.00 79.12 324 ASP A CA 1
ATOM 2491 C C . ASP A 1 324 ? -7.409 17.538 -10.087 1.00 79.12 324 ASP A C 1
ATOM 2493 O O . ASP A 1 324 ? -6.467 17.085 -9.425 1.00 79.12 324 ASP A O 1
ATOM 2497 N N . LYS A 1 325 ? -7.989 16.839 -11.065 1.00 81.25 325 LYS A N 1
ATOM 2498 C CA . LYS A 1 325 ? -7.563 15.491 -11.443 1.00 81.25 325 LYS A CA 1
ATOM 2499 C C . LYS A 1 325 ? -6.180 15.467 -12.080 1.00 81.25 325 LYS A C 1
ATOM 2501 O O . LYS A 1 325 ? -5.502 14.454 -11.941 1.00 81.25 325 LYS A O 1
ATOM 2506 N N . ALA A 1 326 ? -5.762 16.536 -12.758 1.00 79.69 326 ALA A N 1
ATOM 2507 C CA . ALA A 1 326 ? -4.420 16.614 -13.313 1.00 79.69 326 ALA A CA 1
ATOM 2508 C C . ALA A 1 326 ? -3.407 16.711 -12.168 1.00 79.69 326 ALA A C 1
ATOM 2510 O O . ALA A 1 326 ? -2.519 15.866 -12.094 1.00 79.69 326 ALA A O 1
ATOM 2511 N N . MET A 1 327 ? -3.607 17.605 -11.192 1.00 85.56 327 MET A N 1
ATOM 2512 C CA . MET A 1 327 ? -2.734 17.672 -10.009 1.00 85.56 327 MET A CA 1
ATOM 2513 C C . MET A 1 327 ? -2.651 16.318 -9.295 1.00 85.56 327 MET A C 1
ATOM 2515 O O . MET A 1 327 ? -1.562 15.824 -8.995 1.00 85.56 327 MET A O 1
ATOM 2519 N N . LYS A 1 328 ? -3.803 15.669 -9.076 1.00 87.88 328 LYS A N 1
ATOM 2520 C CA . LYS A 1 328 ? -3.864 14.329 -8.472 1.00 87.88 328 LYS A CA 1
ATOM 2521 C C . LYS A 1 328 ? -3.086 13.292 -9.291 1.00 87.88 328 LYS A C 1
ATOM 2523 O O . LYS A 1 328 ? -2.417 12.440 -8.713 1.00 87.88 328 LYS A O 1
ATOM 2528 N N . ALA A 1 329 ? -3.153 13.359 -10.618 1.00 83.44 329 ALA A N 1
ATOM 2529 C CA . ALA A 1 329 ? -2.445 12.457 -11.520 1.00 83.44 329 ALA A CA 1
ATOM 2530 C C . ALA A 1 329 ? -0.921 12.636 -11.449 1.00 83.44 329 ALA A C 1
ATOM 2532 O O . ALA A 1 329 ? -0.204 11.648 -11.289 1.00 83.44 329 ALA A O 1
ATOM 2533 N N . HIS A 1 330 ? -0.433 13.878 -11.470 1.00 87.69 330 HIS A N 1
ATOM 2534 C CA . HIS A 1 330 ? 0.987 14.196 -11.285 1.00 87.69 330 HIS A CA 1
ATOM 2535 C C . HIS A 1 330 ? 1.505 13.747 -9.916 1.00 87.69 330 HIS A C 1
ATOM 2537 O O . HIS A 1 330 ? 2.562 13.123 -9.823 1.00 87.69 330 HIS A O 1
ATOM 2543 N N . PHE A 1 331 ? 0.714 13.967 -8.866 1.00 92.94 331 PHE A N 1
ATOM 2544 C CA . PHE A 1 331 ? 1.023 13.493 -7.523 1.00 92.94 331 PHE A CA 1
ATOM 2545 C C . PHE A 1 331 ? 1.122 11.966 -7.442 1.00 92.94 331 PHE A C 1
ATOM 2547 O O . PHE A 1 331 ? 2.112 11.433 -6.942 1.00 92.94 331 PHE A O 1
ATOM 2554 N N . CYS A 1 332 ? 0.132 11.245 -7.974 1.00 92.88 332 CYS A N 1
ATOM 2555 C CA . CYS A 1 332 ? 0.150 9.784 -8.007 1.00 92.88 332 CYS A CA 1
ATOM 2556 C C . CYS A 1 332 ? 1.323 9.226 -8.818 1.00 92.88 332 CYS A C 1
ATOM 2558 O O . CYS A 1 332 ? 1.915 8.222 -8.423 1.00 92.88 332 CYS A O 1
ATOM 2560 N N . TRP A 1 333 ? 1.644 9.856 -9.950 1.00 92.94 333 TRP A N 1
ATOM 2561 C CA . TRP A 1 333 ? 2.748 9.432 -10.802 1.00 92.94 333 TRP A CA 1
ATOM 2562 C C . TRP A 1 333 ? 4.093 9.611 -10.105 1.00 92.94 333 TRP A C 1
ATOM 2564 O O . TRP A 1 333 ? 4.892 8.678 -10.098 1.00 92.94 333 TRP A O 1
ATOM 2574 N N . GLU A 1 334 ? 4.334 10.740 -9.435 1.00 93.81 334 GLU A N 1
ATOM 2575 C CA . GLU A 1 334 ? 5.556 10.917 -8.642 1.00 93.81 334 GLU A CA 1
ATOM 2576 C C . GLU A 1 334 ? 5.601 9.952 -7.449 1.00 93.81 334 GLU A C 1
ATOM 2578 O O . GLU A 1 334 ? 6.628 9.319 -7.200 1.00 93.81 334 GLU A O 1
ATOM 2583 N N . ALA A 1 335 ? 4.482 9.762 -6.742 1.00 92.88 335 ALA A N 1
ATOM 2584 C CA . ALA A 1 335 ? 4.404 8.830 -5.619 1.00 92.88 335 ALA A CA 1
ATOM 2585 C C . ALA A 1 335 ? 4.760 7.386 -6.027 1.00 92.88 335 ALA A C 1
ATOM 2587 O O . ALA A 1 335 ? 5.418 6.680 -5.250 1.00 92.88 335 ALA A O 1
ATOM 2588 N N . ALA A 1 336 ? 4.360 6.973 -7.235 1.00 91.81 336 ALA A N 1
ATOM 2589 C CA . ALA A 1 336 ? 4.660 5.665 -7.813 1.00 91.81 336 ALA A CA 1
ATOM 2590 C C . ALA A 1 336 ? 6.084 5.560 -8.376 1.00 91.81 336 ALA A C 1
ATOM 2592 O O . ALA A 1 336 ? 6.728 4.528 -8.214 1.00 91.81 336 ALA A O 1
ATOM 2593 N N . THR A 1 337 ? 6.568 6.604 -9.048 1.00 94.75 337 THR A N 1
ATOM 2594 C CA . THR A 1 337 ? 7.779 6.526 -9.877 1.00 94.75 337 THR A CA 1
ATOM 2595 C C . THR A 1 337 ? 9.025 7.060 -9.183 1.00 94.75 337 THR A C 1
ATOM 2597 O O . THR A 1 337 ? 10.087 6.456 -9.302 1.00 94.75 337 THR A O 1
ATOM 2600 N N . GLY A 1 338 ? 8.921 8.174 -8.452 1.00 93.31 338 GLY A N 1
ATOM 2601 C CA . GLY A 1 338 ? 10.064 8.905 -7.905 1.00 93.31 338 GLY A CA 1
ATOM 2602 C C . GLY A 1 338 ? 10.940 9.582 -8.967 1.00 93.31 338 GLY A C 1
ATOM 2603 O O . GLY A 1 338 ? 12.145 9.718 -8.752 1.00 93.31 338 GLY A O 1
ATOM 2604 N N . GLN A 1 339 ? 10.389 9.940 -10.130 1.00 92.94 339 GLN A N 1
ATOM 2605 C CA . GLN A 1 339 ? 11.167 10.499 -11.246 1.00 92.94 339 GLN A CA 1
ATOM 2606 C C . GLN A 1 339 ? 11.752 11.871 -10.916 1.00 92.94 339 GLN A C 1
ATOM 2608 O O . GLN A 1 339 ? 12.892 12.149 -11.282 1.00 92.94 339 GLN A O 1
ATOM 2613 N N . VAL A 1 340 ? 11.023 12.719 -10.190 1.00 91.00 340 VAL A N 1
ATOM 2614 C CA . VAL A 1 340 ? 11.557 14.007 -9.730 1.00 91.00 340 VAL A CA 1
ATOM 2615 C C . VAL A 1 340 ? 12.449 13.805 -8.503 1.00 91.00 340 VAL A C 1
ATOM 2617 O O . VAL A 1 340 ? 13.507 14.431 -8.413 1.00 91.00 340 VAL A O 1
ATOM 2620 N N . LYS A 1 341 ? 12.088 12.885 -7.595 1.00 92.56 341 LYS A N 1
ATOM 2621 C CA . LYS A 1 341 ? 12.911 12.516 -6.431 1.00 92.56 341 LYS A CA 1
ATOM 2622 C C . LYS A 1 341 ? 14.334 12.100 -6.811 1.00 92.56 341 LYS A C 1
ATOM 2624 O O . LYS A 1 341 ? 15.291 12.553 -6.185 1.00 92.56 341 LYS A O 1
ATOM 2629 N N . PHE A 1 342 ? 14.475 11.219 -7.797 1.00 93.12 342 PHE A N 1
ATOM 2630 C CA . PHE A 1 342 ? 15.757 10.601 -8.157 1.00 93.12 342 PHE A CA 1
ATOM 2631 C C . PHE A 1 342 ? 16.376 11.143 -9.445 1.00 93.12 342 PHE A C 1
ATOM 2633 O O . PHE A 1 342 ? 17.535 10.860 -9.733 1.00 93.12 342 PHE A O 1
ATOM 2640 N N . GLY A 1 343 ? 15.622 11.928 -10.210 1.00 89.12 343 GLY A N 1
ATOM 2641 C CA . GLY A 1 343 ? 16.015 12.375 -11.535 1.00 89.12 343 GLY A CA 1
ATOM 2642 C C . GLY A 1 343 ? 15.581 11.399 -12.629 1.00 89.12 343 GLY A C 1
ATOM 2643 O O . GLY A 1 343 ? 15.387 10.195 -12.417 1.00 89.12 343 GLY A O 1
ATOM 2644 N N . LYS A 1 344 ? 15.430 11.949 -13.837 1.00 84.75 344 LYS A N 1
ATOM 2645 C CA . LYS A 1 344 ? 14.937 11.220 -15.005 1.00 84.75 344 LYS A CA 1
ATOM 2646 C C . LYS A 1 344 ? 15.809 9.997 -15.283 1.00 84.75 344 LYS A C 1
ATOM 2648 O O . LYS A 1 344 ? 17.032 10.085 -15.304 1.00 84.75 344 LYS A O 1
ATOM 2653 N N . ASN A 1 345 ? 15.164 8.861 -15.539 1.00 83.56 345 ASN A N 1
ATOM 2654 C CA . ASN A 1 345 ? 15.799 7.578 -15.864 1.00 83.56 345 ASN A CA 1
ATOM 2655 C C . ASN A 1 345 ? 16.668 6.950 -14.762 1.00 83.56 345 ASN A C 1
ATOM 2657 O O . ASN A 1 345 ? 17.159 5.839 -14.974 1.00 83.56 345 ASN A O 1
ATOM 2661 N N . HIS A 1 346 ? 16.780 7.554 -13.575 1.00 92.62 346 HIS A N 1
ATOM 2662 C CA . HIS A 1 346 ? 17.587 7.003 -12.490 1.00 92.62 346 HIS A CA 1
ATOM 2663 C C . HIS A 1 346 ? 17.149 5.562 -12.132 1.00 92.62 346 HIS A C 1
ATOM 2665 O O . HIS A 1 346 ? 15.945 5.275 -12.124 1.00 92.62 346 HIS A O 1
ATOM 2671 N N . PRO A 1 347 ? 18.075 4.629 -11.831 1.00 92.56 347 PRO A N 1
ATOM 2672 C CA . PRO A 1 347 ? 17.736 3.243 -11.487 1.00 92.56 347 PRO A CA 1
ATOM 2673 C C . PRO A 1 347 ? 16.805 3.092 -10.276 1.00 92.56 347 PRO A C 1
ATOM 2675 O O . PRO A 1 347 ? 16.025 2.147 -10.215 1.00 92.56 347 PRO A O 1
ATOM 2678 N N . ALA A 1 348 ? 16.850 4.050 -9.348 1.00 94.19 348 ALA A N 1
ATOM 2679 C CA . ALA A 1 348 ? 15.973 4.117 -8.176 1.00 94.19 348 ALA A CA 1
ATOM 2680 C C . ALA A 1 348 ? 14.536 4.572 -8.487 1.00 94.19 348 ALA A C 1
ATOM 2682 O O . ALA A 1 348 ? 13.659 4.401 -7.640 1.00 94.19 348 ALA A O 1
ATOM 2683 N N . ALA A 1 349 ? 14.306 5.172 -9.659 1.00 95.19 349 ALA A N 1
ATOM 2684 C CA . ALA A 1 349 ? 12.981 5.565 -10.115 1.00 95.19 349 ALA A CA 1
ATOM 2685 C C . ALA A 1 349 ? 12.332 4.423 -10.909 1.00 95.19 349 ALA A C 1
ATOM 2687 O O . ALA A 1 349 ? 12.902 3.949 -11.902 1.00 95.19 349 ALA A O 1
ATOM 2688 N N . ALA A 1 350 ? 11.131 4.024 -10.495 1.00 96.25 350 ALA A N 1
ATOM 2689 C CA . ALA A 1 350 ? 10.384 2.935 -11.109 1.00 96.25 350 ALA A CA 1
ATOM 2690 C C . ALA A 1 350 ? 9.768 3.355 -12.455 1.00 96.25 350 ALA A C 1
ATOM 2692 O O . ALA A 1 350 ? 9.433 4.522 -12.677 1.00 96.25 350 ALA A O 1
ATOM 2693 N N . ASN A 1 351 ? 9.609 2.386 -13.356 1.00 96.62 351 ASN A N 1
ATOM 2694 C CA . ASN A 1 351 ? 8.891 2.523 -14.627 1.00 96.62 351 ASN A CA 1
ATOM 2695 C C . ASN A 1 351 ? 7.792 1.467 -14.827 1.00 96.62 351 ASN A C 1
ATOM 2697 O O . ASN A 1 351 ? 7.029 1.565 -15.783 1.00 96.62 351 ASN A O 1
ATOM 2701 N N . GLU A 1 352 ? 7.676 0.498 -13.924 1.00 95.19 352 GLU A N 1
ATOM 2702 C CA . GLU A 1 352 ? 6.627 -0.519 -13.915 1.00 95.19 352 GLU A CA 1
ATOM 2703 C C . GLU A 1 352 ? 6.043 -0.610 -12.504 1.00 95.19 352 GLU A C 1
ATOM 2705 O O . GLU A 1 352 ? 6.771 -0.517 -11.516 1.00 95.19 352 GLU A O 1
ATOM 2710 N N . LEU A 1 353 ? 4.732 -0.800 -12.397 1.00 91.56 353 LEU A N 1
ATOM 2711 C CA . LEU A 1 353 ? 4.036 -1.093 -11.149 1.00 91.56 353 LEU A CA 1
ATOM 2712 C C . LEU A 1 353 ? 3.382 -2.463 -11.271 1.00 91.56 353 LEU A C 1
ATOM 2714 O O . LEU A 1 353 ? 2.515 -2.664 -12.123 1.00 91.56 353 LEU A O 1
ATOM 2718 N N . ILE A 1 354 ? 3.770 -3.378 -10.391 1.00 88.94 354 ILE A N 1
ATOM 2719 C CA . ILE A 1 354 ? 3.251 -4.742 -10.356 1.00 88.94 354 ILE A CA 1
ATOM 2720 C C . ILE A 1 354 ? 2.508 -4.965 -9.050 1.00 88.94 354 ILE A C 1
ATOM 2722 O O . ILE A 1 354 ? 3.016 -4.661 -7.971 1.00 88.94 354 ILE A O 1
ATOM 2726 N N . VAL A 1 355 ? 1.302 -5.520 -9.153 1.00 83.62 355 VAL A N 1
ATOM 2727 C CA . VAL A 1 355 ? 0.532 -5.993 -8.006 1.00 83.62 355 VAL A CA 1
ATOM 2728 C C . VAL A 1 355 ? 0.561 -7.515 -8.006 1.00 83.62 355 VAL A C 1
ATOM 2730 O O . VAL A 1 355 ? 0.073 -8.120 -8.954 1.00 83.62 355 VAL A O 1
ATOM 2733 N N . PHE A 1 356 ? 1.099 -8.131 -6.956 1.00 84.12 356 PHE A N 1
ATOM 2734 C CA . PHE A 1 356 ? 1.189 -9.588 -6.813 1.00 84.12 356 PHE A CA 1
ATOM 2735 C C . PHE A 1 356 ? 0.329 -10.092 -5.646 1.00 84.12 356 PHE A C 1
ATOM 2737 O O . PHE A 1 356 ? 0.038 -9.343 -4.709 1.00 84.12 356 PHE A O 1
ATOM 2744 N N . LYS A 1 357 ? -0.079 -11.360 -5.682 1.00 80.75 357 LYS A N 1
ATOM 2745 C CA . LYS A 1 357 ? -0.749 -12.052 -4.569 1.00 80.75 357 LYS A CA 1
ATOM 2746 C C . LYS A 1 357 ? 0.229 -12.987 -3.859 1.00 80.75 357 LYS A C 1
ATOM 2748 O O . LYS A 1 357 ? 1.231 -13.393 -4.432 1.00 80.75 357 LYS A O 1
ATOM 2753 N N . GLU A 1 358 ? -0.070 -13.370 -2.617 1.00 83.69 358 GLU A N 1
ATOM 2754 C CA . GLU A 1 358 ? 0.801 -14.274 -1.835 1.00 83.69 358 GLU A CA 1
ATOM 2755 C C . GLU A 1 358 ? 0.932 -15.681 -2.430 1.00 83.69 358 GLU A C 1
ATOM 2757 O O . GLU A 1 358 ? 1.821 -16.422 -2.031 1.00 83.69 358 GLU A O 1
ATOM 2762 N N . THR A 1 359 ? 0.069 -16.038 -3.378 1.00 77.94 359 THR A N 1
ATOM 2763 C CA . THR A 1 359 ? 0.156 -17.245 -4.211 1.00 77.94 359 THR A CA 1
ATOM 2764 C C . THR A 1 359 ? 1.292 -17.182 -5.238 1.00 77.94 359 THR A C 1
ATOM 2766 O O . THR A 1 359 ? 1.608 -18.192 -5.854 1.00 77.94 359 THR A O 1
ATOM 2769 N N . GLY A 1 360 ? 1.893 -16.006 -5.448 1.00 83.31 360 GLY A N 1
ATOM 2770 C CA . GLY A 1 360 ? 2.885 -15.748 -6.491 1.00 83.31 360 GLY A CA 1
ATOM 2771 C C . GLY A 1 360 ? 2.290 -15.318 -7.834 1.00 83.31 360 GLY A C 1
ATOM 2772 O O . GLY A 1 360 ? 3.026 -15.074 -8.787 1.00 83.31 360 GLY A O 1
ATOM 2773 N N . THR A 1 361 ? 0.967 -15.173 -7.946 1.00 82.50 361 THR A N 1
ATOM 2774 C CA . THR A 1 361 ? 0.338 -14.675 -9.178 1.00 82.50 361 THR A CA 1
ATOM 2775 C C . THR A 1 361 ? 0.451 -13.155 -9.302 1.00 82.50 361 THR A C 1
ATOM 2777 O O . THR A 1 361 ? 0.467 -12.418 -8.308 1.00 82.50 361 THR A O 1
ATOM 2780 N N . LEU A 1 362 ? 0.506 -12.663 -10.543 1.00 83.69 362 LEU A N 1
ATOM 2781 C CA . LEU A 1 362 ? 0.448 -11.234 -10.842 1.00 83.69 362 LEU A CA 1
ATOM 2782 C C . LEU A 1 362 ? -1.013 -10.829 -11.051 1.00 83.69 362 LEU A C 1
ATOM 2784 O O . LEU A 1 362 ? -1.672 -11.277 -11.984 1.00 83.69 362 LEU A O 1
ATOM 2788 N N . ALA A 1 363 ? -1.526 -9.979 -10.168 1.00 74.50 363 ALA A N 1
ATOM 2789 C CA . ALA A 1 363 ? -2.883 -9.457 -10.247 1.00 74.50 363 ALA A CA 1
ATOM 2790 C C . ALA A 1 363 ? -3.001 -8.296 -11.242 1.00 74.50 363 ALA A C 1
ATOM 2792 O O . ALA A 1 363 ? -4.051 -8.120 -11.854 1.00 74.50 363 ALA A O 1
ATOM 2793 N N . ASN A 1 364 ? -1.961 -7.464 -11.368 1.00 75.50 364 ASN A N 1
ATOM 2794 C CA . ASN A 1 364 ? -1.966 -6.354 -12.316 1.00 75.50 364 ASN A CA 1
ATOM 2795 C C . ASN A 1 364 ? -0.550 -5.875 -12.662 1.00 75.50 364 ASN A C 1
ATOM 2797 O O . ASN A 1 364 ? 0.365 -5.974 -11.840 1.00 75.50 364 ASN A O 1
ATOM 2801 N N . ARG A 1 365 ? -0.421 -5.273 -13.844 1.00 84.19 365 ARG A N 1
ATOM 2802 C CA . ARG A 1 365 ? 0.760 -4.579 -14.345 1.00 84.19 365 ARG A CA 1
ATOM 2803 C C . ARG A 1 365 ? 0.380 -3.229 -14.946 1.00 84.19 365 ARG A C 1
ATOM 2805 O O . ARG A 1 365 ? -0.515 -3.142 -15.782 1.00 84.19 365 ARG A O 1
ATOM 2812 N N . MET A 1 366 ? 1.126 -2.190 -14.580 1.00 85.69 366 MET A N 1
ATOM 2813 C CA . MET A 1 366 ? 1.063 -0.872 -15.208 1.00 85.69 366 MET A CA 1
ATOM 2814 C C . MET A 1 366 ? 2.454 -0.389 -15.595 1.00 85.69 366 MET A C 1
ATOM 2816 O O . MET A 1 366 ? 3.295 -0.186 -14.722 1.00 85.69 366 MET A O 1
ATOM 2820 N N . THR A 1 367 ? 2.649 -0.054 -16.864 1.00 92.31 367 THR A N 1
ATOM 2821 C CA . THR A 1 367 ? 3.774 0.796 -17.258 1.00 92.31 367 THR A CA 1
ATOM 2822 C C . THR A 1 367 ? 3.532 2.223 -16.766 1.00 92.31 367 THR A C 1
ATOM 2824 O O . THR A 1 367 ? 2.484 2.812 -17.035 1.00 92.31 367 THR A O 1
ATOM 2827 N N . LEU A 1 368 ? 4.498 2.794 -16.048 1.00 92.31 368 LEU A N 1
ATOM 2828 C CA . LEU A 1 368 ? 4.425 4.133 -15.457 1.00 92.31 368 LEU A CA 1
ATOM 2829 C C . LEU A 1 368 ? 4.852 5.217 -16.464 1.00 92.31 368 LEU A C 1
ATOM 2831 O O . LEU A 1 368 ? 5.802 5.964 -16.236 1.00 92.31 368 LEU A O 1
ATOM 2835 N N . ASP A 1 369 ? 4.145 5.279 -17.592 1.00 87.19 369 ASP A N 1
ATOM 2836 C CA . ASP A 1 369 ? 4.505 6.059 -18.782 1.00 87.19 369 ASP A CA 1
ATOM 2837 C C . ASP A 1 369 ? 4.592 7.580 -18.557 1.00 87.19 369 ASP A C 1
ATOM 2839 O O . ASP A 1 369 ? 5.570 8.221 -18.938 1.00 87.19 369 ASP A O 1
ATOM 2843 N N . SER A 1 370 ? 3.573 8.171 -17.941 1.00 86.31 370 SER A N 1
ATOM 2844 C CA . SER A 1 370 ? 3.403 9.613 -17.830 1.00 86.31 370 SER A CA 1
ATOM 2845 C C . SER A 1 370 ? 2.429 9.986 -16.708 1.00 86.31 370 SER A C 1
ATOM 2847 O O . SER A 1 370 ? 1.590 9.170 -16.300 1.00 86.31 370 SER A O 1
ATOM 2849 N N . PRO A 1 371 ? 2.470 11.245 -16.241 1.00 81.12 371 PRO A N 1
ATOM 2850 C CA . PRO A 1 371 ? 1.480 11.756 -15.306 1.00 81.12 371 PRO A CA 1
ATOM 2851 C C . PRO A 1 371 ? 0.033 11.604 -15.781 1.00 81.12 371 PRO A C 1
ATOM 2853 O O . PRO A 1 371 ? -0.806 11.102 -15.041 1.00 81.12 371 PRO A O 1
ATOM 2856 N N . LEU A 1 372 ? -0.278 11.985 -17.022 1.00 81.88 372 LEU A N 1
ATOM 2857 C CA . LEU A 1 372 ? -1.659 11.961 -17.520 1.00 81.88 372 LEU A CA 1
ATOM 2858 C C . LEU A 1 372 ? -2.109 10.580 -18.028 1.00 81.88 372 LEU A C 1
ATOM 2860 O O . LEU A 1 372 ? -3.309 10.350 -18.153 1.00 81.88 372 LEU A O 1
ATOM 2864 N N . GLY A 1 373 ? -1.181 9.648 -18.259 1.00 79.19 373 GLY A N 1
ATOM 2865 C CA . GLY A 1 373 ? -1.467 8.242 -18.551 1.00 79.19 373 GLY A CA 1
ATOM 2866 C C . GLY A 1 373 ? -1.582 7.410 -17.272 1.00 79.19 373 GLY A C 1
ATOM 2867 O O . GLY A 1 373 ? -2.657 7.276 -16.678 1.00 79.19 373 GLY A O 1
ATOM 2868 N N . ALA A 1 374 ? -0.462 6.840 -16.834 1.00 82.12 374 ALA A N 1
ATOM 2869 C CA . ALA A 1 374 ? -0.355 6.038 -15.621 1.00 82.12 374 ALA A CA 1
ATOM 2870 C C . ALA A 1 374 ? -0.799 6.792 -14.360 1.00 82.12 374 ALA A C 1
ATOM 2872 O O . ALA A 1 374 ? -1.573 6.261 -13.558 1.00 82.12 374 ALA A O 1
ATOM 2873 N N . GLY A 1 375 ? -0.377 8.049 -14.194 1.00 82.81 375 GLY A N 1
ATOM 2874 C CA . GLY A 1 375 ? -0.763 8.853 -13.032 1.00 82.81 375 GLY A CA 1
ATOM 2875 C C . GLY A 1 375 ? -2.274 9.058 -12.921 1.00 82.81 375 GLY A C 1
ATOM 2876 O O . GLY A 1 375 ? -2.822 8.942 -11.827 1.00 82.81 375 GLY A O 1
ATOM 2877 N N . MET A 1 376 ? -2.980 9.258 -14.039 1.00 78.81 376 MET A N 1
ATOM 2878 C CA . MET A 1 376 ? -4.441 9.410 -14.054 1.00 78.81 376 MET A CA 1
ATOM 2879 C C . MET A 1 376 ? -5.165 8.106 -13.686 1.00 78.81 376 MET A C 1
ATOM 2881 O O . MET A 1 376 ? -6.154 8.125 -12.942 1.00 78.81 376 MET A O 1
ATOM 2885 N N . LYS A 1 377 ? -4.652 6.954 -14.144 1.00 74.69 377 LYS A N 1
ATOM 2886 C CA . LYS A 1 377 ? -5.164 5.630 -13.743 1.00 74.69 377 LYS A CA 1
ATOM 2887 C C . LYS A 1 377 ? -5.017 5.425 -12.233 1.00 74.69 377 LYS A C 1
ATOM 2889 O O . LYS A 1 377 ? -5.971 5.019 -11.568 1.00 74.69 377 LYS A O 1
ATOM 2894 N N . LEU A 1 378 ? -3.857 5.778 -11.679 1.00 82.12 378 LEU A N 1
ATOM 2895 C CA . LEU A 1 378 ? -3.600 5.717 -10.239 1.00 82.12 378 LEU A CA 1
ATOM 2896 C C . LEU A 1 378 ? -4.479 6.704 -9.458 1.00 82.12 378 LEU A C 1
ATOM 2898 O O . LEU A 1 378 ? -5.091 6.321 -8.465 1.00 82.12 378 LEU A O 1
ATOM 2902 N N . ALA A 1 379 ? -4.612 7.944 -9.924 1.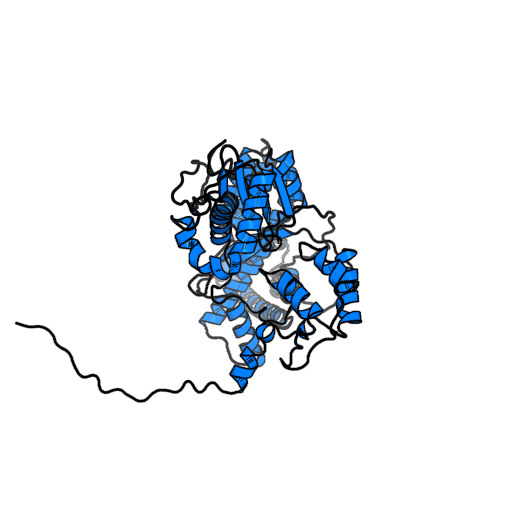00 79.00 379 ALA A N 1
ATOM 2903 C CA . ALA A 1 379 ? -5.447 8.981 -9.315 1.00 79.00 379 ALA A CA 1
ATOM 2904 C C . ALA A 1 379 ? -6.935 8.619 -9.268 1.00 79.00 379 ALA A C 1
ATOM 2906 O O . ALA A 1 379 ? -7.634 8.997 -8.326 1.00 79.00 379 ALA A O 1
ATOM 2907 N N . THR A 1 380 ? -7.414 7.872 -10.261 1.00 71.31 380 THR A N 1
ATOM 2908 C CA . THR A 1 380 ? -8.790 7.367 -10.290 1.00 71.31 380 THR A CA 1
ATOM 2909 C C . THR A 1 380 ? -9.001 6.258 -9.259 1.00 71.31 380 THR A C 1
ATOM 2911 O O . THR A 1 380 ? -10.043 6.214 -8.614 1.00 71.31 380 THR A O 1
ATOM 2914 N N . ALA A 1 381 ? -8.014 5.379 -9.073 1.00 66.00 381 ALA A N 1
ATOM 2915 C CA . ALA A 1 381 ? -8.130 4.239 -8.165 1.00 66.00 381 ALA A CA 1
ATOM 2916 C C . ALA A 1 381 ? -7.847 4.577 -6.686 1.00 66.00 381 ALA A C 1
ATOM 2918 O O . ALA A 1 381 ? -8.252 3.821 -5.800 1.00 66.00 381 ALA A O 1
ATOM 2919 N N . ASN A 1 382 ? -7.168 5.698 -6.416 1.00 72.38 382 ASN A N 1
ATOM 2920 C CA . ASN A 1 382 ? -6.673 6.060 -5.087 1.00 72.38 382 ASN A CA 1
ATOM 2921 C C . ASN A 1 382 ? -7.321 7.340 -4.555 1.00 72.38 382 ASN A C 1
ATOM 2923 O O . ASN A 1 382 ? -7.379 8.351 -5.249 1.00 72.38 382 ASN A O 1
ATOM 2927 N N . ASN A 1 383 ? -7.718 7.337 -3.287 1.00 78.19 383 ASN A N 1
ATOM 2928 C CA . ASN A 1 383 ? -7.978 8.539 -2.498 1.00 78.19 383 ASN A CA 1
ATOM 2929 C C . ASN A 1 383 ? -6.841 8.778 -1.511 1.00 78.19 383 ASN A C 1
ATOM 2931 O O . ASN A 1 383 ? -6.043 7.881 -1.262 1.00 78.19 383 ASN A O 1
ATOM 2935 N N . PHE A 1 384 ? -6.768 9.987 -0.960 1.00 82.62 384 PHE A N 1
ATOM 2936 C CA . PHE A 1 384 ? -5.715 10.375 -0.030 1.00 82.62 384 PHE A CA 1
ATOM 2937 C C . PHE A 1 384 ? -6.315 10.941 1.240 1.00 82.62 384 PHE A C 1
ATOM 2939 O O . PHE A 1 384 ? -7.259 11.723 1.194 1.00 82.62 384 PHE A O 1
ATOM 2946 N N . TYR A 1 385 ? -5.753 10.530 2.365 1.00 81.62 385 TYR A N 1
ATOM 2947 C CA . TYR A 1 385 ? -6.184 10.950 3.685 1.00 81.62 385 TYR A CA 1
ATOM 2948 C C . TYR A 1 385 ? -4.983 11.006 4.620 1.00 81.62 385 TYR A C 1
ATOM 2950 O O . TYR A 1 385 ? -3.948 10.382 4.374 1.00 81.62 385 TYR A O 1
ATOM 2958 N N . VAL A 1 386 ? -5.122 11.749 5.708 1.00 79.19 386 VAL A N 1
ATOM 2959 C CA . VAL A 1 386 ? -4.140 11.768 6.788 1.00 79.19 386 VAL A CA 1
ATOM 2960 C C . VAL A 1 386 ? -4.685 10.953 7.950 1.00 79.19 386 VAL A C 1
ATOM 2962 O O . VAL A 1 386 ? -5.852 11.066 8.316 1.00 79.19 386 VAL A O 1
ATOM 2965 N N . SER A 1 387 ? -3.846 10.107 8.539 1.00 79.12 387 SER A N 1
ATOM 2966 C CA . SER A 1 387 ? -4.172 9.404 9.780 1.00 79.12 387 SER A CA 1
ATOM 2967 C C . SER A 1 387 ? -2.911 9.116 10.576 1.00 79.12 387 SER A C 1
ATOM 2969 O O . SER A 1 387 ? -1.805 9.125 10.031 1.00 79.12 387 SER A O 1
ATOM 2971 N N . PHE A 1 388 ? -3.064 8.768 11.853 1.00 80.06 388 PHE A N 1
ATOM 2972 C CA . PHE A 1 388 ? -1.942 8.235 12.614 1.00 80.06 388 PHE A CA 1
ATOM 2973 C C . PHE A 1 388 ? -1.411 6.943 11.984 1.00 80.06 388 PHE A C 1
ATOM 2975 O O . PHE A 1 388 ? -2.167 6.049 11.591 1.00 80.06 388 PHE A O 1
ATOM 2982 N N . LYS A 1 389 ? -0.087 6.857 11.916 1.00 81.44 389 LYS A N 1
ATOM 2983 C CA . LYS A 1 389 ? 0.684 5.648 11.685 1.00 81.44 389 LYS A CA 1
ATOM 2984 C C . LYS A 1 389 ? 1.325 5.250 13.004 1.00 81.44 389 LYS A C 1
ATOM 2986 O O . LYS A 1 389 ? 2.159 5.966 13.552 1.00 81.44 389 LYS A O 1
ATOM 2991 N N . THR A 1 390 ? 0.923 4.097 13.514 1.00 69.50 390 THR A N 1
ATOM 2992 C CA . THR A 1 390 ? 1.567 3.444 14.652 1.00 69.50 390 THR A CA 1
ATOM 2993 C C . THR A 1 390 ? 2.699 2.574 14.124 1.00 69.50 390 THR A C 1
ATOM 2995 O O . THR A 1 390 ? 2.438 1.644 13.361 1.00 69.50 390 THR A O 1
ATOM 2998 N N . GLY A 1 391 ? 3.949 2.857 14.488 1.00 56.12 391 GLY A N 1
ATOM 2999 C CA . GLY A 1 391 ? 5.015 1.873 14.292 1.00 56.12 391 GLY A CA 1
ATOM 3000 C C . GLY A 1 391 ? 4.977 0.797 15.384 1.00 56.12 391 GLY A C 1
ATOM 3001 O O . GLY A 1 391 ? 4.122 0.830 16.273 1.00 56.12 391 GLY A O 1
ATOM 3002 N N . GLY A 1 392 ? 5.909 -0.162 15.332 1.00 54.41 392 GLY A N 1
ATOM 3003 C CA . GLY A 1 392 ? 6.106 -1.119 16.429 1.00 54.41 392 GLY A CA 1
ATOM 3004 C C . GLY A 1 392 ? 6.295 -0.389 17.767 1.00 54.41 392 GLY A C 1
ATOM 3005 O O . GLY A 1 392 ? 6.715 0.772 17.777 1.00 54.41 392 GLY A O 1
ATOM 3006 N N . GLY A 1 393 ? 5.989 -1.052 18.889 1.00 57.94 393 GLY A N 1
ATOM 3007 C CA . GLY A 1 393 ? 5.832 -0.427 20.217 1.00 57.94 393 GLY A CA 1
ATOM 3008 C C . GLY A 1 393 ? 6.979 0.478 20.709 1.00 57.94 393 GLY A C 1
ATOM 3009 O O . GLY A 1 393 ? 6.772 1.269 21.622 1.00 57.94 393 GLY A O 1
ATOM 3010 N N . GLY A 1 394 ? 8.161 0.426 20.087 1.00 68.94 394 GLY A N 1
ATOM 3011 C CA . GLY A 1 394 ? 9.305 1.302 20.370 1.00 68.94 394 GLY A CA 1
ATOM 3012 C C . GLY A 1 394 ? 9.308 2.677 19.679 1.00 68.94 394 GLY A C 1
ATOM 3013 O O . GLY A 1 394 ? 10.232 3.459 19.918 1.00 68.94 394 GLY A O 1
ATOM 3014 N N . SER A 1 395 ? 8.317 2.994 18.841 1.00 80.25 395 SER A N 1
ATOM 3015 C CA . SER A 1 395 ? 8.245 4.248 18.069 1.00 80.25 395 SER A CA 1
ATOM 3016 C C . SER A 1 395 ? 7.067 5.134 18.484 1.00 80.25 395 SER A C 1
ATOM 3018 O O . SER A 1 395 ? 6.080 4.655 19.044 1.00 80.25 395 SER A O 1
ATOM 3020 N N . LYS A 1 396 ? 7.192 6.443 18.239 1.00 87.44 396 LYS A N 1
ATOM 3021 C CA . LYS A 1 396 ? 6.121 7.418 18.476 1.00 87.44 396 LYS A CA 1
ATOM 3022 C C . LYS A 1 396 ? 5.149 7.388 17.292 1.00 87.44 396 LYS A C 1
ATOM 3024 O O . LYS A 1 396 ? 5.617 7.500 16.155 1.00 87.44 396 LYS A O 1
ATOM 3029 N N . PRO A 1 397 ? 3.832 7.239 17.510 1.00 87.19 397 PRO A N 1
ATOM 3030 C CA . PRO A 1 397 ? 2.862 7.400 16.438 1.00 87.19 397 PRO A CA 1
ATOM 3031 C C . PRO A 1 397 ? 2.933 8.802 15.836 1.00 87.19 397 PRO A C 1
ATOM 3033 O O . PRO A 1 397 ? 3.104 9.782 16.559 1.00 87.19 397 PRO A O 1
ATOM 3036 N N . TYR A 1 398 ? 2.768 8.903 14.523 1.00 88.56 398 TYR A N 1
ATOM 3037 C CA . TYR A 1 398 ? 2.799 10.182 13.815 1.00 88.56 398 TYR A CA 1
ATOM 3038 C C . TYR A 1 398 ? 1.746 10.242 12.722 1.00 88.56 398 TYR A C 1
ATOM 3040 O O . TYR A 1 398 ? 1.321 9.206 12.212 1.00 88.56 398 TYR A O 1
ATOM 3048 N N . LEU A 1 399 ? 1.308 11.446 12.365 1.00 83.56 399 LEU A N 1
ATOM 3049 C CA . LEU A 1 399 ? 0.403 11.632 11.238 1.00 83.56 399 LEU A CA 1
ATOM 3050 C C . LEU A 1 399 ? 1.142 11.364 9.926 1.00 83.56 399 LEU A C 1
ATOM 3052 O O . LEU A 1 399 ? 2.194 11.943 9.666 1.00 83.56 399 LEU A O 1
ATOM 3056 N N . ALA A 1 400 ? 0.570 10.496 9.098 1.00 87.12 400 ALA A N 1
ATOM 3057 C CA . ALA A 1 400 ? 1.083 10.152 7.781 1.00 87.12 400 ALA A CA 1
ATOM 3058 C C . ALA A 1 400 ? 0.009 10.390 6.717 1.00 87.12 400 ALA A C 1
ATOM 3060 O O . ALA A 1 400 ? -1.173 10.129 6.957 1.00 87.12 400 ALA A O 1
ATOM 3061 N N . LEU A 1 401 ? 0.432 10.841 5.537 1.00 87.25 401 LEU A N 1
ATOM 3062 C CA . LEU A 1 401 ? -0.406 10.897 4.350 1.00 87.25 401 LEU A CA 1
ATOM 3063 C C . LEU A 1 401 ? -0.436 9.517 3.709 1.00 87.25 401 LEU A C 1
ATOM 3065 O O . LEU A 1 401 ? 0.602 8.915 3.421 1.00 8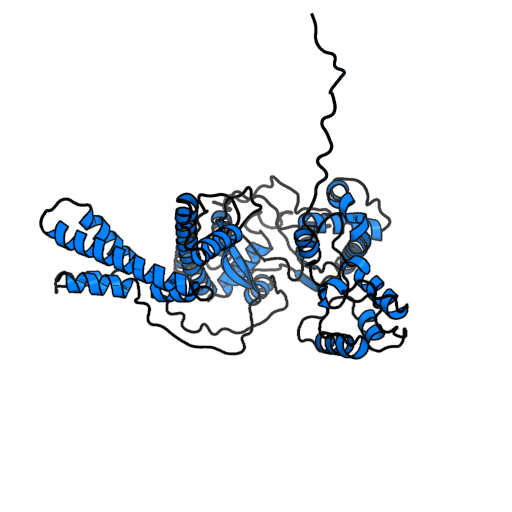7.25 401 LEU A O 1
ATOM 3069 N N . ARG A 1 402 ? -1.643 9.006 3.518 1.00 82.81 402 ARG A N 1
ATOM 3070 C CA . ARG A 1 402 ? -1.912 7.623 3.157 1.00 82.81 402 ARG A CA 1
ATOM 3071 C C . ARG A 1 402 ? -2.857 7.577 1.974 1.00 82.81 402 ARG A C 1
ATOM 3073 O O . ARG A 1 402 ? -3.754 8.411 1.864 1.00 82.81 402 ARG A O 1
ATOM 3080 N N . SER A 1 403 ? -2.666 6.593 1.105 1.00 80.50 403 SER A N 1
ATOM 3081 C CA . SER A 1 403 ? -3.639 6.307 0.053 1.00 80.50 403 SER A CA 1
ATOM 3082 C C . SER A 1 403 ? -4.654 5.264 0.513 1.00 80.50 403 SER A C 1
ATOM 3084 O O . SER A 1 403 ? -4.291 4.353 1.262 1.00 80.50 403 SER A O 1
ATOM 3086 N N . SER A 1 404 ? -5.888 5.358 0.028 1.00 68.62 404 SER A N 1
ATOM 3087 C CA . SER A 1 404 ? -6.887 4.296 0.150 1.00 68.62 404 SER A CA 1
ATOM 3088 C C . SER A 1 404 ? -7.568 3.945 -1.168 1.00 68.62 404 SER A C 1
ATOM 3090 O O . SER A 1 404 ? -7.628 4.784 -2.073 1.00 68.62 404 SER A O 1
ATOM 3092 N N . LYS A 1 405 ? -8.153 2.742 -1.262 1.00 62.00 405 LYS A N 1
ATOM 3093 C CA . LYS A 1 405 ? -9.080 2.393 -2.353 1.00 62.00 405 LYS A CA 1
ATOM 3094 C C . LYS A 1 405 ? -10.241 3.384 -2.406 1.00 62.00 405 LYS A C 1
ATOM 3096 O O . LYS A 1 405 ? -10.893 3.655 -1.394 1.00 62.00 405 LYS A O 1
ATOM 3101 N N . ALA A 1 406 ? -10.589 3.837 -3.607 1.00 51.50 406 ALA A N 1
ATOM 3102 C CA . ALA A 1 406 ? -11.879 4.486 -3.833 1.00 51.50 406 ALA A CA 1
ATOM 3103 C C . ALA A 1 406 ? -13.036 3.472 -3.619 1.00 51.50 406 ALA A C 1
ATOM 3105 O O . ALA A 1 406 ? -13.035 2.396 -4.219 1.00 51.50 406 ALA A O 1
ATOM 3106 N N . LYS A 1 407 ? -14.015 3.774 -2.745 1.00 44.84 407 LYS A N 1
ATOM 3107 C CA . LYS A 1 407 ? -15.175 2.900 -2.427 1.00 44.84 407 LYS A CA 1
ATOM 3108 C C . LYS A 1 407 ? -16.441 3.264 -3.230 1.00 44.84 407 LYS A C 1
ATOM 3110 O O . LYS A 1 407 ? -16.649 4.428 -3.557 1.00 44.84 407 LYS A O 1
ATOM 3115 N N . VAL A 1 408 ? -17.315 2.269 -3.462 1.00 31.73 408 VAL A N 1
ATOM 3116 C CA . VAL A 1 408 ? -18.734 2.403 -3.888 1.00 31.73 408 VAL A CA 1
ATOM 3117 C C . VAL A 1 408 ? -19.635 2.307 -2.653 1.00 31.73 408 VAL A C 1
ATOM 3119 O O . VAL A 1 408 ? -19.404 1.423 -1.827 1.00 31.73 408 VAL A O 1
ATOM 3122 N N . ASP A 1 409 ? -20.667 3.151 -2.544 1.00 34.41 409 ASP A N 1
ATOM 3123 C CA . ASP A 1 409 ? -21.548 3.195 -1.367 1.00 34.41 409 ASP A CA 1
ATOM 3124 C C . ASP A 1 409 ? -22.992 2.720 -1.644 1.00 34.41 409 ASP A C 1
ATOM 3126 O O . ASP A 1 409 ? -23.585 3.045 -2.675 1.00 34.41 409 ASP A O 1
ATOM 3130 N N . LYS A 1 410 ? -23.553 1.959 -0.693 1.00 25.64 410 LYS A N 1
ATOM 3131 C CA . LYS A 1 410 ? -24.973 1.582 -0.587 1.00 25.64 410 LYS A CA 1
ATOM 3132 C C . LYS A 1 410 ? -25.501 2.141 0.742 1.00 25.64 410 LYS A C 1
ATOM 3134 O O . LYS A 1 410 ? -25.383 1.488 1.768 1.00 25.64 410 LYS A O 1
ATOM 3139 N N . ALA A 1 411 ? -26.113 3.319 0.641 1.00 30.56 411 ALA A N 1
ATOM 3140 C CA . ALA A 1 411 ? -27.140 3.903 1.509 1.00 30.56 411 ALA A CA 1
ATOM 3141 C C . ALA A 1 411 ? -26.912 3.975 3.041 1.00 30.56 411 ALA A C 1
ATOM 3143 O O . ALA A 1 411 ? -27.080 2.995 3.754 1.00 30.56 411 ALA A O 1
ATOM 3144 N N . SER A 1 412 ? -26.764 5.231 3.499 1.00 30.48 412 SER A N 1
ATOM 3145 C CA . SER A 1 412 ? -27.471 5.905 4.615 1.00 30.48 412 SER A CA 1
ATOM 3146 C C . SER A 1 412 ? -27.398 5.334 6.035 1.00 30.48 412 SER A C 1
ATOM 3148 O O . SER A 1 412 ? -27.609 4.149 6.230 1.00 30.48 412 SER A O 1
ATOM 3150 N N . LEU A 1 413 ? -27.301 6.217 7.042 1.00 27.06 413 LEU A N 1
ATOM 3151 C CA . LEU A 1 413 ? -28.264 6.281 8.159 1.00 27.06 413 LEU A CA 1
ATOM 3152 C C . LEU A 1 413 ? -28.028 7.524 9.044 1.00 27.06 413 LEU A C 1
ATOM 3154 O O . LEU A 1 413 ? -26.898 7.894 9.355 1.00 27.06 413 LEU A O 1
ATOM 3158 N N . GLN A 1 414 ? -29.140 8.169 9.401 1.00 27.98 414 GLN A N 1
ATOM 3159 C CA . GLN A 1 414 ? -29.287 9.351 10.257 1.00 27.98 414 GLN A CA 1
ATOM 3160 C C . GLN A 1 414 ? -29.193 9.038 11.775 1.00 27.98 414 GLN A C 1
ATOM 3162 O O . GLN A 1 414 ? -29.062 7.882 12.168 1.00 27.98 414 GLN A O 1
ATOM 3167 N N . THR A 1 415 ? -29.393 10.120 12.558 1.00 28.83 415 THR A N 1
ATOM 3168 C CA . THR A 1 415 ? -29.790 10.285 13.985 1.00 28.83 415 THR A CA 1
ATOM 3169 C C . THR A 1 415 ? -28.673 10.182 15.041 1.00 28.83 415 THR A C 1
ATOM 3171 O O . THR A 1 415 ? -27.776 9.351 14.933 1.00 28.83 415 THR A O 1
ATOM 3174 N N . SER A 1 416 ? -28.612 10.960 16.133 1.00 28.12 416 SER A N 1
ATOM 3175 C CA . SER A 1 416 ? -29.321 12.141 16.674 1.00 28.12 416 SER A CA 1
ATOM 3176 C C . SER A 1 416 ? -28.636 12.509 18.006 1.00 28.12 416 SER A C 1
ATOM 3178 O O . SER A 1 416 ? -28.292 11.592 18.753 1.00 28.12 416 SER A O 1
ATOM 3180 N N . SER A 1 417 ? -28.474 13.804 18.298 1.00 32.62 417 SER A N 1
ATOM 3181 C CA . SER A 1 417 ? -28.345 14.487 19.613 1.00 32.62 417 SER A CA 1
ATOM 3182 C C . SER A 1 417 ? -27.608 15.811 19.383 1.00 32.62 417 SER A C 1
ATOM 3184 O O . SER A 1 417 ? -26.524 15.805 18.802 1.00 32.62 417 SER A O 1
ATOM 3186 N N . TYR A 1 418 ? -28.201 16.941 19.773 1.00 41.91 418 TYR A N 1
ATOM 3187 C CA . TYR A 1 418 ? -27.605 18.266 19.569 1.00 41.91 418 TYR A CA 1
ATOM 3188 C C . TYR A 1 418 ? -26.341 18.427 20.429 1.00 41.91 418 TYR A C 1
ATOM 3190 O O . TYR A 1 418 ? -26.400 18.327 21.653 1.00 41.91 418 TYR A O 1
ATOM 3198 N N . ILE A 1 419 ? -25.202 18.656 19.775 1.00 50.94 419 ILE A N 1
ATOM 3199 C CA . ILE A 1 419 ? -23.922 19.021 20.392 1.00 50.94 419 ILE A CA 1
ATOM 3200 C C . ILE A 1 419 ? -23.613 20.424 19.872 1.00 50.94 419 ILE A C 1
ATOM 3202 O O . ILE A 1 419 ? -23.518 20.566 18.650 1.00 50.94 419 ILE A O 1
ATOM 3206 N N . PRO A 1 420 ? -23.470 21.438 20.744 1.00 53.97 420 PRO A N 1
ATOM 3207 C CA . PRO A 1 420 ? -23.180 22.792 20.296 1.00 53.97 420 PRO A CA 1
ATOM 3208 C C . PRO A 1 420 ? -21.803 22.841 19.631 1.00 53.97 420 PRO A C 1
ATOM 3210 O O . PRO A 1 420 ? -20.866 22.181 20.088 1.00 53.97 420 PRO A O 1
ATOM 3213 N N . THR A 1 421 ? -21.664 23.620 18.565 1.00 66.88 421 THR A N 1
ATOM 3214 C CA . THR A 1 421 ? -20.387 23.825 17.877 1.00 66.88 421 THR A CA 1
ATOM 3215 C C . THR A 1 421 ? -19.448 24.729 18.687 1.00 66.88 421 THR A C 1
ATOM 3217 O O . THR A 1 421 ? -19.867 25.481 19.567 1.00 66.88 421 THR A O 1
ATOM 3220 N N . PHE A 1 422 ? -18.146 24.682 18.404 1.00 70.31 422 PHE A N 1
ATOM 3221 C CA . PHE A 1 422 ? -17.139 25.527 19.035 1.00 70.31 422 PHE A CA 1
ATOM 3222 C C . PHE A 1 422 ? -17.434 27.005 18.764 1.00 70.31 422 PHE A C 1
ATOM 3224 O O . PHE A 1 422 ? -17.332 27.823 19.674 1.00 70.31 422 PHE A O 1
ATOM 3231 N N . ASN A 1 423 ? -17.891 27.324 17.550 1.00 69.38 423 ASN A N 1
ATOM 3232 C CA . ASN A 1 423 ? -18.331 28.666 17.196 1.00 69.38 423 ASN A CA 1
ATOM 3233 C C . ASN A 1 423 ? -19.595 29.077 17.975 1.00 69.38 423 ASN A C 1
ATOM 3235 O O . ASN A 1 423 ? -19.627 30.162 18.542 1.00 69.38 423 ASN A O 1
ATOM 3239 N N . GLU A 1 424 ? -20.592 28.194 18.107 1.00 65.94 424 GLU A N 1
ATOM 3240 C CA . GLU A 1 424 ? -21.792 28.459 18.923 1.00 65.94 424 GLU A CA 1
ATOM 3241 C C . GLU A 1 424 ? -21.439 28.741 20.391 1.00 65.94 424 GLU A C 1
ATOM 3243 O O . GLU A 1 424 ? -21.935 29.702 20.972 1.00 65.94 424 GLU A O 1
ATOM 3248 N N . ILE A 1 425 ? -20.518 27.974 20.987 1.00 69.81 425 ILE A N 1
ATOM 3249 C CA . ILE A 1 425 ? -20.042 28.227 22.357 1.00 69.81 425 ILE A CA 1
ATOM 3250 C C . ILE A 1 425 ? -19.354 29.594 22.459 1.00 69.81 425 ILE A C 1
ATOM 3252 O O . ILE A 1 425 ? -19.594 30.325 23.417 1.00 69.81 425 ILE A O 1
ATOM 3256 N N . LEU A 1 426 ? -18.493 29.949 21.503 1.00 69.06 426 LEU A N 1
ATOM 3257 C CA . LEU A 1 426 ? -17.799 31.238 21.514 1.00 69.06 426 LEU A CA 1
ATOM 3258 C C . LEU A 1 426 ? -18.777 32.407 21.344 1.00 69.06 426 LEU A C 1
ATOM 3260 O O . LEU A 1 426 ? -18.712 33.363 22.114 1.00 69.06 426 LEU A O 1
ATOM 3264 N N . ALA A 1 427 ? -19.695 32.314 20.382 1.00 66.69 427 ALA A N 1
ATOM 3265 C CA . ALA A 1 427 ? -20.691 33.342 20.103 1.00 66.69 427 ALA A CA 1
ATOM 3266 C C . ALA A 1 427 ? -21.636 33.563 21.296 1.00 66.69 427 ALA A C 1
ATOM 3268 O O . ALA A 1 427 ? -21.867 34.704 21.696 1.00 66.69 427 ALA A O 1
ATOM 3269 N N . GLU A 1 428 ? -22.127 32.489 21.920 1.00 68.25 428 GLU A N 1
ATOM 3270 C CA . GLU A 1 428 ? -23.034 32.584 23.066 1.00 68.25 428 GLU A CA 1
ATOM 3271 C C . GLU A 1 428 ? -22.366 33.165 24.320 1.00 68.25 428 GLU A C 1
ATOM 3273 O O . GLU A 1 428 ? -22.992 33.948 25.035 1.00 68.25 428 GLU A O 1
ATOM 3278 N N . GLU A 1 429 ? -21.110 32.807 24.613 1.00 67.94 429 GLU A N 1
ATOM 3279 C CA . GLU A 1 429 ? -20.403 33.353 25.782 1.00 67.94 429 GLU A CA 1
ATOM 3280 C C . GLU A 1 429 ? -19.969 34.813 25.570 1.00 67.94 429 GLU A C 1
ATOM 3282 O O . GLU A 1 429 ? -19.976 35.599 26.516 1.00 67.94 429 GLU A O 1
ATOM 3287 N N . LEU A 1 430 ? -19.662 35.214 24.332 1.00 66.88 430 LEU A N 1
ATOM 3288 C CA . LEU A 1 430 ? -19.410 36.618 23.988 1.00 66.88 430 LEU A CA 1
ATOM 3289 C C . LEU A 1 430 ? -20.678 37.480 24.093 1.00 66.88 430 LEU A C 1
ATOM 3291 O O . LEU A 1 430 ? -20.606 38.617 24.565 1.00 66.88 430 LEU A O 1
ATOM 3295 N N . HIS A 1 431 ? -21.832 36.940 23.686 1.00 65.25 431 HIS A N 1
ATOM 3296 C CA . HIS A 1 431 ? -23.125 37.619 23.796 1.00 65.25 431 HIS A CA 1
ATOM 3297 C C . HIS A 1 431 ? -23.560 37.788 25.258 1.00 65.25 431 HIS A C 1
ATOM 3299 O O . HIS A 1 431 ? -23.973 38.868 25.671 1.00 65.25 431 HIS A O 1
ATOM 3305 N N . ARG A 1 432 ? -23.405 36.735 26.069 1.00 64.81 432 ARG A N 1
ATOM 3306 C CA . ARG A 1 432 ? -23.809 36.696 27.485 1.00 64.81 432 ARG A CA 1
ATOM 3307 C C . ARG A 1 432 ? -23.098 37.722 28.364 1.00 64.81 432 ARG A C 1
ATOM 3309 O O . ARG A 1 432 ? -23.689 38.231 29.308 1.00 64.81 432 ARG A O 1
ATOM 3316 N N . GLU A 1 433 ? -21.843 38.023 28.055 1.00 63.53 433 GLU A N 1
ATOM 3317 C CA . GLU A 1 433 ? -21.028 39.003 28.784 1.00 63.53 433 GLU A CA 1
ATOM 3318 C C . GLU A 1 433 ? -21.048 40.389 28.099 1.00 63.53 433 GLU A C 1
ATOM 3320 O O . GLU A 1 433 ? -20.199 41.235 28.370 1.00 63.53 433 GLU A O 1
ATOM 3325 N N . ASN A 1 434 ? -22.034 40.624 27.217 1.00 59.12 434 ASN A N 1
ATOM 3326 C CA . ASN A 1 434 ? -22.334 41.892 26.542 1.00 59.12 434 ASN A CA 1
ATOM 3327 C C . ASN A 1 434 ? -21.165 42.476 25.719 1.00 59.12 434 ASN A C 1
ATOM 3329 O O . ASN A 1 434 ? -21.012 43.691 25.595 1.00 59.12 434 ASN A O 1
ATOM 3333 N N . LEU A 1 435 ? -20.316 41.601 25.167 1.00 57.28 435 LEU A N 1
ATOM 3334 C CA . LEU A 1 435 ? -19.106 41.965 24.418 1.00 57.28 435 LEU A CA 1
ATOM 3335 C C . LEU A 1 435 ? -19.271 41.888 22.893 1.00 57.28 435 LEU A C 1
ATOM 3337 O O . LEU A 1 435 ? -18.316 42.179 22.172 1.00 57.28 435 LEU A O 1
ATOM 3341 N N . LEU A 1 436 ? -20.465 41.536 22.406 1.00 51.22 436 LEU A N 1
ATOM 3342 C CA . LEU A 1 436 ? -20.919 41.739 21.027 1.00 51.22 436 LEU A CA 1
ATOM 3343 C C . LEU A 1 436 ? -21.734 43.039 20.969 1.00 51.22 436 LEU A C 1
ATOM 3345 O O . LEU A 1 436 ? -22.947 43.026 21.149 1.00 51.22 436 LEU A O 1
ATOM 3349 N N . THR A 1 437 ? -21.046 44.162 20.781 1.00 54.34 437 THR A N 1
ATOM 3350 C CA . THR A 1 437 ? -21.640 45.474 20.497 1.00 54.34 437 THR A CA 1
ATOM 3351 C C . THR A 1 437 ? -21.406 45.813 19.022 1.00 54.34 437 THR A C 1
ATOM 3353 O O . THR A 1 437 ? -20.609 45.148 18.358 1.00 54.34 437 THR A O 1
ATOM 3356 N N . GLU A 1 438 ? -22.032 46.869 18.496 1.00 50.19 438 GLU A N 1
ATOM 3357 C CA . GLU A 1 438 ? -21.781 47.349 17.119 1.00 50.19 438 GLU A CA 1
ATOM 3358 C C . GLU A 1 438 ? -20.277 47.577 16.832 1.00 50.19 438 GLU A C 1
ATOM 3360 O O . GLU A 1 438 ? -19.808 47.409 15.711 1.00 50.19 438 GLU A O 1
ATOM 3365 N N . ALA A 1 439 ? -19.469 47.864 17.862 1.00 47.66 439 ALA A N 1
ATOM 3366 C CA . ALA A 1 439 ? -18.019 48.038 17.742 1.00 47.66 439 ALA A CA 1
ATOM 3367 C C . ALA A 1 439 ? -17.217 46.720 17.605 1.00 47.66 439 ALA A C 1
ATOM 3369 O O . ALA A 1 439 ? -16.051 46.740 17.200 1.00 47.66 439 ALA A O 1
ATOM 3370 N N . THR A 1 440 ? -17.791 45.565 17.956 1.00 54.66 440 THR A N 1
ATOM 3371 C CA . THR A 1 440 ? -17.097 44.261 18.010 1.00 54.66 440 THR A CA 1
ATOM 3372 C C . THR A 1 440 ? -17.697 43.197 17.096 1.00 54.66 440 THR A C 1
ATOM 3374 O O . THR A 1 440 ? -17.190 42.079 17.059 1.00 54.66 440 THR A O 1
ATOM 3377 N N . GLU A 1 441 ? -18.702 43.543 16.293 1.00 54.59 441 GLU A N 1
ATOM 3378 C CA . GLU A 1 441 ? -19.342 42.648 15.321 1.00 54.59 441 GLU A CA 1
ATOM 3379 C C . GLU A 1 441 ? -18.346 42.055 14.303 1.00 54.59 441 GLU A C 1
ATOM 3381 O O . GLU A 1 441 ? -18.467 40.899 13.901 1.00 54.59 441 GLU A O 1
ATOM 3386 N N . HIS A 1 442 ? -17.265 42.783 13.990 1.00 56.44 442 HIS A N 1
ATOM 3387 C CA . HIS A 1 442 ? -16.149 42.286 13.173 1.00 56.44 442 HIS A CA 1
ATOM 3388 C C . HIS A 1 442 ? -15.485 41.013 13.738 1.00 56.44 442 HIS A C 1
ATOM 3390 O O . HIS A 1 442 ? -14.864 40.259 12.992 1.00 56.44 442 HIS A O 1
ATOM 3396 N N . LEU A 1 443 ? -15.612 40.735 15.043 1.00 51.75 443 LEU A N 1
ATOM 3397 C CA . LEU A 1 443 ? -15.085 39.518 15.666 1.00 51.75 443 LEU A CA 1
ATOM 3398 C C . LEU A 1 443 ? -15.849 38.256 15.240 1.00 51.75 443 LEU A C 1
ATOM 3400 O O . LEU A 1 443 ? -15.265 37.176 15.276 1.00 51.75 443 LEU A O 1
ATOM 3404 N N . LEU A 1 444 ? -17.105 38.380 14.792 1.00 50.06 444 LEU A N 1
ATOM 3405 C CA . LEU A 1 444 ? -17.891 37.272 14.228 1.00 50.06 444 LEU A CA 1
ATOM 3406 C C . LEU A 1 444 ? -17.429 36.878 12.813 1.00 50.06 444 LEU A C 1
ATOM 3408 O O . LEU A 1 444 ? -17.848 35.845 12.298 1.00 50.06 444 LEU A O 1
ATOM 3412 N N . GLN A 1 445 ? -16.558 37.680 12.185 1.00 53.84 445 GLN A N 1
ATOM 3413 C CA . GLN A 1 445 ? -15.939 37.373 10.889 1.00 53.84 445 GLN A CA 1
ATOM 3414 C C . GLN A 1 445 ? -14.641 36.557 11.026 1.00 53.84 445 GLN A C 1
ATOM 3416 O O . GLN A 1 445 ? -14.093 36.102 10.022 1.00 53.84 445 GLN A O 1
ATOM 3421 N N . LEU A 1 446 ? -14.129 36.383 12.250 1.00 57.19 446 LEU A N 1
ATOM 3422 C CA . LEU A 1 446 ? -12.941 35.579 12.525 1.00 57.19 446 LEU A CA 1
ATOM 3423 C C . LEU A 1 446 ? -13.309 34.097 12.630 1.00 57.19 446 LEU A C 1
ATOM 3425 O O . LEU A 1 446 ? -14.336 33.749 13.210 1.00 57.19 446 LEU A O 1
ATOM 3429 N N . ASP A 1 447 ? -12.435 33.218 12.135 1.00 61.28 447 ASP A N 1
ATOM 3430 C CA . ASP A 1 447 ? -12.559 31.789 12.423 1.00 61.28 447 ASP A CA 1
ATOM 3431 C C . ASP A 1 447 ? -12.438 31.525 13.934 1.00 61.28 447 ASP A C 1
ATOM 3433 O O . ASP A 1 447 ? -11.814 32.286 14.687 1.00 61.28 447 ASP A O 1
ATOM 3437 N N . GLU A 1 448 ? -13.033 30.426 14.390 1.00 58.66 448 GLU A N 1
ATOM 3438 C CA . GLU A 1 448 ? -13.163 30.098 15.807 1.00 58.66 448 GLU A CA 1
ATOM 3439 C C . GLU A 1 448 ? -11.811 30.008 16.543 1.00 58.66 448 GLU A C 1
ATOM 3441 O O . GLU A 1 448 ? -11.725 30.312 17.738 1.00 58.66 448 GLU A O 1
ATOM 3446 N N . PHE A 1 449 ? -10.717 29.685 15.844 1.00 60.97 449 PHE A N 1
ATOM 3447 C CA . PHE A 1 449 ? -9.376 29.637 16.427 1.00 60.97 449 PHE A CA 1
ATOM 3448 C C . PHE A 1 449 ? -8.719 31.018 16.498 1.00 60.97 449 PHE A C 1
ATOM 3450 O O . PHE A 1 449 ? -8.039 31.321 17.485 1.00 60.97 449 PHE A O 1
ATOM 3457 N N . ALA A 1 450 ? -8.920 31.875 15.499 1.00 62.16 450 ALA A N 1
ATOM 3458 C CA . ALA A 1 450 ? -8.481 33.268 15.530 1.00 62.16 450 ALA A CA 1
ATOM 3459 C C . ALA A 1 450 ? -9.209 34.066 16.626 1.00 62.16 450 ALA A C 1
ATOM 3461 O O . ALA A 1 450 ? -8.571 34.799 17.398 1.00 62.16 450 ALA A O 1
ATOM 3462 N N . LEU A 1 451 ? -10.519 33.857 16.766 1.00 66.62 451 LEU A N 1
ATOM 3463 C CA . LEU A 1 451 ? -11.334 34.456 17.819 1.00 66.62 451 LEU A CA 1
ATOM 3464 C C . LEU A 1 451 ? -10.891 33.974 19.207 1.00 66.62 451 LEU A C 1
ATOM 3466 O O . LEU A 1 451 ? -10.609 34.784 20.095 1.00 66.62 451 LEU A O 1
ATOM 3470 N N . TRP A 1 452 ? -10.709 32.661 19.376 1.00 63.31 452 TRP A N 1
ATOM 3471 C CA . TRP A 1 452 ? -10.201 32.079 20.618 1.00 63.31 452 TRP A CA 1
ATOM 3472 C C . TRP A 1 452 ? -8.814 32.601 20.999 1.00 63.31 452 TRP A C 1
ATOM 3474 O O . TRP A 1 452 ? -8.569 32.957 22.154 1.00 63.31 452 TRP A O 1
ATOM 3484 N N . ASN A 1 453 ? -7.895 32.695 20.038 1.00 60.84 453 ASN A N 1
ATOM 3485 C CA . ASN A 1 453 ? -6.562 33.239 20.280 1.00 60.84 453 ASN A CA 1
ATOM 3486 C C . ASN A 1 453 ? -6.609 34.713 20.691 1.00 60.84 453 ASN A C 1
ATOM 3488 O O . ASN A 1 453 ? -5.806 35.136 21.524 1.00 60.84 453 ASN A O 1
ATOM 3492 N N . THR A 1 454 ? -7.560 35.483 20.165 1.00 65.12 454 THR A N 1
ATOM 3493 C CA . THR A 1 454 ? -7.783 36.880 20.550 1.00 65.12 454 THR A CA 1
ATOM 3494 C C . THR A 1 454 ? -8.302 36.985 21.985 1.00 65.12 454 THR A C 1
ATOM 3496 O O . THR A 1 454 ? -7.733 37.737 22.778 1.00 65.12 454 THR A O 1
ATOM 3499 N N . ILE A 1 455 ? -9.295 36.172 22.365 1.00 64.69 455 ILE A N 1
ATOM 3500 C CA . ILE A 1 455 ? -9.809 36.082 23.745 1.00 64.69 455 ILE A CA 1
ATOM 3501 C C . ILE A 1 455 ? -8.690 35.654 24.705 1.00 64.69 455 ILE A C 1
ATOM 3503 O O . ILE A 1 455 ? -8.465 36.291 25.732 1.00 64.69 455 ILE A O 1
ATOM 3507 N N . LYS A 1 456 ? -7.917 34.625 24.341 1.00 56.19 456 LYS A N 1
ATOM 3508 C CA . LYS A 1 456 ? -6.778 34.114 25.118 1.00 56.19 456 LYS A CA 1
ATOM 3509 C C . LYS A 1 456 ? -5.670 35.155 25.292 1.00 56.19 456 LYS A C 1
ATOM 3511 O O . LYS A 1 456 ? -5.081 35.229 26.366 1.00 56.19 456 LYS A O 1
ATOM 3516 N N . LYS A 1 457 ? -5.362 35.941 24.255 1.00 62.94 457 LYS A N 1
ATOM 3517 C CA . LYS A 1 457 ? -4.379 37.036 24.326 1.00 62.94 457 LYS A CA 1
ATOM 3518 C C . LYS A 1 457 ? -4.876 38.165 25.229 1.00 62.94 457 LYS A C 1
ATOM 3520 O O . LYS A 1 457 ? -4.127 38.601 26.096 1.00 62.94 457 LYS A O 1
ATOM 3525 N N . LYS A 1 458 ? -6.141 38.577 25.094 1.00 62.03 458 LYS A N 1
ATOM 3526 C CA . LYS A 1 458 ? -6.760 39.614 25.939 1.00 62.03 458 LYS A CA 1
ATOM 3527 C C . LYS A 1 458 ? -6.866 39.189 27.407 1.00 62.03 458 LYS A C 1
ATOM 3529 O O . LYS A 1 458 ? -6.554 39.980 28.286 1.00 62.03 458 LYS A O 1
ATOM 3534 N N . ALA A 1 459 ? -7.180 37.922 27.683 1.00 57.09 459 ALA A N 1
ATOM 3535 C CA . ALA A 1 459 ? -7.183 37.367 29.039 1.00 57.09 459 ALA A CA 1
ATOM 3536 C C . ALA A 1 459 ? -5.784 37.314 29.693 1.00 57.09 459 ALA A C 1
ATOM 3538 O O . ALA A 1 459 ? -5.684 37.187 30.913 1.00 57.09 459 ALA A O 1
ATOM 3539 N N . LYS A 1 460 ? -4.708 37.399 28.895 1.00 53.44 460 LYS A N 1
ATOM 3540 C CA . LYS A 1 460 ? -3.307 37.376 29.346 1.00 53.44 460 LYS A CA 1
ATOM 3541 C C . LYS A 1 460 ? -2.639 38.763 29.405 1.00 53.44 460 LYS A C 1
ATOM 3543 O O . LYS A 1 460 ? -1.506 38.836 29.868 1.00 53.44 460 LYS A O 1
ATOM 3548 N N . GLY A 1 461 ? -3.301 39.836 28.957 1.00 54.78 461 GLY A N 1
ATOM 3549 C CA . GLY A 1 461 ? -2.781 41.213 28.971 1.00 54.78 461 GLY A CA 1
ATOM 3550 C C . GLY A 1 461 ? -3.356 42.061 30.114 1.00 54.78 461 GLY A C 1
ATOM 3551 O O . GLY A 1 461 ? -4.508 41.888 30.503 1.00 54.78 461 GLY A O 1
ATOM 3552 N N . ALA A 1 462 ? -2.558 42.972 30.675 1.00 45.72 462 ALA A N 1
ATOM 3553 C CA . ALA A 1 462 ? -2.914 43.768 31.852 1.00 45.72 462 ALA A CA 1
ATOM 3554 C C . ALA A 1 462 ? -3.825 44.978 31.522 1.00 45.72 462 ALA A C 1
ATOM 3556 O O . ALA A 1 462 ? -3.338 45.981 31.012 1.00 45.72 462 ALA A O 1
ATOM 3557 N N . ALA A 1 463 ? -5.127 44.897 31.852 1.00 47.09 463 ALA A N 1
ATOM 3558 C CA . ALA A 1 463 ? -6.042 46.038 32.066 1.00 47.09 463 ALA A CA 1
ATOM 3559 C C . ALA A 1 463 ? -7.307 45.606 32.855 1.00 47.09 463 ALA A C 1
ATOM 3561 O O . ALA A 1 463 ? -8.034 44.706 32.431 1.00 47.09 463 ALA A O 1
ATOM 3562 N N . SER A 1 464 ? -7.576 46.223 34.013 1.00 50.72 464 SER A N 1
ATOM 3563 C CA . SER A 1 464 ? -8.368 45.632 35.115 1.00 50.72 464 SER A CA 1
ATOM 3564 C C . SER A 1 464 ? -9.868 45.396 34.875 1.00 50.72 464 SER A C 1
ATOM 3566 O O . SER A 1 464 ? -10.404 44.475 35.473 1.00 50.72 464 SER A O 1
ATOM 3568 N N . LYS A 1 465 ? -10.559 46.134 33.993 1.00 48.19 465 LYS A N 1
ATOM 3569 C CA . LYS A 1 465 ? -12.014 45.937 33.761 1.00 48.19 465 LYS A CA 1
ATOM 3570 C C . LYS A 1 465 ? -12.355 44.983 32.607 1.00 48.19 465 LYS A C 1
ATOM 3572 O O . LYS A 1 465 ? -13.297 44.205 32.710 1.00 48.19 465 LYS A O 1
ATOM 3577 N N . VAL A 1 466 ? -11.567 44.984 31.528 1.00 50.94 466 VAL A N 1
ATOM 3578 C CA . VAL A 1 466 ? -11.723 44.040 30.397 1.00 50.94 466 VAL A CA 1
ATOM 3579 C C . VAL A 1 466 ? -11.255 42.628 30.786 1.00 50.94 466 VAL A C 1
ATOM 3581 O O . VAL A 1 466 ? -11.744 41.634 30.243 1.00 50.94 466 VAL A O 1
ATOM 3584 N N . LEU A 1 467 ? -10.343 42.532 31.762 1.00 54.12 467 LEU A N 1
ATOM 3585 C CA . LEU A 1 467 ? -9.829 41.278 32.313 1.00 54.12 467 LEU A CA 1
ATOM 3586 C C . LEU A 1 467 ? -10.911 40.417 32.966 1.00 54.12 467 LEU A C 1
ATOM 3588 O O . LEU A 1 467 ? -10.883 39.206 32.768 1.00 54.12 467 LEU A O 1
ATOM 3592 N N . ASP A 1 468 ? -11.856 41.000 33.703 1.00 59.28 468 ASP A N 1
ATOM 3593 C CA . ASP A 1 468 ? -12.846 40.211 34.445 1.00 59.28 468 ASP A CA 1
ATOM 3594 C C . ASP A 1 468 ? -13.878 39.577 33.515 1.00 59.28 468 ASP A C 1
ATOM 3596 O O . ASP A 1 468 ? -14.136 38.379 33.620 1.00 59.28 468 ASP A O 1
ATOM 3600 N N . ALA A 1 469 ? -14.381 40.333 32.537 1.00 58.09 469 ALA A N 1
ATOM 3601 C CA . ALA A 1 469 ? -15.256 39.797 31.496 1.00 58.09 469 ALA A CA 1
ATOM 3602 C C . ALA A 1 469 ? -14.518 38.763 30.625 1.00 58.09 469 ALA A C 1
ATOM 3604 O O . ALA A 1 469 ? -15.008 37.658 30.413 1.00 58.09 469 ALA A O 1
ATOM 3605 N N . SER A 1 470 ? -13.278 39.045 30.202 1.00 57.69 470 SER A N 1
ATOM 3606 C CA . SER A 1 470 ? -12.494 38.107 29.378 1.00 57.69 470 SER A CA 1
ATOM 3607 C C . SER A 1 470 ? -12.121 36.822 30.127 1.00 57.69 470 SER A C 1
ATOM 3609 O O . SER A 1 470 ? -12.104 35.747 29.529 1.00 57.69 470 SER A O 1
ATOM 3611 N N . LYS A 1 471 ? -11.832 36.896 31.434 1.00 59.38 471 LYS A N 1
ATOM 3612 C CA . LYS A 1 471 ? -11.578 35.724 32.289 1.00 59.38 471 LYS A CA 1
ATOM 3613 C C . LYS A 1 471 ? -12.851 34.922 32.548 1.00 59.38 471 LYS A C 1
ATOM 3615 O O . LYS A 1 471 ? -12.776 33.694 32.549 1.00 59.38 471 LYS A O 1
ATOM 3620 N N . LYS A 1 472 ? -13.999 35.585 32.729 1.00 66.00 472 LYS A N 1
ATOM 3621 C CA . LYS A 1 472 ? -15.312 34.931 32.841 1.00 66.00 472 LYS A CA 1
ATOM 3622 C C . LYS A 1 472 ? -15.674 34.200 31.553 1.00 66.00 472 LYS A C 1
ATOM 3624 O O . LYS A 1 472 ? -15.939 33.003 31.622 1.00 66.00 472 LYS A O 1
ATOM 3629 N N . ILE A 1 473 ? -15.533 34.851 30.394 1.00 65.19 473 ILE A N 1
ATOM 3630 C CA . ILE A 1 473 ? -15.707 34.222 29.074 1.00 65.19 473 ILE A CA 1
ATOM 3631 C C . ILE A 1 473 ? -14.747 33.049 28.917 1.00 65.19 473 ILE A C 1
ATOM 3633 O O . ILE A 1 473 ? -15.168 31.949 28.587 1.00 65.19 473 ILE A O 1
ATOM 3637 N N . TYR A 1 474 ? -13.455 33.239 29.196 1.00 60.31 474 TYR A N 1
ATOM 3638 C CA . TYR A 1 474 ? -12.467 32.165 29.099 1.00 60.31 474 TYR A CA 1
ATOM 3639 C C . TYR A 1 474 ? -12.839 30.963 29.981 1.00 60.31 474 TYR A C 1
ATOM 3641 O O . TYR A 1 474 ? -12.799 29.822 29.525 1.00 60.31 474 TYR A O 1
ATOM 3649 N N . GLY A 1 475 ? -13.234 31.204 31.234 1.00 59.91 475 GLY A N 1
ATOM 3650 C CA . GLY A 1 475 ? -13.661 30.161 32.165 1.00 59.91 475 GLY A CA 1
ATOM 3651 C C . GLY A 1 475 ? -14.943 29.451 31.723 1.00 59.91 475 GLY A C 1
ATOM 3652 O O . GLY A 1 475 ? -15.013 28.221 31.777 1.00 59.91 475 GLY A O 1
ATOM 3653 N N . ALA A 1 476 ? -15.934 30.203 31.243 1.00 68.62 476 ALA A N 1
ATOM 3654 C CA . ALA A 1 476 ? -17.208 29.676 30.765 1.00 68.62 476 ALA A CA 1
ATOM 3655 C C . ALA A 1 476 ? -17.046 28.872 29.467 1.00 68.62 476 ALA A C 1
ATOM 3657 O O . ALA A 1 476 ? -17.529 27.740 29.385 1.00 68.62 476 ALA A O 1
ATOM 3658 N N . VAL A 1 477 ? -16.260 29.380 28.512 1.00 65.12 477 VAL A N 1
ATOM 3659 C CA . VAL A 1 477 ? -15.869 28.662 27.293 1.00 65.12 477 VAL A CA 1
ATOM 3660 C C . VAL A 1 477 ? -15.138 27.376 27.664 1.00 65.12 477 VAL A C 1
ATOM 3662 O O . VAL A 1 477 ? -15.557 26.311 27.235 1.00 65.12 477 VAL A O 1
AT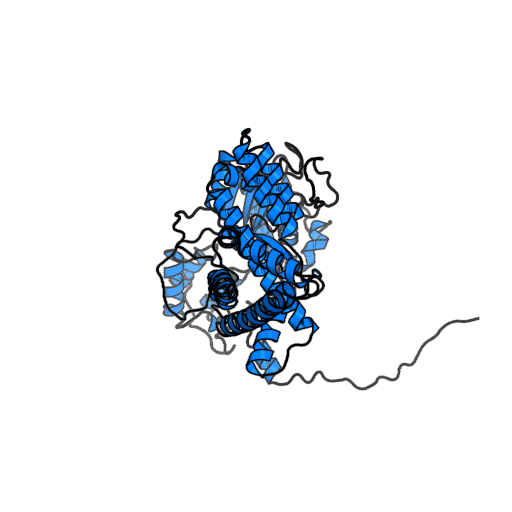OM 3665 N N . MET A 1 478 ? -14.120 27.409 28.531 1.00 58.09 478 MET A N 1
ATOM 3666 C CA . MET A 1 478 ? -13.401 26.193 28.950 1.00 58.09 478 MET A CA 1
ATOM 3667 C C . MET A 1 478 ? -14.308 25.164 29.641 1.00 58.09 478 MET A C 1
ATOM 3669 O O . MET A 1 478 ? -14.151 23.958 29.430 1.00 58.09 478 MET A O 1
ATOM 3673 N N . LYS A 1 479 ? -15.280 25.617 30.439 1.00 65.31 479 LYS A N 1
ATOM 3674 C CA . LYS A 1 479 ? -16.282 24.748 31.068 1.00 65.31 479 LYS A CA 1
ATOM 3675 C C . LYS A 1 479 ? -17.179 24.080 30.023 1.00 65.31 479 LYS A C 1
ATOM 3677 O O . LYS A 1 479 ? -17.392 22.871 30.096 1.00 65.31 479 LYS A O 1
ATOM 3682 N N . ARG A 1 480 ? -17.663 24.835 29.036 1.00 57.06 480 ARG A N 1
ATOM 3683 C CA . ARG A 1 480 ? -18.535 24.329 27.965 1.00 57.06 480 ARG A CA 1
ATOM 3684 C C . ARG A 1 480 ? -17.795 23.482 26.938 1.00 57.06 480 ARG A C 1
ATOM 3686 O O . ARG A 1 480 ? -18.339 22.477 26.499 1.00 57.06 480 ARG A O 1
ATOM 3693 N N . LEU A 1 481 ? -16.534 23.805 26.647 1.00 60.28 481 LEU A N 1
ATOM 3694 C CA . LEU A 1 481 ? -15.613 22.941 25.909 1.00 60.28 481 LEU A CA 1
ATOM 3695 C C . LEU A 1 481 ? -15.521 21.588 26.607 1.00 60.28 481 LEU A C 1
ATOM 3697 O O . LEU A 1 481 ? -15.749 20.558 25.985 1.00 60.28 481 LEU A O 1
ATOM 3701 N N . LYS A 1 482 ? -15.251 21.578 27.917 1.00 55.69 482 LYS A N 1
ATOM 3702 C CA . LYS A 1 482 ? -15.168 20.339 28.693 1.00 55.69 482 LYS A CA 1
ATOM 3703 C C . LYS A 1 482 ? -16.472 19.538 28.634 1.00 55.69 482 LYS A C 1
ATOM 3705 O O . LYS A 1 482 ? -16.417 18.341 28.393 1.00 55.69 482 LYS A O 1
ATOM 3710 N N . GLN A 1 483 ? -17.627 20.189 28.772 1.00 57.56 483 GLN A N 1
ATOM 3711 C CA . GLN A 1 483 ? -18.939 19.537 28.667 1.00 57.56 483 GLN A CA 1
ATOM 3712 C C . GLN A 1 483 ? -19.210 18.967 27.268 1.00 57.56 483 GLN A C 1
ATOM 3714 O O . GLN A 1 483 ? -19.679 17.837 27.159 1.00 57.56 483 GLN A O 1
ATOM 3719 N N . ALA A 1 484 ? -18.882 19.707 26.208 1.00 53.72 484 ALA A N 1
ATOM 3720 C CA . ALA A 1 484 ? -19.020 19.242 24.834 1.00 53.72 484 ALA A CA 1
ATOM 3721 C C . ALA A 1 484 ? -18.068 18.075 24.545 1.00 53.72 484 ALA A C 1
ATOM 3723 O O . ALA A 1 484 ? -18.496 17.059 24.010 1.00 53.72 484 ALA A O 1
ATOM 3724 N N . PHE A 1 485 ? -16.808 18.151 24.981 1.00 52.69 485 PHE A N 1
ATOM 3725 C CA . PHE A 1 485 ? -15.859 17.043 24.869 1.00 52.69 485 PHE A CA 1
ATOM 3726 C C . PHE A 1 485 ? -16.283 15.827 25.692 1.00 52.69 485 PHE A C 1
ATOM 3728 O O . PHE A 1 485 ? -16.117 14.705 25.230 1.00 52.69 485 PHE A O 1
ATOM 3735 N N . ASP A 1 486 ? -16.857 16.013 26.878 1.00 55.66 486 ASP A N 1
ATOM 3736 C CA . ASP A 1 486 ? -17.378 14.912 27.689 1.00 55.66 486 ASP A CA 1
ATOM 3737 C C . ASP A 1 486 ? -18.634 14.288 27.052 1.00 55.66 486 ASP A C 1
ATOM 3739 O O . ASP A 1 486 ? -18.788 13.068 27.086 1.00 55.66 486 ASP A O 1
ATOM 3743 N N . ALA A 1 487 ? -19.481 15.078 26.383 1.00 50.88 487 ALA A N 1
ATOM 3744 C CA . ALA A 1 487 ? -20.584 14.571 25.565 1.00 50.88 487 ALA A CA 1
ATOM 3745 C C . ALA A 1 487 ? -20.085 13.824 24.315 1.00 50.88 487 ALA A C 1
ATOM 3747 O O . ALA A 1 487 ? -20.607 12.762 23.994 1.00 50.88 487 ALA A O 1
ATOM 3748 N N . ILE A 1 488 ? -19.041 14.327 23.650 1.00 50.69 488 ILE A N 1
ATOM 3749 C CA . ILE A 1 488 ? -18.424 13.707 22.468 1.00 50.69 488 ILE A CA 1
ATOM 3750 C C . ILE A 1 488 ? -17.738 12.384 22.824 1.00 50.69 488 ILE A C 1
ATOM 3752 O O . ILE A 1 488 ? -17.875 11.413 22.080 1.00 50.69 488 ILE A O 1
ATOM 3756 N N . LYS A 1 489 ? -17.058 12.306 23.975 1.00 48.81 489 LYS A N 1
ATOM 3757 C CA . LYS A 1 489 ? -16.462 11.057 24.486 1.00 48.81 489 LYS A CA 1
ATOM 3758 C C . LYS A 1 489 ? -17.514 9.962 24.668 1.00 48.81 489 LYS A C 1
ATOM 3760 O O . LYS A 1 489 ? -17.281 8.828 24.267 1.00 48.81 489 LYS A O 1
ATOM 3765 N N . ARG A 1 490 ? -18.709 10.321 25.155 1.00 47.75 490 ARG A N 1
ATOM 3766 C CA . ARG A 1 490 ? -19.839 9.390 25.343 1.00 47.75 490 ARG A CA 1
ATOM 3767 C C . ARG A 1 490 ? -20.423 8.835 24.034 1.00 47.75 490 ARG A C 1
ATOM 3769 O O . ARG A 1 490 ? -21.239 7.921 24.082 1.00 47.75 490 ARG A O 1
ATOM 3776 N N . LEU A 1 491 ? -20.022 9.348 22.864 1.00 42.19 491 LEU A N 1
ATOM 3777 C CA . LEU A 1 491 ? -20.500 8.873 21.554 1.00 42.19 491 LEU A CA 1
ATOM 3778 C C . LEU A 1 491 ? -19.737 7.648 21.022 1.00 42.19 491 LEU A C 1
ATOM 3780 O O . LEU A 1 491 ? -20.108 7.130 19.965 1.00 42.19 491 LEU A O 1
ATOM 3784 N N . ALA A 1 492 ? -18.686 7.186 21.712 1.00 48.88 492 ALA A N 1
ATOM 3785 C CA . ALA A 1 492 ? -17.918 5.977 21.389 1.00 48.88 492 ALA A CA 1
ATOM 3786 C C . ALA A 1 492 ? -17.581 5.841 19.883 1.00 48.88 492 ALA A C 1
ATOM 3788 O O . ALA A 1 492 ? -16.857 6.666 19.329 1.00 48.88 492 ALA A O 1
ATOM 3789 N N . GLY A 1 493 ? -18.137 4.844 19.178 1.00 34.34 493 GLY A N 1
ATOM 3790 C CA . GLY A 1 493 ? -17.900 4.602 17.743 1.00 34.34 493 GLY A CA 1
ATOM 3791 C C . GLY A 1 493 ? -18.337 5.733 16.794 1.00 34.34 493 GLY A C 1
ATOM 3792 O O . GLY A 1 493 ? -18.039 5.680 15.604 1.00 34.34 493 GLY A O 1
ATOM 3793 N N . ARG A 1 494 ? -19.027 6.764 17.300 1.00 42.41 494 ARG A N 1
ATOM 3794 C CA . ARG A 1 494 ? -19.429 7.982 16.572 1.00 42.41 494 ARG A CA 1
ATOM 3795 C C . ARG A 1 494 ? -18.712 9.245 17.075 1.00 42.41 494 ARG A C 1
ATOM 3797 O O . ARG A 1 494 ? -19.059 10.345 16.649 1.00 42.41 494 ARG A O 1
ATOM 3804 N N . MET A 1 495 ? -17.696 9.099 17.932 1.00 47.56 495 MET A N 1
ATOM 3805 C CA . MET A 1 495 ? -16.909 10.200 18.507 1.00 47.56 495 MET A CA 1
ATOM 3806 C C . MET A 1 495 ? -16.321 11.116 17.429 1.00 47.56 495 MET A C 1
ATOM 3808 O O . MET A 1 495 ? -16.385 12.332 17.567 1.00 47.56 495 MET A O 1
ATOM 3812 N N . LEU A 1 496 ? -15.830 10.550 16.319 1.00 45.12 496 LEU A N 1
ATOM 3813 C CA . LEU A 1 496 ? -15.307 11.328 15.192 1.00 45.12 496 LEU A CA 1
ATOM 3814 C C . LEU A 1 496 ? -16.374 12.249 14.577 1.00 45.12 496 LEU A C 1
ATOM 3816 O O . LEU A 1 496 ? -16.096 13.415 14.331 1.00 45.12 496 LEU A O 1
ATOM 3820 N N . ASN A 1 497 ? -17.607 11.771 14.398 1.00 48.91 497 ASN A N 1
ATOM 3821 C CA . ASN A 1 497 ? -18.704 12.584 13.861 1.00 48.91 497 ASN A CA 1
ATOM 3822 C C . ASN A 1 497 ? -19.135 13.680 14.846 1.00 48.91 497 ASN A C 1
ATOM 3824 O O . ASN A 1 497 ? -19.409 14.803 14.431 1.00 48.91 497 ASN A O 1
ATOM 3828 N N . GLY A 1 498 ? -19.151 13.378 16.150 1.00 51.47 498 GLY A N 1
ATOM 3829 C CA . GLY A 1 498 ? -19.386 14.379 17.195 1.00 51.47 498 GLY A CA 1
ATOM 3830 C C . GLY A 1 498 ? -18.308 15.463 17.217 1.00 51.47 498 GLY A C 1
ATOM 3831 O O . GLY A 1 498 ? -18.625 16.639 17.353 1.00 51.47 498 GLY A O 1
ATOM 3832 N N . LEU A 1 499 ? -17.049 15.077 17.003 1.00 53.16 499 LEU A N 1
ATOM 3833 C CA . LEU A 1 499 ? -15.905 15.980 16.920 1.00 53.16 499 LEU A CA 1
ATOM 3834 C C . LEU A 1 499 ? -15.961 16.870 15.663 1.00 53.16 499 LEU A C 1
ATOM 3836 O O . LEU A 1 499 ? -15.732 18.071 15.752 1.00 53.16 499 LEU A O 1
ATOM 3840 N N . LEU A 1 500 ? -16.303 16.306 14.499 1.00 53.56 500 LEU A N 1
ATOM 3841 C CA . LEU A 1 500 ? -16.457 17.059 13.246 1.00 53.56 500 LEU A CA 1
ATOM 3842 C C . LEU A 1 500 ? -17.597 18.081 13.344 1.00 53.56 500 LEU A C 1
ATOM 3844 O O . LEU A 1 500 ? -17.392 19.257 13.046 1.00 53.56 500 LEU A O 1
ATOM 3848 N N . ASN A 1 501 ? -18.761 17.659 13.844 1.00 58.44 501 ASN A N 1
ATOM 3849 C CA . ASN A 1 501 ? -19.884 18.562 14.088 1.00 58.44 501 ASN A CA 1
ATOM 3850 C C . ASN A 1 501 ? -19.508 19.666 15.083 1.00 58.44 501 ASN A C 1
ATOM 3852 O O . ASN A 1 501 ? -19.820 20.829 14.845 1.00 58.44 501 ASN A O 1
ATOM 3856 N N . PHE A 1 502 ? -18.779 19.323 16.151 1.00 60.91 502 PHE A N 1
ATOM 3857 C CA . PHE A 1 502 ? -18.315 20.283 17.146 1.00 60.91 502 PHE A CA 1
ATOM 3858 C C . PHE A 1 502 ? -17.451 21.392 16.536 1.00 60.91 502 PHE A C 1
ATOM 3860 O O . PHE A 1 502 ? -17.654 22.550 16.858 1.00 60.91 502 PHE A O 1
ATOM 3867 N N . PHE A 1 503 ? -16.556 21.112 15.592 1.00 61.19 503 PHE A N 1
ATOM 3868 C CA . PHE A 1 503 ? -15.765 22.167 14.933 1.00 61.19 503 PHE A CA 1
ATOM 3869 C C . PHE A 1 503 ? -16.477 22.834 13.745 1.00 61.19 503 PHE A C 1
ATOM 3871 O O . PHE A 1 503 ? -15.829 23.376 12.857 1.00 61.19 503 PHE A O 1
ATOM 3878 N N . GLY A 1 504 ? -17.812 22.767 13.677 1.00 52.19 504 GLY A N 1
ATOM 3879 C CA . GLY A 1 504 ? -18.582 23.370 12.583 1.00 52.19 504 GLY A CA 1
ATOM 3880 C C . GLY A 1 504 ? -18.321 22.718 11.221 1.00 52.19 504 GLY A C 1
ATOM 3881 O O . GLY A 1 504 ? -18.746 23.228 10.181 1.00 52.19 504 GLY A O 1
ATOM 3882 N N . ILE A 1 505 ? -17.648 21.563 11.201 1.00 51.28 505 ILE A N 1
ATOM 3883 C CA . ILE A 1 505 ? -17.383 20.793 9.993 1.00 51.28 505 ILE A CA 1
ATOM 3884 C C . ILE A 1 505 ? -18.657 20.007 9.691 1.00 51.28 505 ILE A C 1
ATOM 3886 O O . ILE A 1 505 ? -18.798 18.840 10.052 1.00 51.28 505 ILE A O 1
ATOM 3890 N N . LYS A 1 506 ? -19.607 20.663 9.011 1.00 44.97 506 LYS A N 1
ATOM 3891 C CA . LYS A 1 506 ? -20.753 19.979 8.408 1.00 44.97 506 LYS A CA 1
ATOM 3892 C C . LYS A 1 506 ? -20.208 18.941 7.438 1.00 44.97 506 LYS A C 1
ATOM 3894 O O . LYS A 1 506 ? -19.651 19.289 6.396 1.00 44.97 506 LYS A O 1
ATOM 3899 N N . VAL A 1 507 ? -20.392 17.668 7.764 1.00 39.88 507 VAL A N 1
ATOM 3900 C CA . VAL A 1 507 ? -20.229 16.591 6.790 1.00 39.88 507 VAL A CA 1
ATOM 3901 C C . VAL A 1 507 ? -21.440 16.661 5.859 1.00 39.88 507 VAL A C 1
ATOM 3903 O O . VAL A 1 507 ? -22.432 15.960 6.033 1.00 39.88 507 VAL A O 1
ATOM 3906 N N . SER A 1 508 ? -21.411 17.583 4.898 1.00 33.44 508 SER A N 1
ATOM 3907 C CA . SER A 1 508 ? -22.304 17.527 3.748 1.00 33.44 508 SER A CA 1
ATOM 3908 C C . SER A 1 508 ? -21.867 16.350 2.882 1.00 33.44 508 SER A C 1
ATOM 3910 O O . SER A 1 508 ? -20.696 16.229 2.531 1.00 33.44 508 SER A O 1
ATOM 3912 N N . ASN A 1 509 ? -22.819 15.465 2.578 1.00 35.19 509 ASN A N 1
ATOM 3913 C CA . ASN A 1 509 ? -22.640 14.284 1.737 1.00 35.19 509 ASN A CA 1
ATOM 3914 C C . ASN A 1 509 ? -21.711 14.559 0.544 1.00 35.19 509 ASN A C 1
ATOM 3916 O O . ASN A 1 509 ? -22.089 15.245 -0.409 1.00 35.19 509 ASN A O 1
ATOM 3920 N N . VAL A 1 510 ? -20.516 13.972 0.569 1.00 30.81 510 VAL A N 1
ATOM 3921 C CA . VAL A 1 510 ? -19.614 13.961 -0.581 1.00 30.81 510 VAL A CA 1
ATOM 3922 C C . VAL A 1 510 ? -20.073 12.843 -1.520 1.00 30.81 510 VAL A C 1
ATOM 3924 O O . VAL A 1 510 ? -19.839 11.664 -1.276 1.00 30.81 510 VAL A O 1
ATOM 3927 N N . LYS A 1 511 ? -20.754 13.210 -2.610 1.00 31.58 511 LYS A N 1
ATOM 3928 C CA . LYS A 1 511 ? -20.902 12.358 -3.806 1.00 31.58 511 LYS A CA 1
ATOM 3929 C C . LYS A 1 511 ? -19.576 12.353 -4.565 1.00 31.58 511 LYS A C 1
ATOM 3931 O O . LYS A 1 511 ? -19.152 13.454 -4.872 1.00 31.58 511 LYS A O 1
ATOM 3936 N N . VAL A 1 512 ? -19.034 11.202 -5.001 1.00 31.62 512 VAL A N 1
ATOM 3937 C CA . VAL A 1 512 ? -18.257 11.036 -6.264 1.00 31.62 512 VAL A CA 1
ATOM 3938 C C . VAL A 1 512 ? -18.128 9.542 -6.651 1.00 31.62 512 VAL A C 1
ATOM 3940 O O . VAL A 1 512 ? -18.103 8.660 -5.801 1.00 31.62 512 VAL A O 1
ATOM 3943 N N . LYS A 1 513 ? -18.087 9.305 -7.973 1.00 28.56 513 LYS A N 1
ATOM 3944 C CA . LYS A 1 513 ? -18.063 8.048 -8.748 1.00 28.56 513 LYS A CA 1
ATOM 3945 C C . LYS A 1 513 ? -16.651 7.453 -8.963 1.00 28.56 513 LYS A C 1
ATOM 3947 O O . LYS A 1 513 ? -15.715 8.215 -9.182 1.00 28.56 513 LYS A O 1
ATOM 3952 N N . GLY A 1 514 ? -16.579 6.121 -9.131 1.00 28.89 514 GLY A N 1
ATOM 3953 C CA . GLY A 1 514 ? -15.585 5.414 -9.970 1.00 28.89 514 GLY A CA 1
ATOM 3954 C C . GLY A 1 514 ? -14.696 4.383 -9.254 1.00 28.89 514 GLY A C 1
ATOM 3955 O O . GLY A 1 514 ? -13.990 4.734 -8.318 1.00 28.89 514 GLY A O 1
ATOM 3956 N N . GLY A 1 515 ? -14.710 3.126 -9.723 1.00 33.09 515 GLY A N 1
ATOM 3957 C CA . GLY A 1 515 ? -13.785 2.048 -9.338 1.00 33.09 515 GLY A CA 1
ATOM 3958 C C . GLY A 1 515 ? -12.845 1.693 -10.498 1.00 33.09 515 GLY A C 1
ATOM 3959 O O . GLY A 1 515 ? -13.262 1.735 -11.653 1.00 33.09 515 GLY A O 1
ATOM 3960 N N . GLY A 1 516 ? -11.583 1.375 -10.198 1.00 34.41 516 GLY A N 1
ATOM 3961 C CA . GLY A 1 516 ? -10.558 1.052 -11.197 1.00 34.41 516 GLY A CA 1
ATOM 3962 C C . GLY A 1 516 ? -9.581 -0.030 -10.727 1.00 34.41 516 GLY A C 1
ATOM 3963 O O . GLY A 1 516 ? -9.440 -0.273 -9.530 1.00 34.41 516 GLY A O 1
ATOM 3964 N N . SER A 1 517 ? -8.894 -0.658 -11.685 1.00 38.34 517 SER A N 1
ATOM 3965 C CA . SER A 1 517 ? -8.108 -1.900 -11.556 1.00 38.34 517 SER A CA 1
ATOM 3966 C C . SER A 1 517 ? -6.840 -1.839 -10.686 1.00 38.34 517 SER A C 1
ATOM 3968 O O . SER A 1 517 ? -6.150 -2.845 -10.562 1.00 38.34 517 SER A O 1
ATOM 3970 N N . TYR A 1 518 ? -6.528 -0.707 -10.044 1.00 42.53 518 TYR A N 1
ATOM 3971 C CA . TYR A 1 518 ? -5.358 -0.542 -9.158 1.00 42.53 518 TYR A CA 1
ATOM 3972 C C . TYR A 1 518 ? -5.762 -0.267 -7.707 1.00 42.53 518 TYR A C 1
ATOM 3974 O O . TYR A 1 518 ? -5.427 0.788 -7.160 1.00 42.53 518 TYR A O 1
ATOM 3982 N N . PRO A 1 519 ? -6.520 -1.176 -7.073 1.00 35.75 519 PRO A N 1
ATOM 3983 C CA . PRO A 1 519 ? -7.037 -0.945 -5.745 1.00 35.75 519 PRO A CA 1
ATOM 3984 C C . PRO A 1 519 ? -5.920 -1.196 -4.714 1.00 35.75 519 PRO A C 1
ATOM 3986 O O . PRO A 1 519 ? -5.755 -2.307 -4.207 1.00 35.75 519 PRO A O 1
ATOM 3989 N N . LEU A 1 520 ? -5.139 -0.158 -4.417 1.00 44.16 520 LEU A N 1
ATOM 3990 C CA . LEU A 1 520 ? -4.193 -0.111 -3.298 1.00 44.16 520 LEU A CA 1
ATOM 3991 C C . LEU A 1 520 ? -4.983 0.205 -2.023 1.00 44.16 520 LEU A C 1
ATOM 3993 O O . LEU A 1 520 ? -5.753 1.156 -2.030 1.00 44.16 520 LEU A O 1
ATOM 3997 N N . LEU A 1 521 ? -4.829 -0.656 -1.008 1.00 35.50 521 LEU A N 1
ATOM 3998 C CA . LEU A 1 521 ? -5.673 -0.869 0.189 1.00 35.50 521 LEU A CA 1
ATOM 3999 C C . LEU A 1 521 ? -6.755 0.156 0.533 1.00 35.50 521 LEU A C 1
ATOM 4001 O O . LEU A 1 521 ? -6.398 1.304 0.843 1.00 35.50 521 LEU A O 1
#

Organism: NCBI:txid408172